Protein AF-A0A6I9YLN9-F1 (afdb_monomer_lite)

pLDDT: mean 94.24, std 6.28, range [44.28, 98.81]

Sequence (448 aa):
MRGLLQCMMRQVDKVEDFKYSQSPKDCLHAKYNTSTCATVVGDDQWGHLQLDATSIYLLMLAQMTASGLHIIHNLDEVSFVQNLVFYIETAYKTADFGIWERGDKTNQGITELNASSVGMAKAALEALDEFDLFGTEGSPQSVIHVLPDEVQYCQSILHSMLPRASTSKEIDASLLSVISYPAFAVEDRDVVEKTKEEIIAKLQGRYGCCRFLRDGYRTPKEDPSRLYYEPAELKLFENIECEWPLFWTYLIIDGLFSGNVEQVQEYREALEGVLIKGKDGLRLVPELYCVPLEKVEEECRHPHTVDRLPVGKLPLMWAQSLYILGCLMAEGFLAPGEIDPLNRRFSTIPKPVVVVQVCLLAETEAIQAILREEGILVETVAEVHPMRIQPARILSYIYARLGRNKRMGLSGRPLRHMGVLATSKFYDIRDNIFAFTPEFIDQQQFYL

Foldseek 3Di:
DQLVLVLVLVLLQLLQPCLPPLDLQSARAPDADSPPSYHDDDSPPFQGFELLSLLLVLLVLLLVVLLVDQRQDDLLSLLSSLSSLSNLLQLLPRFGCYPVRQAALQSPSHGWSFLLNLLSSLQSLVSQAQGASRRPPGDPSRRHHHAVVSSVSSQVSNVVQPPAGTPRFRHFLSCLVRCAPPRVRHQAPVSSVVSVCCQCVPFDALQAGFGTQLRPPPELQDDPVDRGHDPVNSVLCGLFGWHFLLSLLSQLRRCLLVVPVVSNVVSVVSNVVNFDQDPVRDTWGAGTWGAPNVCSVVCVVPHRPGGTDGDDDTRPVSSVVSNVVSVCSVVPVDDPCSSRVVPSSCSNPDDPDDDDDDADADCDVVSQVVCVVVVHHHHHQVRPPPEHEEAQQVVLVVQQCRSDDPVSPRRGNPSDGRDPSNQSDWDQDPNGIYHYDHNCPPVVRHDD

Radius of gyration: 24.9 Å; chains: 1; bounding box: 58×48×88 Å

InterPro domains:
  IPR008734 Phosphorylase kinase alpha/beta subunit [PTHR10749] (1-448)
  IPR008928 Six-hairpin glycosidase superfamily [SSF48208] (2-369)
  IPR011613 GH15-like domain [PF00723] (1-414)
  IPR012341 Six-hairpin glycosidase-like superfamily [G3DSA:1.50.10.10] (4-330)

Structure (mmCIF, N/CA/C/O backbone):
data_AF-A0A6I9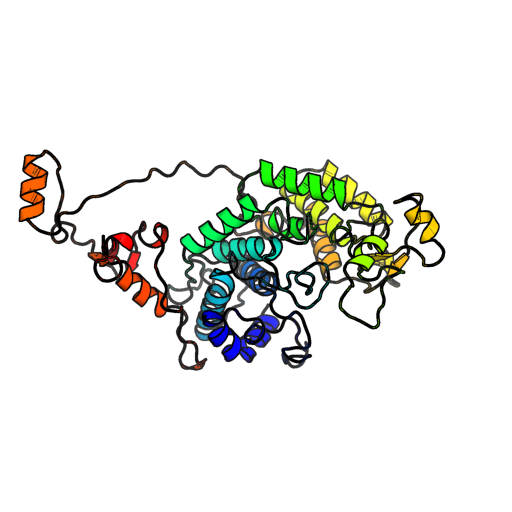YLN9-F1
#
_entry.id   AF-A0A6I9YLN9-F1
#
loop_
_atom_site.group_PDB
_atom_site.id
_atom_site.type_symbol
_atom_site.label_atom_id
_atom_site.label_alt_id
_atom_site.label_comp_id
_atom_site.label_asym_id
_atom_site.label_entity_id
_atom_site.label_seq_id
_atom_site.pdbx_PDB_ins_code
_atom_site.Cartn_x
_atom_site.Cartn_y
_atom_site.Cartn_z
_atom_site.occupancy
_atom_site.B_iso_or_equiv
_atom_site.auth_seq_id
_atom_site.auth_comp_id
_atom_site.auth_asym_id
_atom_site.auth_atom_id
_atom_site.pdbx_PDB_model_num
ATOM 1 N N . MET A 1 1 ? -12.157 5.331 -8.798 1.00 95.06 1 MET A N 1
ATOM 2 C CA . MET A 1 1 ? -12.708 5.108 -7.441 1.00 95.06 1 MET A CA 1
ATOM 3 C C . MET A 1 1 ? -14.059 4.407 -7.442 1.00 95.06 1 MET A C 1
ATOM 5 O O . MET A 1 1 ? -14.075 3.223 -7.144 1.00 95.06 1 MET A O 1
ATOM 9 N N . ARG A 1 2 ? -15.168 5.045 -7.853 1.00 95.56 2 ARG A N 1
ATOM 10 C CA . ARG A 1 2 ? -16.515 4.422 -7.852 1.00 95.56 2 ARG A CA 1
ATOM 11 C C . ARG A 1 2 ? -16.591 3.042 -8.520 1.00 95.56 2 ARG A C 1
ATOM 13 O O . ARG A 1 2 ? -17.169 2.127 -7.950 1.00 95.56 2 ARG A O 1
ATOM 20 N N . GLY A 1 3 ? -15.980 2.880 -9.696 1.00 95.81 3 GLY A N 1
ATOM 21 C CA . GLY A 1 3 ? -15.949 1.584 -10.385 1.00 95.81 3 GLY A CA 1
ATOM 22 C C . GLY A 1 3 ? -15.236 0.489 -9.582 1.00 95.81 3 GLY A C 1
ATOM 23 O O . GLY A 1 3 ? -15.730 -0.629 -9.508 1.00 95.81 3 GLY A O 1
ATOM 24 N N . LEU A 1 4 ? -14.126 0.816 -8.906 1.00 96.69 4 LEU A N 1
ATOM 25 C CA . LEU A 1 4 ? -13.417 -0.130 -8.034 1.00 96.69 4 LEU A CA 1
ATOM 26 C C . LEU A 1 4 ? -14.255 -0.494 -6.806 1.00 96.69 4 LEU A C 1
ATOM 28 O O . LEU A 1 4 ? -14.354 -1.673 -6.483 1.00 96.69 4 LEU A O 1
ATOM 32 N N . LEU A 1 5 ? -14.923 0.486 -6.181 1.00 97.62 5 LEU A N 1
ATOM 33 C CA . LEU A 1 5 ? -15.865 0.222 -5.089 1.00 97.62 5 LEU A CA 1
ATOM 34 C C . LEU A 1 5 ? -16.933 -0.785 -5.521 1.00 97.62 5 LEU A C 1
ATOM 36 O O . LEU A 1 5 ? -17.166 -1.767 -4.828 1.00 97.62 5 LEU A O 1
ATOM 40 N N . GLN A 1 6 ? -17.534 -0.583 -6.697 1.00 96.44 6 GLN A N 1
ATOM 41 C CA . GLN A 1 6 ? -18.534 -1.501 -7.245 1.00 96.44 6 GLN A CA 1
ATOM 42 C C . GLN A 1 6 ? -17.967 -2.904 -7.507 1.00 96.44 6 GLN A C 1
ATOM 44 O O . GLN A 1 6 ? -18.650 -3.888 -7.229 1.00 96.44 6 GLN A O 1
ATOM 49 N N . CYS A 1 7 ? -16.733 -3.013 -8.009 1.00 97.19 7 CYS A N 1
ATOM 50 C CA . CYS A 1 7 ? -16.059 -4.301 -8.206 1.00 97.19 7 CYS A CA 1
ATOM 51 C C . CYS A 1 7 ? -15.826 -5.037 -6.877 1.00 97.19 7 CYS A C 1
ATOM 53 O O . CYS A 1 7 ? -16.080 -6.237 -6.779 1.00 97.19 7 CYS A O 1
ATOM 55 N N . MET A 1 8 ? -15.387 -4.324 -5.837 1.00 97.62 8 MET A N 1
ATOM 56 C CA . MET A 1 8 ? -15.153 -4.910 -4.515 1.00 97.62 8 MET A CA 1
ATOM 57 C C . MET A 1 8 ? -16.468 -5.262 -3.807 1.00 97.62 8 MET A C 1
ATOM 59 O O . MET A 1 8 ? -16.586 -6.351 -3.257 1.00 97.62 8 MET A O 1
ATOM 63 N N . MET A 1 9 ? -17.496 -4.409 -3.880 1.00 97.25 9 MET A N 1
ATOM 64 C CA . MET A 1 9 ? -18.816 -4.676 -3.283 1.00 97.25 9 MET A CA 1
ATOM 65 C C . MET A 1 9 ? -19.512 -5.897 -3.892 1.00 97.25 9 MET A C 1
ATOM 67 O O . MET A 1 9 ? -20.305 -6.549 -3.220 1.00 97.25 9 MET A O 1
ATOM 71 N N . ARG A 1 10 ? -19.214 -6.241 -5.151 1.00 96.25 10 ARG A N 1
ATOM 72 C CA . ARG A 1 10 ? -19.688 -7.487 -5.780 1.00 96.25 10 ARG A CA 1
ATOM 73 C C . ARG A 1 10 ? -19.050 -8.749 -5.203 1.00 96.25 10 ARG A C 1
ATOM 75 O O . ARG A 1 10 ? -19.542 -9.837 -5.467 1.00 96.25 10 ARG A O 1
ATOM 82 N N . GLN A 1 11 ? -17.981 -8.600 -4.433 1.00 96.81 11 GLN A N 1
ATOM 83 C CA . GLN A 1 11 ? -17.276 -9.669 -3.734 1.00 96.81 11 GLN A CA 1
ATOM 84 C C . GLN A 1 11 ? -17.419 -9.504 -2.215 1.00 96.81 11 GLN A C 1
ATOM 86 O O . GLN A 1 11 ? -16.496 -9.797 -1.461 1.00 96.81 11 GLN A O 1
ATOM 91 N N . VAL A 1 12 ? -18.562 -8.990 -1.754 1.00 97.88 12 VAL A N 1
ATOM 92 C CA . VAL A 1 12 ? -18.795 -8.738 -0.327 1.00 97.88 12 VAL A CA 1
ATOM 93 C C . VAL A 1 12 ? -18.617 -9.988 0.536 1.00 97.88 12 VAL A C 1
ATOM 95 O O . VAL A 1 12 ? -18.036 -9.886 1.611 1.00 97.88 12 VAL A O 1
ATOM 98 N N . ASP A 1 13 ? -19.014 -11.158 0.032 1.00 97.69 13 ASP A N 1
ATOM 99 C CA . ASP A 1 13 ? -18.861 -12.431 0.745 1.00 97.69 13 ASP A CA 1
ATOM 100 C C . ASP A 1 13 ? -17.378 -12.753 1.005 1.00 97.69 13 ASP A C 1
ATOM 102 O O . ASP A 1 13 ? -17.006 -13.116 2.114 1.00 97.69 13 ASP A O 1
ATOM 106 N N . LYS A 1 14 ? -16.498 -12.480 0.031 1.00 97.56 14 LYS A N 1
ATOM 107 C CA . LYS A 1 14 ? -15.039 -12.611 0.192 1.00 97.56 14 LYS A CA 1
ATOM 108 C C . LYS A 1 14 ? -14.496 -11.664 1.262 1.00 97.56 14 LYS A C 1
ATOM 110 O O . LYS A 1 14 ? -13.689 -12.064 2.093 1.00 97.56 14 LYS A O 1
ATOM 115 N N . VAL A 1 15 ? -14.962 -10.411 1.287 1.00 98.00 15 VAL A N 1
ATOM 116 C CA . VAL A 1 15 ? -14.573 -9.456 2.343 1.00 98.00 15 VAL A CA 1
ATOM 117 C C . VAL A 1 15 ? -15.010 -9.959 3.720 1.00 98.00 15 VAL A C 1
ATOM 119 O O . VAL A 1 15 ? -14.255 -9.827 4.681 1.00 98.00 15 VAL A O 1
ATOM 122 N N . GLU A 1 16 ? -16.208 -10.536 3.825 1.00 98.12 16 GLU A N 1
ATOM 123 C CA . GLU A 1 16 ? -16.702 -11.128 5.068 1.00 98.12 16 GLU A CA 1
ATOM 124 C C . GLU A 1 16 ? -15.828 -12.304 5.524 1.00 98.12 16 GLU A C 1
ATOM 126 O O . GLU A 1 16 ? -15.327 -12.280 6.652 1.00 98.12 16 GLU A O 1
ATOM 131 N N . ASP A 1 17 ? -15.583 -13.272 4.641 1.00 98.00 17 ASP A N 1
ATOM 132 C CA . ASP A 1 17 ? -14.828 -14.494 4.935 1.00 98.00 17 ASP A CA 1
ATOM 133 C C . ASP A 1 17 ? -13.352 -14.204 5.258 1.00 98.00 17 ASP A C 1
ATOM 135 O O . ASP A 1 17 ? -12.793 -14.736 6.228 1.00 98.00 17 ASP A O 1
ATOM 139 N N . PHE A 1 18 ? -12.718 -13.292 4.512 1.00 97.88 18 PHE A N 1
ATOM 140 C CA . PHE A 1 18 ? -11.298 -12.972 4.670 1.00 97.88 18 PHE A CA 1
ATOM 141 C C . PHE A 1 18 ? -10.957 -12.395 6.046 1.00 97.88 18 PHE A C 1
ATOM 143 O O . PHE A 1 18 ? -9.885 -12.685 6.584 1.00 97.88 18 PHE A O 1
ATOM 150 N N . LYS A 1 19 ? -11.869 -11.635 6.671 1.00 95.31 19 LYS A N 1
ATOM 151 C CA . LYS A 1 19 ? -11.672 -11.122 8.041 1.00 95.31 19 LYS A CA 1
ATOM 152 C C . LYS A 1 19 ? -11.407 -12.244 9.049 1.00 95.31 19 LYS A C 1
ATOM 154 O O . LYS A 1 19 ? -10.800 -12.000 10.093 1.00 95.31 19 LYS A O 1
ATOM 159 N N . TYR A 1 20 ? -11.844 -13.467 8.766 1.00 95.00 20 TYR A N 1
ATOM 160 C CA . TYR A 1 20 ? -11.590 -14.627 9.612 1.00 95.00 20 TYR A CA 1
ATOM 161 C C . TYR A 1 20 ? -10.432 -15.466 9.084 1.00 95.00 20 TYR A C 1
ATOM 163 O O . TYR A 1 20 ? -9.523 -15.785 9.850 1.00 95.00 20 TYR A O 1
ATOM 171 N N . SER A 1 21 ? -10.435 -15.794 7.793 1.00 95.75 21 SER A N 1
ATOM 172 C CA . SER A 1 21 ? -9.490 -16.763 7.237 1.00 95.75 21 SER A CA 1
ATOM 173 C C . SER A 1 21 ? -8.103 -16.193 6.948 1.00 95.75 21 SER A C 1
ATOM 175 O O . SER A 1 21 ? -7.125 -16.933 7.047 1.00 95.75 21 SER A O 1
ATOM 177 N N . GLN A 1 22 ? -8.016 -14.911 6.562 1.00 95.00 22 GLN A N 1
ATOM 178 C CA . GLN A 1 22 ? -6.813 -14.281 5.997 1.00 95.00 22 GLN A CA 1
ATOM 179 C C . GLN A 1 22 ? -6.164 -15.135 4.884 1.00 95.00 22 GLN A C 1
ATOM 181 O O . GLN A 1 22 ? -4.947 -15.129 4.697 1.00 95.00 22 GLN A O 1
ATOM 186 N N . SER A 1 23 ? -6.978 -15.917 4.166 1.00 94.12 23 SER A N 1
ATOM 187 C CA . SER A 1 23 ? -6.525 -16.898 3.182 1.00 94.12 23 SER A CA 1
ATOM 188 C C . SER A 1 23 ? -6.564 -16.329 1.762 1.00 94.12 23 SER A C 1
ATOM 190 O O . SER A 1 23 ? -7.509 -15.615 1.422 1.00 94.12 23 SER A O 1
ATOM 192 N N . PRO A 1 24 ? -5.632 -16.722 0.871 1.00 93.50 24 PRO A N 1
ATOM 193 C CA . PRO A 1 24 ? -5.724 -16.393 -0.550 1.00 93.50 24 PRO A CA 1
ATOM 194 C C . PRO A 1 24 ? -7.040 -16.819 -1.220 1.00 93.50 24 PRO A C 1
ATOM 196 O O . PRO A 1 24 ? -7.456 -16.192 -2.185 1.00 93.50 24 PRO A O 1
ATOM 199 N N . LYS A 1 25 ? -7.730 -17.850 -0.717 1.00 93.19 25 LYS A N 1
ATOM 200 C CA . LYS A 1 25 ? -8.999 -18.325 -1.305 1.00 93.19 25 LYS A CA 1
ATOM 201 C C . LYS A 1 25 ? -10.154 -17.340 -1.114 1.00 93.19 25 LYS A C 1
ATOM 203 O O . LYS A 1 25 ? -11.004 -17.188 -1.991 1.00 93.19 25 LYS A O 1
ATOM 208 N N . ASP A 1 26 ? -10.132 -16.626 0.003 1.00 95.38 26 ASP A N 1
ATOM 209 C CA . ASP A 1 26 ? -11.211 -15.726 0.405 1.00 95.38 26 ASP A CA 1
ATOM 210 C C . ASP A 1 26 ? -10.865 -14.266 0.100 1.00 95.38 26 ASP A C 1
ATOM 212 O O . ASP A 1 26 ? -11.635 -13.363 0.393 1.00 95.38 26 ASP A O 1
ATOM 216 N N . CYS A 1 27 ? -9.707 -14.006 -0.512 1.00 96.50 27 CYS A N 1
ATOM 217 C CA . CYS A 1 27 ? -9.282 -12.654 -0.838 1.00 96.50 27 CYS A CA 1
ATOM 218 C C . CYS A 1 27 ? -10.089 -12.048 -1.998 1.00 96.50 27 CYS A C 1
ATOM 220 O O . CYS A 1 27 ? -10.665 -12.753 -2.840 1.00 96.50 27 CYS A O 1
ATOM 222 N N . LEU A 1 28 ? -10.095 -10.716 -2.050 1.00 97.12 28 LEU A N 1
ATOM 223 C CA . LEU A 1 28 ? -10.586 -9.955 -3.193 1.00 97.12 28 LEU A CA 1
ATOM 224 C C . LEU A 1 28 ? -9.752 -10.248 -4.441 1.00 97.12 28 LEU A C 1
ATOM 226 O O . LEU A 1 28 ? -8.527 -10.327 -4.392 1.00 97.12 28 LEU A O 1
ATOM 230 N N . HIS A 1 29 ? -10.416 -10.321 -5.591 1.00 95.75 29 HIS A N 1
ATOM 231 C CA . HIS A 1 29 ? -9.730 -10.406 -6.874 1.00 95.75 29 HIS A CA 1
ATOM 232 C C . HIS A 1 29 ? -8.950 -9.124 -7.167 1.00 95.75 29 HIS A C 1
ATOM 234 O O . HIS A 1 29 ? -9.467 -8.022 -7.052 1.00 95.75 29 HIS A O 1
ATOM 240 N N . ALA A 1 30 ? -7.723 -9.259 -7.655 1.00 92.06 30 ALA A N 1
ATOM 241 C CA . ALA A 1 30 ? -6.927 -8.117 -8.116 1.00 92.06 30 ALA A CA 1
ATOM 242 C C . ALA A 1 30 ? -7.374 -7.538 -9.480 1.00 92.06 30 ALA A C 1
ATOM 244 O O . ALA A 1 30 ? -7.008 -6.417 -9.835 1.00 92.06 30 ALA A O 1
ATOM 245 N N . LYS A 1 31 ? -8.146 -8.290 -10.284 1.00 91.88 31 LYS A N 1
ATOM 246 C CA . LYS A 1 31 ? -8.453 -7.939 -11.682 1.00 91.88 31 LYS A CA 1
ATOM 247 C C . LYS A 1 31 ? -9.944 -7.952 -11.976 1.00 91.88 31 LYS A C 1
ATOM 249 O O . LYS A 1 31 ? -10.644 -8.919 -11.682 1.00 91.88 31 LYS A O 1
ATOM 254 N N . TYR A 1 32 ? -10.392 -6.902 -12.659 1.00 93.81 32 TYR A N 1
ATOM 255 C CA . TYR A 1 32 ? -11.799 -6.666 -12.953 1.00 93.81 32 TYR A CA 1
ATOM 256 C C . TYR A 1 32 ? -12.037 -6.340 -14.418 1.00 93.81 32 TYR A C 1
ATOM 258 O O . TYR A 1 32 ? -11.239 -5.661 -15.067 1.00 93.81 32 TYR A O 1
ATOM 266 N N . ASN A 1 33 ? -13.184 -6.775 -14.927 1.00 93.50 33 ASN A N 1
ATOM 267 C CA . ASN A 1 33 ? -13.674 -6.339 -16.220 1.00 93.50 33 ASN A CA 1
ATOM 268 C C . ASN A 1 33 ? -14.189 -4.897 -16.105 1.00 93.50 33 ASN A C 1
ATOM 270 O O . ASN A 1 33 ? -15.086 -4.616 -15.310 1.00 93.50 33 ASN A O 1
ATOM 274 N N . THR A 1 34 ? -13.658 -3.989 -16.921 1.00 90.44 34 THR A N 1
ATOM 275 C CA . THR A 1 34 ? -13.991 -2.557 -16.858 1.00 90.44 34 THR A CA 1
ATOM 276 C C . THR A 1 34 ? -15.436 -2.240 -17.237 1.00 90.44 34 THR A C 1
ATOM 278 O O . THR A 1 34 ? -15.980 -1.250 -16.759 1.00 90.44 34 THR A O 1
ATOM 281 N N . SER A 1 35 ? -16.077 -3.062 -18.071 1.00 92.25 35 SER A N 1
ATOM 282 C CA . SER A 1 35 ? -17.462 -2.851 -18.505 1.00 92.25 35 SER A CA 1
ATOM 283 C C . SER A 1 35 ? -18.475 -3.500 -17.566 1.00 92.25 35 SER A C 1
ATOM 285 O O . SER A 1 35 ? -19.541 -2.937 -17.331 1.00 92.25 35 SER A O 1
ATOM 287 N N . THR A 1 36 ? -18.168 -4.685 -17.033 1.00 92.56 36 THR A N 1
ATOM 288 C CA . THR A 1 36 ? -19.135 -5.482 -16.260 1.00 92.56 36 THR A CA 1
ATOM 289 C C . THR A 1 36 ? -18.885 -5.478 -14.759 1.00 92.56 36 THR A C 1
ATOM 291 O O . THR A 1 36 ? -19.765 -5.921 -14.021 1.00 92.56 36 THR A O 1
ATOM 294 N N . CYS A 1 37 ? -17.722 -5.002 -14.297 1.00 92.88 37 CYS A N 1
ATOM 295 C CA . CYS A 1 37 ? -17.254 -5.101 -12.907 1.00 92.88 37 CYS A CA 1
ATOM 296 C C . CYS A 1 37 ? -17.175 -6.548 -12.377 1.00 92.88 37 CYS A C 1
ATOM 298 O O . CYS A 1 37 ? -17.245 -6.769 -11.170 1.00 92.88 37 CYS A O 1
ATOM 300 N N . ALA A 1 38 ? -17.103 -7.542 -13.269 1.00 92.06 38 ALA A N 1
ATOM 301 C CA . ALA A 1 38 ? -16.956 -8.950 -12.908 1.00 92.06 38 ALA A CA 1
ATOM 302 C C . ALA A 1 38 ? -15.479 -9.344 -12.766 1.00 92.06 38 ALA A C 1
ATOM 304 O O . ALA A 1 38 ? -14.592 -8.666 -13.297 1.00 92.06 38 ALA A O 1
ATOM 305 N N . THR A 1 39 ? -15.231 -10.463 -12.089 1.00 91.56 39 THR A N 1
ATOM 306 C CA . THR A 1 39 ? -13.927 -11.133 -12.084 1.00 91.56 39 THR A CA 1
ATOM 307 C C . THR A 1 39 ? -13.574 -11.604 -13.500 1.00 91.56 39 THR A C 1
ATOM 309 O O . THR A 1 39 ? -14.457 -11.877 -14.318 1.00 91.56 39 THR A O 1
ATOM 312 N N . VAL A 1 40 ? -12.280 -11.632 -13.829 1.00 91.69 40 VAL A N 1
ATOM 313 C CA . VAL A 1 40 ? -11.795 -11.976 -15.187 1.00 91.69 40 VAL A CA 1
ATOM 314 C C . VAL A 1 40 ? -11.009 -13.282 -15.250 1.00 91.69 40 VAL A C 1
ATOM 316 O O . VAL A 1 40 ? -10.771 -13.791 -16.341 1.00 91.69 40 VAL A O 1
ATOM 319 N N . VAL A 1 41 ? -10.612 -13.812 -14.097 1.00 89.12 41 VAL A N 1
ATOM 320 C CA . VAL A 1 41 ? -9.886 -15.075 -13.920 1.00 89.12 41 VAL A CA 1
ATOM 321 C C . VAL A 1 41 ? -10.426 -15.774 -12.667 1.00 89.12 41 VAL A C 1
ATOM 323 O O . VAL A 1 41 ? -11.120 -15.139 -11.873 1.00 89.12 41 VAL A O 1
ATOM 326 N N . GLY A 1 42 ? -10.185 -17.078 -12.529 1.00 87.38 42 GLY A N 1
ATOM 327 C CA . GLY A 1 42 ? -10.603 -17.865 -11.362 1.00 87.38 42 GLY A CA 1
ATOM 328 C C . GLY A 1 42 ? -9.754 -17.601 -10.113 1.00 87.38 42 GLY A C 1
ATOM 329 O O . GLY A 1 42 ? -8.636 -17.107 -10.221 1.00 87.38 42 GLY A O 1
ATOM 330 N N . ASP A 1 43 ? -10.276 -17.975 -8.939 1.00 85.06 43 ASP A N 1
ATOM 331 C CA . ASP A 1 43 ? -9.652 -17.738 -7.622 1.00 85.06 43 ASP A CA 1
ATOM 332 C C . ASP A 1 43 ? -8.227 -18.303 -7.481 1.00 85.06 43 ASP A C 1
ATOM 334 O O . ASP A 1 43 ? -7.407 -17.751 -6.753 1.00 85.06 43 ASP A O 1
ATOM 338 N N . ASP A 1 44 ? -7.932 -19.404 -8.168 1.00 84.12 44 ASP A N 1
ATOM 339 C CA . ASP A 1 44 ? -6.660 -20.130 -8.137 1.00 84.12 44 ASP A CA 1
ATOM 340 C C . ASP A 1 44 ? -5.743 -19.809 -9.329 1.00 84.12 44 ASP A C 1
ATOM 342 O O . ASP A 1 44 ? -4.651 -20.362 -9.447 1.00 84.12 44 ASP A O 1
ATOM 346 N N . GLN A 1 45 ? -6.171 -18.912 -10.220 1.00 83.44 45 GLN A N 1
ATOM 347 C CA . GLN A 1 45 ? -5.483 -18.626 -11.482 1.00 83.44 45 GLN A CA 1
ATOM 348 C C . GLN A 1 45 ? -4.594 -17.380 -11.421 1.00 83.44 45 GLN A C 1
ATOM 350 O O . GLN A 1 45 ? -3.958 -17.028 -12.418 1.00 83.44 45 GLN A O 1
ATOM 355 N N . TRP A 1 46 ? -4.569 -16.682 -10.283 1.00 86.44 46 TRP A N 1
ATOM 356 C CA . TRP A 1 46 ? -3.825 -15.440 -10.122 1.00 86.44 46 TRP A CA 1
ATOM 357 C C . TRP A 1 46 ? -3.387 -15.200 -8.676 1.00 86.44 46 TRP A C 1
ATOM 359 O O . TRP A 1 46 ? -4.059 -15.619 -7.735 1.00 86.44 46 TRP A O 1
ATOM 369 N N . GLY A 1 47 ? -2.301 -14.444 -8.495 1.00 87.62 47 GLY A N 1
ATOM 370 C CA . GLY A 1 47 ? -1.867 -13.935 -7.193 1.00 87.62 47 GLY A CA 1
ATOM 371 C C . GLY A 1 47 ? -2.788 -12.821 -6.687 1.00 87.62 47 GLY A C 1
ATOM 372 O O . GLY A 1 47 ? -2.387 -11.661 -6.654 1.00 87.62 47 GLY A O 1
ATOM 373 N N . HIS A 1 48 ? -4.045 -13.151 -6.374 1.00 93.25 48 HIS A N 1
ATOM 374 C CA . HIS A 1 48 ? -5.099 -12.182 -6.054 1.00 93.25 48 HIS A CA 1
ATOM 375 C C . HIS A 1 48 ? -4.926 -11.484 -4.708 1.00 93.25 48 HIS A C 1
ATOM 377 O O . HIS A 1 48 ? -5.268 -10.308 -4.601 1.00 93.25 48 HIS A O 1
ATOM 383 N N . LEU A 1 49 ? -4.392 -12.180 -3.700 1.00 96.81 49 LEU A N 1
ATOM 384 C CA . LEU A 1 49 ? -4.188 -11.607 -2.374 1.00 96.81 49 LEU A CA 1
ATOM 385 C C . LEU A 1 49 ? -3.102 -10.526 -2.447 1.00 96.81 49 LEU A C 1
ATOM 387 O O . LEU A 1 49 ? -1.915 -10.833 -2.398 1.00 96.81 49 LEU A O 1
ATOM 391 N N . GLN A 1 50 ? -3.544 -9.280 -2.602 1.00 97.06 50 GLN A N 1
ATOM 392 C CA . GLN A 1 50 ? -2.731 -8.070 -2.723 1.00 97.06 50 GLN A CA 1
ATOM 393 C C . GLN A 1 50 ? -3.274 -7.035 -1.741 1.00 97.06 50 GLN A C 1
ATOM 395 O O . GLN A 1 50 ? -4.274 -6.349 -1.999 1.00 97.06 50 GLN A O 1
ATOM 400 N N . LEU A 1 51 ? -2.666 -6.978 -0.558 1.00 98.12 51 LEU A N 1
ATOM 401 C CA . LEU A 1 51 ? -3.116 -6.063 0.488 1.00 98.12 51 LEU A CA 1
ATOM 402 C C . LEU A 1 51 ? -2.743 -4.621 0.145 1.00 98.12 51 LEU A C 1
ATOM 404 O O . LEU A 1 51 ? -3.502 -3.707 0.470 1.00 98.12 51 LEU A O 1
ATOM 408 N N . ASP A 1 52 ? -1.640 -4.413 -0.575 1.00 97.94 52 ASP A N 1
ATOM 409 C CA . ASP A 1 52 ? -1.233 -3.120 -1.120 1.00 97.94 52 ASP A CA 1
ATOM 410 C C . ASP A 1 52 ? -2.303 -2.521 -2.044 1.00 97.94 52 ASP A C 1
ATOM 412 O O . ASP A 1 52 ? -2.646 -1.352 -1.883 1.00 97.94 52 ASP A O 1
ATOM 416 N N . ALA A 1 53 ? -2.906 -3.316 -2.936 1.00 97.69 53 ALA A N 1
ATOM 417 C CA . ALA A 1 53 ? -3.921 -2.846 -3.882 1.00 97.69 53 ALA A CA 1
ATOM 418 C C . ALA A 1 53 ? -5.208 -2.361 -3.185 1.00 97.69 53 ALA A C 1
ATOM 420 O O . ALA A 1 53 ? -5.776 -1.321 -3.537 1.00 97.69 53 ALA A O 1
ATOM 421 N N . THR A 1 54 ? -5.660 -3.088 -2.160 1.00 98.31 54 THR A N 1
ATOM 422 C CA . THR A 1 54 ? -6.817 -2.666 -1.349 1.00 98.31 54 THR A CA 1
ATOM 423 C C . THR A 1 54 ? -6.465 -1.438 -0.508 1.00 98.31 54 THR A C 1
ATOM 425 O O . THR A 1 54 ? -7.254 -0.498 -0.403 1.00 98.31 54 THR A O 1
ATOM 428 N N . SER A 1 55 ? -5.251 -1.405 0.039 1.00 98.75 55 SER A N 1
ATOM 429 C CA . SER A 1 55 ? -4.778 -0.310 0.885 1.00 98.75 55 SER A CA 1
ATOM 430 C C . SER A 1 55 ? -4.586 0.990 0.105 1.00 98.75 55 SER A C 1
ATOM 432 O O . SER A 1 55 ? -5.047 2.034 0.553 1.00 98.75 55 SER A O 1
ATOM 434 N N . ILE A 1 56 ? -3.998 0.958 -1.096 1.00 98.56 56 ILE A N 1
ATOM 435 C CA . ILE A 1 56 ? -3.843 2.166 -1.919 1.00 98.56 56 ILE A CA 1
ATOM 436 C C . ILE A 1 56 ? -5.203 2.711 -2.364 1.00 98.56 56 ILE A C 1
ATOM 438 O O . ILE A 1 56 ? -5.386 3.925 -2.405 1.00 98.56 56 ILE A O 1
ATOM 442 N N . TYR A 1 57 ? -6.189 1.844 -2.626 1.00 98.69 57 TYR A N 1
ATOM 443 C CA . TYR A 1 57 ? -7.562 2.287 -2.867 1.00 98.69 57 TYR A CA 1
ATOM 444 C C . TYR A 1 57 ? -8.118 3.053 -1.657 1.00 98.69 57 TYR A C 1
ATOM 446 O O . TYR A 1 57 ? -8.668 4.139 -1.828 1.00 98.69 57 TYR A O 1
ATOM 454 N N . LEU A 1 58 ? -7.962 2.514 -0.446 1.00 98.81 58 LEU A N 1
ATOM 455 C CA . LEU A 1 58 ? -8.436 3.144 0.788 1.00 98.81 58 LEU A CA 1
ATOM 456 C C . LEU A 1 58 ? -7.715 4.467 1.085 1.00 98.81 58 LEU A C 1
ATOM 458 O O . LEU A 1 58 ? -8.366 5.466 1.389 1.00 98.81 58 LEU A O 1
ATOM 462 N N . LEU A 1 59 ? -6.395 4.504 0.906 1.00 98.75 59 LEU A N 1
ATOM 463 C CA . LEU A 1 59 ? -5.594 5.717 1.046 1.00 98.75 59 LEU A CA 1
ATOM 464 C C . LEU A 1 59 ? -6.041 6.798 0.051 1.00 98.75 59 LEU A C 1
ATOM 466 O O . LEU A 1 59 ? -6.279 7.940 0.438 1.00 98.75 59 LEU A O 1
ATOM 470 N N . MET A 1 60 ? -6.199 6.446 -1.228 1.00 98.50 60 MET A N 1
ATOM 471 C CA . MET A 1 60 ? -6.658 7.391 -2.250 1.00 98.50 60 MET A CA 1
ATOM 472 C C . MET A 1 60 ? -8.114 7.808 -2.039 1.00 98.50 60 MET A C 1
ATOM 474 O O . MET A 1 60 ? -8.462 8.944 -2.345 1.00 98.50 60 MET A O 1
ATOM 478 N N . LEU A 1 61 ? -8.968 6.934 -1.497 1.00 98.62 61 LEU A N 1
ATOM 479 C CA . LEU A 1 61 ? -10.336 7.289 -1.124 1.00 98.62 61 LEU A CA 1
ATOM 480 C C . LEU A 1 61 ? -10.334 8.411 -0.080 1.00 98.62 61 LEU A C 1
ATOM 482 O O . LEU A 1 61 ? -11.039 9.401 -0.272 1.00 98.62 61 LEU A O 1
ATOM 486 N N . ALA A 1 62 ? -9.521 8.278 0.971 1.00 98.19 62 ALA A N 1
ATOM 487 C CA . ALA A 1 62 ? -9.388 9.294 2.010 1.00 98.19 62 ALA A CA 1
ATOM 488 C C . ALA A 1 62 ? -8.816 10.606 1.446 1.00 98.19 62 ALA A C 1
ATOM 490 O O . ALA A 1 62 ? -9.439 11.655 1.595 1.00 98.19 62 ALA A O 1
ATOM 491 N N . GLN A 1 63 ? -7.700 10.545 0.705 1.00 97.31 63 GLN A N 1
ATOM 492 C CA . GLN A 1 63 ? -7.070 11.731 0.102 1.00 97.31 63 GLN A CA 1
ATOM 493 C C . GLN A 1 63 ? -8.035 12.475 -0.836 1.00 97.31 63 GLN A C 1
ATOM 495 O O . GLN A 1 63 ? -8.238 13.675 -0.691 1.00 97.31 63 GLN A O 1
ATOM 500 N N . MET A 1 64 ? -8.703 11.769 -1.754 1.00 97.00 64 MET A N 1
ATOM 501 C CA . MET A 1 64 ? -9.641 12.388 -2.698 1.00 97.00 64 MET A CA 1
ATOM 502 C C . MET A 1 64 ? -10.881 12.969 -2.004 1.00 97.00 64 MET A C 1
ATOM 504 O O . MET A 1 64 ? -11.373 14.019 -2.417 1.00 97.00 64 MET A O 1
ATOM 508 N N . THR A 1 65 ? -11.378 12.309 -0.953 1.00 96.94 65 THR A N 1
ATOM 509 C CA . THR A 1 65 ? -12.498 12.827 -0.151 1.00 96.94 65 THR A CA 1
ATOM 510 C C . THR A 1 65 ? -12.080 14.087 0.609 1.00 96.94 65 THR A C 1
ATOM 512 O O . THR A 1 65 ? -12.815 15.071 0.605 1.00 96.94 65 THR A O 1
ATOM 515 N N . ALA A 1 66 ? -10.867 14.112 1.171 1.00 96.06 66 ALA A N 1
ATOM 516 C CA . ALA A 1 66 ? -10.295 15.289 1.825 1.00 96.06 66 ALA A CA 1
ATOM 517 C C . ALA A 1 66 ? -10.066 16.460 0.849 1.00 96.06 66 ALA A C 1
ATOM 519 O O . ALA A 1 66 ? -10.220 17.616 1.235 1.00 96.06 66 ALA A O 1
ATOM 520 N N . SER A 1 67 ? -9.787 16.178 -0.431 1.00 94.31 67 SER A N 1
ATOM 521 C CA . SER A 1 67 ? -9.763 17.183 -1.509 1.00 94.31 67 SER A CA 1
ATOM 522 C C . SER A 1 67 ? -11.157 17.696 -1.920 1.00 94.31 67 SER A C 1
ATOM 524 O O . SER A 1 67 ? -11.253 18.526 -2.822 1.00 94.31 67 SER A O 1
ATOM 526 N N . GLY A 1 68 ? -12.241 17.204 -1.310 1.00 93.50 68 GLY A N 1
ATOM 527 C CA . GLY A 1 68 ? -13.618 17.632 -1.578 1.00 93.50 68 GLY A CA 1
ATOM 528 C C . GLY A 1 68 ? -14.370 16.802 -2.624 1.00 93.50 68 GLY A C 1
ATOM 529 O O . GLY A 1 68 ? -15.454 17.199 -3.052 1.00 93.50 68 GLY A O 1
ATOM 530 N N . LEU A 1 69 ? -13.836 15.653 -3.060 1.00 94.44 69 LEU A N 1
ATOM 531 C CA . LEU A 1 69 ? -14.550 14.771 -3.985 1.00 94.44 69 LEU A CA 1
ATOM 532 C C . LEU A 1 69 ? -15.534 13.867 -3.240 1.00 94.44 69 LEU A C 1
ATOM 534 O O . LEU A 1 69 ? -15.153 13.034 -2.423 1.00 94.44 69 LEU A O 1
ATOM 538 N N . HIS A 1 70 ? -16.810 13.959 -3.604 1.00 94.00 70 HIS A N 1
ATOM 539 C CA . HIS A 1 70 ? -17.853 13.092 -3.066 1.00 94.00 70 HIS A CA 1
ATOM 540 C C . HIS A 1 70 ? -17.833 11.715 -3.754 1.00 94.00 70 HIS A C 1
ATOM 542 O O . HIS A 1 70 ? -18.310 11.558 -4.882 1.00 94.00 70 HIS A O 1
ATOM 548 N N . ILE A 1 71 ? -17.240 10.714 -3.089 1.00 96.75 71 ILE A N 1
ATOM 549 C CA . ILE A 1 71 ? -17.067 9.355 -3.633 1.00 96.75 71 ILE A CA 1
ATOM 550 C C . ILE A 1 71 ? -18.006 8.339 -2.979 1.00 96.75 71 ILE A C 1
ATOM 552 O O . ILE A 1 71 ? -18.473 7.441 -3.673 1.00 96.75 71 ILE A O 1
ATOM 556 N N . ILE A 1 72 ? -18.272 8.419 -1.676 1.00 97.94 72 ILE A N 1
ATOM 557 C CA . ILE A 1 72 ? -19.157 7.485 -0.960 1.00 97.94 72 ILE A CA 1
ATOM 558 C C . ILE A 1 72 ? -20.537 8.123 -0.851 1.00 97.94 72 ILE A C 1
ATOM 560 O O . ILE A 1 72 ? -20.641 9.288 -0.502 1.00 97.94 72 ILE A O 1
ATOM 564 N N . HIS A 1 73 ? -21.596 7.395 -1.204 1.00 95.69 73 HIS A N 1
ATOM 565 C CA . HIS A 1 73 ? -22.924 7.985 -1.416 1.00 95.69 73 HIS A CA 1
ATOM 566 C C . HIS A 1 73 ? -23.960 7.599 -0.357 1.00 95.69 73 HIS A C 1
ATOM 568 O O . HIS A 1 73 ? -25.036 8.190 -0.308 1.00 95.69 73 HIS A O 1
ATOM 574 N N . ASN A 1 74 ? -23.715 6.549 0.426 1.00 96.88 74 ASN A N 1
ATOM 575 C CA . ASN A 1 74 ? -24.674 6.065 1.414 1.00 96.88 74 ASN A CA 1
ATOM 576 C C . ASN A 1 74 ? -23.988 5.251 2.521 1.00 96.88 74 ASN A C 1
ATOM 578 O O . ASN A 1 74 ? -22.841 4.828 2.392 1.00 96.88 74 ASN A O 1
ATOM 582 N N . LEU A 1 75 ? -24.726 4.995 3.602 1.00 97.50 75 LEU A N 1
ATOM 583 C CA . LEU A 1 75 ? -24.217 4.282 4.776 1.00 97.50 75 LEU A CA 1
ATOM 584 C C . LEU A 1 75 ? -23.922 2.789 4.534 1.00 97.50 75 LEU A C 1
ATOM 586 O O . LEU A 1 75 ? -23.175 2.190 5.310 1.00 97.50 75 LEU A O 1
ATOM 590 N N . ASP A 1 76 ? -24.468 2.169 3.478 1.00 98.19 76 ASP A N 1
ATOM 591 C CA . ASP A 1 76 ? -24.069 0.799 3.125 1.00 98.19 76 ASP A CA 1
ATOM 592 C C . ASP A 1 76 ? -22.638 0.776 2.600 1.00 98.19 76 ASP A C 1
ATOM 594 O O . ASP A 1 76 ? -21.842 -0.067 3.002 1.00 98.19 76 ASP A O 1
ATOM 598 N N . GLU A 1 77 ? -22.294 1.746 1.757 1.00 98.31 77 GLU A N 1
ATOM 599 C CA . GLU A 1 77 ? -20.940 1.907 1.241 1.00 98.31 77 GLU A CA 1
ATOM 600 C C . GLU A 1 77 ? -19.956 2.301 2.347 1.00 98.31 77 GLU A C 1
ATOM 602 O O . GLU A 1 77 ? -18.856 1.756 2.379 1.00 98.31 77 GLU A O 1
ATOM 607 N N . VAL A 1 78 ? -20.360 3.151 3.302 1.00 98.44 78 VAL A N 1
ATOM 608 C CA . VAL A 1 78 ? -19.567 3.410 4.522 1.00 98.44 78 VAL A CA 1
ATOM 609 C C . VAL A 1 78 ? -19.306 2.103 5.270 1.00 98.44 78 VAL A C 1
ATOM 611 O O . VAL A 1 78 ? -18.163 1.789 5.595 1.00 98.44 78 VAL A O 1
ATOM 614 N N . SER A 1 79 ? -20.352 1.303 5.505 1.00 98.50 79 SER A N 1
ATOM 615 C CA . SER A 1 79 ? -20.212 0.015 6.194 1.00 98.50 79 SER A CA 1
ATOM 616 C C . SER A 1 79 ? -19.264 -0.921 5.443 1.00 98.50 79 SER A C 1
ATOM 618 O O . SER A 1 79 ? -18.452 -1.605 6.063 1.00 98.50 79 SER A O 1
ATOM 620 N N . PHE A 1 80 ? -19.334 -0.944 4.112 1.00 98.69 80 PHE A N 1
ATOM 621 C CA . PHE A 1 80 ? -18.432 -1.733 3.281 1.00 98.69 80 PHE A CA 1
ATOM 622 C C . PHE A 1 80 ? -16.978 -1.257 3.400 1.00 98.69 80 PHE A C 1
ATOM 624 O O . PHE A 1 80 ? -16.095 -2.080 3.629 1.00 98.69 80 PHE A O 1
ATOM 631 N N . VAL A 1 81 ? -16.724 0.054 3.333 1.00 98.75 81 VAL A N 1
ATOM 632 C CA . VAL A 1 81 ? -15.378 0.628 3.518 1.00 98.75 81 VAL A CA 1
ATOM 633 C C . VAL A 1 81 ? -14.831 0.321 4.916 1.00 98.75 81 VAL A C 1
ATOM 635 O O . VAL A 1 81 ? -13.680 -0.089 5.034 1.00 98.75 81 VAL A O 1
ATOM 638 N N . GLN A 1 82 ? -15.659 0.395 5.961 1.00 98.69 82 GLN A N 1
ATOM 639 C CA . GLN A 1 82 ? -15.267 -0.020 7.312 1.00 98.69 82 GLN A CA 1
ATOM 640 C C . GLN A 1 82 ? -14.857 -1.505 7.372 1.00 98.69 82 GLN A C 1
ATOM 642 O O . GLN A 1 82 ? -13.959 -1.863 8.130 1.00 98.69 82 GLN A O 1
ATOM 647 N N . ASN A 1 83 ? -15.460 -2.380 6.559 1.00 98.69 83 ASN A N 1
ATOM 648 C CA . ASN A 1 83 ? -15.028 -3.780 6.465 1.00 98.69 83 ASN A CA 1
ATOM 649 C C . ASN A 1 83 ? -13.757 -3.958 5.627 1.00 98.69 83 ASN A C 1
ATOM 651 O O . ASN A 1 83 ? -12.978 -4.856 5.931 1.00 98.69 83 ASN A O 1
ATOM 655 N N . LEU A 1 84 ? -13.500 -3.099 4.636 1.00 98.69 84 LEU A N 1
ATOM 656 C CA . LEU A 1 84 ? -12.202 -3.065 3.955 1.00 98.69 84 LEU A CA 1
ATOM 657 C C . LEU A 1 84 ? -11.074 -2.625 4.902 1.00 98.69 84 LEU A C 1
ATOM 659 O O . LEU A 1 84 ? -9.961 -3.125 4.785 1.00 98.69 84 LEU A O 1
ATOM 663 N N . VAL A 1 85 ? -11.354 -1.760 5.882 1.00 98.62 85 VAL A N 1
ATOM 664 C CA . VAL A 1 85 ? -10.401 -1.464 6.967 1.00 98.62 85 VAL A CA 1
ATOM 665 C C . VAL A 1 85 ? -10.081 -2.729 7.764 1.00 98.62 85 VAL A C 1
ATOM 667 O O . VAL A 1 85 ? -8.911 -3.061 7.929 1.00 98.62 85 VAL A O 1
ATOM 670 N N . PHE A 1 86 ? -11.091 -3.504 8.174 1.00 98.06 86 PHE A N 1
ATOM 671 C CA . PHE A 1 86 ? -10.863 -4.778 8.877 1.00 98.06 86 PHE A CA 1
ATOM 672 C C . PHE A 1 86 ? -10.177 -5.838 8.006 1.00 98.06 86 PHE A C 1
ATOM 674 O O . PHE A 1 86 ? -9.521 -6.737 8.530 1.00 98.06 86 PHE A O 1
ATOM 681 N N . TYR A 1 87 ? -10.328 -5.742 6.686 1.00 98.12 87 TYR A N 1
ATOM 682 C CA . TYR A 1 87 ? -9.639 -6.592 5.722 1.00 98.12 87 TYR A CA 1
ATOM 683 C C . TYR A 1 87 ? -8.126 -6.313 5.709 1.00 98.12 87 TYR A C 1
ATOM 685 O O . TYR A 1 87 ? -7.341 -7.252 5.601 1.00 98.12 87 TYR A O 1
ATOM 693 N N . ILE A 1 88 ? -7.705 -5.049 5.857 1.00 98.25 88 ILE A N 1
ATOM 694 C CA . ILE A 1 88 ? -6.282 -4.664 5.840 1.00 98.25 88 ILE A CA 1
ATOM 695 C C . ILE A 1 88 ? -5.647 -4.523 7.234 1.00 98.25 88 ILE A C 1
ATOM 697 O O . ILE A 1 88 ? -4.423 -4.465 7.325 1.00 98.25 88 ILE A O 1
ATOM 701 N N . GLU A 1 89 ? -6.427 -4.497 8.325 1.00 95.81 89 GLU A N 1
ATOM 702 C CA . GLU A 1 89 ? -5.902 -4.227 9.679 1.00 95.81 89 GLU A CA 1
ATOM 703 C C . GLU A 1 89 ? -4.838 -5.241 10.136 1.00 95.81 89 GLU A C 1
ATOM 705 O O . GLU A 1 89 ? -3.969 -4.908 10.931 1.00 95.81 89 GLU A O 1
ATOM 710 N N . THR A 1 90 ? -4.843 -6.466 9.596 1.00 94.38 90 THR A N 1
ATOM 711 C CA . THR A 1 90 ? -3.858 -7.511 9.928 1.00 94.38 90 THR A CA 1
ATOM 712 C C . THR A 1 90 ? -2.671 -7.592 8.968 1.00 94.38 90 THR A C 1
ATOM 714 O O . THR A 1 90 ? -1.912 -8.560 9.033 1.00 94.38 90 THR A O 1
ATOM 717 N N . ALA A 1 91 ? -2.465 -6.601 8.094 1.00 97.19 91 ALA A N 1
ATOM 718 C CA . ALA A 1 91 ? -1.423 -6.641 7.063 1.00 97.19 91 ALA A CA 1
ATOM 719 C C . ALA A 1 91 ? -0.010 -6.917 7.608 1.00 97.19 91 ALA A C 1
ATOM 721 O O . ALA A 1 91 ? 0.767 -7.600 6.953 1.00 97.19 91 ALA A O 1
ATOM 722 N N . TYR A 1 92 ? 0.306 -6.482 8.832 1.00 96.75 92 TYR A N 1
ATOM 723 C CA . TYR A 1 92 ? 1.592 -6.735 9.501 1.00 96.75 92 TYR A CA 1
ATOM 724 C C . TYR A 1 92 ? 1.918 -8.221 9.739 1.00 96.75 92 TYR A C 1
ATOM 726 O O . TYR A 1 92 ? 3.063 -8.551 10.040 1.00 96.75 92 TYR A O 1
ATOM 734 N N . LYS A 1 93 ? 0.932 -9.120 9.637 1.00 96.00 93 LYS A N 1
ATOM 735 C CA . LYS A 1 93 ? 1.107 -10.572 9.822 1.00 96.00 93 LYS A CA 1
ATOM 736 C C . LYS A 1 93 ? 0.483 -11.420 8.715 1.00 96.00 93 LYS A C 1
ATOM 738 O O . LYS A 1 93 ? 0.591 -12.644 8.758 1.00 96.00 93 LYS A O 1
ATOM 743 N N . THR A 1 94 ? -0.180 -10.804 7.741 1.00 97.31 94 THR A N 1
ATOM 744 C CA . THR A 1 94 ? -0.807 -11.514 6.626 1.00 97.31 94 THR A CA 1
ATOM 745 C C . THR A 1 94 ? 0.140 -11.507 5.430 1.00 97.31 94 THR A C 1
ATOM 747 O O . THR A 1 94 ? 0.372 -10.471 4.818 1.00 97.31 94 THR A O 1
ATOM 750 N N . ALA A 1 95 ? 0.693 -12.676 5.105 1.00 97.31 95 ALA A N 1
ATOM 751 C CA . ALA A 1 95 ? 1.525 -12.851 3.922 1.00 97.31 95 ALA A CA 1
ATOM 752 C C . ALA A 1 95 ? 0.674 -12.776 2.644 1.00 97.31 95 ALA A C 1
ATOM 754 O O . ALA A 1 95 ? -0.362 -13.438 2.546 1.00 97.31 95 ALA A O 1
ATOM 755 N N . ASP A 1 96 ? 1.131 -12.014 1.653 1.00 97.44 96 ASP A N 1
ATOM 756 C CA . ASP A 1 96 ? 0.419 -11.750 0.403 1.00 97.44 96 ASP A CA 1
ATOM 757 C C . ASP A 1 96 ? 1.330 -11.934 -0.829 1.00 97.44 96 ASP A C 1
ATOM 759 O O . ASP A 1 96 ? 2.490 -12.350 -0.722 1.00 97.44 96 ASP A O 1
ATOM 763 N N . PHE A 1 97 ? 0.791 -11.690 -2.026 1.00 96.81 97 PHE A N 1
ATOM 764 C CA . PHE A 1 97 ? 1.550 -11.776 -3.277 1.00 96.81 97 PHE A CA 1
ATOM 765 C C . PHE A 1 97 ? 2.301 -10.480 -3.631 1.00 96.81 97 PHE A C 1
ATOM 767 O O . PHE A 1 97 ? 3.094 -10.465 -4.581 1.00 96.81 97 PHE A O 1
ATOM 774 N N . GLY A 1 98 ? 2.078 -9.414 -2.858 1.00 94.94 98 GLY A N 1
ATOM 775 C CA . GLY A 1 98 ? 2.630 -8.082 -3.070 1.00 94.94 98 GLY A CA 1
ATOM 776 C C . GLY A 1 98 ? 2.249 -7.457 -4.415 1.00 94.94 98 GLY A C 1
ATOM 777 O O . GLY A 1 98 ? 1.587 -8.057 -5.263 1.00 94.94 98 GLY A O 1
ATOM 778 N N . ILE A 1 99 ? 2.771 -6.254 -4.644 1.00 95.50 99 ILE A N 1
ATOM 779 C CA . ILE A 1 99 ? 2.471 -5.416 -5.819 1.00 95.50 99 ILE A CA 1
ATOM 780 C C . ILE A 1 99 ? 2.844 -6.044 -7.171 1.00 95.50 99 ILE A C 1
ATOM 782 O O . ILE A 1 99 ? 2.346 -5.647 -8.223 1.00 95.50 99 ILE A O 1
ATOM 786 N N . TRP A 1 100 ? 3.738 -7.036 -7.154 1.00 95.06 100 TRP A N 1
ATOM 787 C CA . TRP A 1 100 ? 4.172 -7.761 -8.347 1.00 95.06 100 TRP A CA 1
ATOM 788 C C . TRP A 1 100 ? 3.365 -9.023 -8.624 1.00 95.06 100 TRP A C 1
ATOM 790 O O . TRP A 1 100 ? 3.651 -9.693 -9.614 1.00 95.06 100 TRP A O 1
ATOM 800 N N . GLU A 1 101 ? 2.364 -9.323 -7.793 1.00 93.25 101 GLU A N 1
ATOM 801 C CA . GLU A 1 101 ? 1.423 -10.434 -7.962 1.00 93.25 101 GLU A CA 1
ATOM 802 C C . GLU A 1 101 ? 2.103 -11.821 -7.907 1.00 93.25 101 GLU A C 1
ATOM 804 O O . GLU A 1 101 ? 1.618 -12.775 -8.514 1.00 93.25 101 GLU A O 1
ATOM 809 N N . ARG A 1 102 ? 3.246 -11.925 -7.207 1.00 89.69 102 ARG A N 1
ATOM 810 C CA . ARG A 1 102 ? 4.141 -13.102 -7.228 1.00 89.69 102 ARG A CA 1
ATOM 811 C C . ARG A 1 102 ? 4.372 -13.769 -5.877 1.00 89.69 102 ARG A C 1
ATOM 813 O O . ARG A 1 102 ? 4.636 -14.964 -5.824 1.00 89.69 102 ARG A O 1
ATOM 820 N N . GLY A 1 103 ? 4.273 -13.012 -4.787 1.00 90.56 103 GLY A N 1
ATOM 821 C CA . GLY A 1 103 ? 4.719 -13.472 -3.478 1.00 90.56 103 GLY A CA 1
ATOM 822 C C . GLY A 1 103 ? 6.234 -13.559 -3.483 1.00 90.56 103 GLY A C 1
ATOM 823 O O . GLY A 1 103 ? 6.890 -12.552 -3.739 1.00 90.56 103 GLY A O 1
ATOM 824 N N . ASP A 1 104 ? 6.794 -14.731 -3.231 1.00 93.00 104 ASP A N 1
ATOM 825 C CA . ASP A 1 104 ? 8.235 -14.959 -3.242 1.00 93.00 104 ASP A CA 1
ATOM 826 C C . ASP A 1 104 ? 8.892 -14.765 -4.630 1.00 93.00 104 ASP A C 1
ATOM 828 O O . ASP A 1 104 ? 8.237 -14.751 -5.675 1.00 93.00 104 ASP A O 1
ATOM 832 N N . LYS A 1 105 ? 10.225 -14.616 -4.664 1.00 92.19 105 LYS A N 1
ATOM 833 C CA . LYS A 1 105 ? 10.975 -14.415 -5.921 1.00 92.19 105 LYS A CA 1
ATOM 834 C C . LYS A 1 105 ? 10.802 -15.533 -6.949 1.00 92.19 105 LYS A C 1
ATOM 836 O O . LYS A 1 105 ? 10.960 -15.266 -8.140 1.00 92.19 105 LYS A O 1
ATOM 841 N N . THR A 1 106 ? 10.523 -16.764 -6.519 1.00 89.88 106 THR A N 1
ATOM 842 C CA . THR A 1 106 ? 10.332 -17.898 -7.434 1.00 89.88 106 THR A CA 1
ATOM 843 C C . THR A 1 106 ? 8.940 -17.921 -8.057 1.00 89.88 106 THR A C 1
ATOM 845 O O . THR A 1 106 ? 8.747 -18.622 -9.046 1.00 89.88 106 THR A O 1
ATOM 848 N N . ASN A 1 107 ? 7.985 -17.137 -7.542 1.00 89.69 107 ASN A N 1
ATOM 849 C CA . ASN A 1 107 ? 6.599 -17.110 -8.007 1.00 89.69 107 ASN A CA 1
ATOM 850 C C . ASN A 1 107 ? 5.951 -18.509 -8.032 1.00 89.69 107 ASN A C 1
ATOM 852 O O . ASN A 1 107 ? 5.229 -18.863 -8.965 1.00 89.69 107 ASN A O 1
ATOM 856 N N . GLN A 1 108 ? 6.223 -19.328 -7.011 1.00 88.44 108 GLN A N 1
ATOM 857 C CA . GLN A 1 108 ? 5.646 -20.675 -6.864 1.00 88.44 108 GLN A CA 1
ATOM 858 C C . GLN A 1 108 ? 4.277 -20.661 -6.161 1.00 88.44 108 GLN A C 1
ATOM 860 O O . GLN A 1 108 ? 3.790 -21.694 -5.706 1.00 88.44 108 GLN A O 1
ATOM 865 N N . GLY A 1 109 ? 3.647 -19.487 -6.052 1.00 87.88 109 GLY A N 1
ATOM 866 C CA . GLY A 1 109 ? 2.406 -19.308 -5.299 1.00 87.88 109 GLY A CA 1
ATOM 867 C C . GLY A 1 109 ? 2.621 -19.202 -3.784 1.00 87.88 109 GLY A C 1
ATOM 868 O O . GLY A 1 109 ? 1.664 -19.338 -3.023 1.00 87.88 109 GLY A O 1
ATOM 869 N N . ILE A 1 110 ? 3.858 -18.963 -3.338 1.00 92.12 110 ILE A N 1
ATOM 870 C CA . ILE A 1 110 ? 4.206 -18.807 -1.924 1.00 92.12 110 ILE A CA 1
ATOM 871 C C . ILE A 1 110 ? 4.070 -17.331 -1.556 1.00 92.12 110 ILE A C 1
ATOM 873 O O . ILE A 1 110 ? 4.780 -16.482 -2.092 1.00 92.12 110 ILE A O 1
ATOM 877 N N . THR A 1 111 ? 3.157 -17.016 -0.639 1.00 95.38 111 THR A N 1
ATOM 878 C CA . THR A 1 111 ? 2.993 -15.651 -0.139 1.00 95.38 111 THR A CA 1
ATOM 879 C C . THR A 1 111 ? 4.097 -15.280 0.849 1.00 95.38 111 THR A C 1
ATOM 881 O O . THR A 1 111 ? 4.636 -16.124 1.566 1.00 95.38 111 THR A O 1
ATOM 884 N N . GLU A 1 112 ? 4.423 -13.991 0.915 1.00 96.12 112 GLU A N 1
ATOM 885 C CA . GLU A 1 112 ? 5.399 -13.449 1.862 1.00 96.12 112 GLU A CA 1
ATOM 886 C C . GLU A 1 112 ? 4.844 -12.202 2.538 1.00 96.12 112 GLU A C 1
ATOM 888 O O . GLU A 1 112 ? 3.938 -11.543 2.032 1.00 96.12 112 GLU A O 1
ATOM 893 N N . LEU A 1 113 ? 5.407 -11.846 3.689 1.00 97.38 113 LEU A N 1
ATOM 894 C CA . LEU A 1 113 ? 5.168 -10.525 4.248 1.00 97.38 113 LEU A CA 1
ATOM 895 C C . LEU A 1 113 ? 5.938 -9.502 3.402 1.00 97.38 113 LEU A C 1
ATOM 897 O O . LEU A 1 113 ? 7.171 -9.479 3.431 1.00 97.38 113 LEU A O 1
ATOM 901 N N . ASN A 1 114 ? 5.218 -8.694 2.624 1.00 97.81 114 ASN A N 1
ATOM 902 C CA . ASN A 1 114 ? 5.800 -7.660 1.771 1.00 97.81 114 ASN A CA 1
ATOM 903 C C . ASN A 1 114 ? 5.718 -6.294 2.465 1.00 97.81 114 ASN A C 1
ATOM 905 O O . ASN A 1 114 ? 4.636 -5.816 2.807 1.00 97.81 114 ASN A O 1
ATOM 909 N N . ALA A 1 115 ? 6.862 -5.629 2.638 1.00 98.12 115 ALA A N 1
ATOM 910 C CA . ALA A 1 115 ? 6.935 -4.309 3.264 1.00 98.12 115 ALA A CA 1
ATOM 911 C C . ALA A 1 115 ? 6.164 -3.236 2.472 1.00 98.12 115 ALA A C 1
ATOM 913 O O . ALA A 1 115 ? 5.639 -2.304 3.078 1.00 98.12 115 ALA A O 1
ATOM 914 N N . SER A 1 116 ? 6.027 -3.393 1.147 1.00 97.69 116 SER A N 1
ATOM 915 C CA . SER A 1 116 ? 5.158 -2.548 0.315 1.00 97.69 116 SER A CA 1
ATOM 916 C C . SER A 1 116 ? 3.692 -2.620 0.752 1.00 97.69 116 SER A C 1
ATOM 918 O O . SER A 1 116 ? 3.056 -1.586 0.956 1.00 97.69 116 SER A O 1
ATOM 920 N N . SER A 1 117 ? 3.184 -3.827 1.000 1.00 98.44 117 SER A N 1
ATOM 921 C CA . SER A 1 117 ? 1.827 -4.064 1.494 1.00 98.44 117 SER A CA 1
ATOM 922 C C . SER A 1 117 ? 1.622 -3.571 2.922 1.00 98.44 117 SER A C 1
ATOM 924 O O . SER A 1 117 ? 0.650 -2.864 3.185 1.00 98.44 117 SER A O 1
ATOM 926 N N . VAL A 1 118 ? 2.553 -3.870 3.835 1.00 98.69 118 VAL A N 1
ATOM 927 C CA . VAL A 1 118 ? 2.481 -3.407 5.235 1.00 98.69 118 VAL A CA 1
ATOM 928 C C . VAL A 1 118 ? 2.507 -1.879 5.307 1.00 98.69 118 VAL A C 1
ATOM 930 O O . VAL A 1 118 ? 1.699 -1.278 6.013 1.00 98.69 118 VAL A O 1
ATOM 933 N N . GLY A 1 119 ? 3.404 -1.239 4.554 1.00 98.50 119 GLY A N 1
ATOM 934 C CA . GLY A 1 119 ? 3.533 0.214 4.520 1.00 98.50 119 GLY A CA 1
ATOM 935 C C . GLY A 1 119 ? 2.314 0.911 3.922 1.00 98.50 119 GLY A C 1
ATOM 936 O O . GLY A 1 119 ? 1.829 1.892 4.485 1.00 98.50 119 GLY A O 1
ATOM 937 N N . MET A 1 120 ? 1.766 0.380 2.827 1.00 98.75 120 MET A N 1
ATOM 938 C CA . MET A 1 120 ? 0.549 0.929 2.228 1.00 98.75 120 MET A CA 1
ATOM 939 C C . MET A 1 120 ? -0.667 0.748 3.148 1.00 98.75 120 MET A C 1
ATOM 941 O O . MET A 1 120 ? -1.461 1.676 3.295 1.00 98.75 120 MET A O 1
ATOM 945 N N . ALA A 1 121 ? -0.793 -0.411 3.807 1.00 98.75 121 ALA A N 1
ATOM 946 C CA . ALA A 1 121 ? -1.851 -0.670 4.782 1.00 98.75 121 ALA A CA 1
ATOM 947 C C . ALA A 1 121 ? -1.759 0.283 5.973 1.00 98.75 121 ALA A C 1
ATOM 949 O O . ALA A 1 121 ? -2.751 0.926 6.303 1.00 98.75 121 ALA A O 1
ATOM 950 N N . LYS A 1 122 ? -0.563 0.466 6.551 1.00 98.62 122 LYS A N 1
ATOM 951 C CA . LYS A 1 122 ? -0.330 1.469 7.599 1.00 98.62 122 LYS A CA 1
ATOM 952 C C . LYS A 1 122 ? -0.828 2.845 7.168 1.00 98.62 122 LYS A C 1
ATOM 954 O O . LYS A 1 122 ? -1.571 3.485 7.905 1.00 98.62 122 LYS A O 1
ATOM 959 N N . ALA A 1 123 ? -0.441 3.281 5.970 1.00 98.62 123 ALA A N 1
ATOM 960 C CA . ALA A 1 123 ? -0.814 4.596 5.477 1.00 98.62 123 ALA A CA 1
ATOM 961 C C . ALA A 1 123 ? -2.325 4.753 5.285 1.00 98.62 123 ALA A C 1
ATOM 963 O O . ALA A 1 123 ? -2.880 5.795 5.629 1.00 98.62 123 ALA A O 1
ATOM 964 N N . ALA A 1 124 ? -2.993 3.721 4.774 1.00 98.75 124 ALA A N 1
ATOM 965 C CA . ALA A 1 124 ? -4.442 3.703 4.626 1.00 98.75 124 ALA A CA 1
ATOM 966 C C . ALA A 1 124 ? -5.168 3.725 5.979 1.00 98.75 124 ALA A C 1
ATOM 968 O O . ALA A 1 124 ? -6.130 4.471 6.137 1.00 98.75 124 ALA A O 1
ATOM 969 N N . LEU A 1 125 ? -4.694 2.939 6.950 1.00 98.69 125 LEU A N 1
ATOM 970 C CA . LEU A 1 125 ? -5.237 2.885 8.307 1.00 98.69 125 LEU A CA 1
ATOM 971 C C . LEU A 1 125 ? -5.113 4.245 9.006 1.00 98.69 125 LEU A C 1
ATOM 973 O O . LEU A 1 125 ? -6.095 4.761 9.520 1.00 98.69 125 LEU A O 1
ATOM 977 N N . GLU A 1 126 ? -3.943 4.876 8.956 1.00 97.94 126 GLU A N 1
ATOM 978 C CA . GLU A 1 126 ? -3.750 6.224 9.504 1.00 97.94 126 GLU A CA 1
ATOM 979 C C . GLU A 1 126 ? -4.596 7.286 8.791 1.00 97.94 126 GLU A C 1
ATOM 981 O O . GLU A 1 126 ? -5.085 8.208 9.428 1.00 97.94 126 GLU A O 1
ATOM 986 N N . ALA A 1 127 ? -4.754 7.184 7.467 1.00 98.19 127 ALA A N 1
ATOM 987 C CA . ALA A 1 127 ? -5.542 8.141 6.692 1.00 98.19 127 ALA A CA 1
ATOM 988 C C . ALA A 1 127 ? -7.052 8.038 6.958 1.00 98.19 127 ALA A C 1
ATOM 990 O O . ALA A 1 127 ? -7.775 9.003 6.719 1.00 98.19 127 ALA A O 1
ATOM 991 N N . LEU A 1 128 ? -7.524 6.869 7.400 1.00 98.19 128 LEU A N 1
ATOM 992 C CA . LEU A 1 128 ? -8.937 6.591 7.649 1.00 98.19 128 LEU A CA 1
ATOM 993 C C . LEU A 1 128 ? -9.332 6.658 9.126 1.00 98.19 128 LEU A C 1
ATOM 995 O O . LEU A 1 128 ? -10.527 6.588 9.412 1.00 98.19 128 LEU A O 1
ATOM 999 N N . ASP A 1 129 ? -8.379 6.766 10.052 1.00 96.25 129 ASP A N 1
ATOM 1000 C CA . ASP A 1 129 ? -8.702 6.862 11.473 1.00 96.25 129 ASP A CA 1
ATOM 1001 C C . ASP A 1 129 ? -9.471 8.154 11.765 1.00 96.25 129 ASP A C 1
ATOM 1003 O O . ASP A 1 129 ? -9.014 9.252 11.453 1.00 96.25 129 ASP A O 1
ATOM 1007 N N . GLU A 1 130 ? -10.675 7.998 12.314 1.00 94.69 130 GLU A N 1
ATOM 1008 C CA . GLU A 1 130 ? -11.626 9.079 12.593 1.00 94.69 130 GLU A CA 1
ATOM 1009 C C . GLU A 1 130 ? -11.982 9.928 11.354 1.00 94.69 130 GLU A C 1
ATOM 1011 O O . GLU A 1 130 ? -12.443 11.066 11.466 1.00 94.69 130 GLU A O 1
ATOM 1016 N N . PHE A 1 131 ? -11.821 9.361 10.153 1.00 97.00 131 PHE A N 1
ATOM 1017 C CA . PHE A 1 131 ? -12.075 10.052 8.893 1.00 97.00 131 PHE A CA 1
ATOM 1018 C C . PHE A 1 131 ? -13.537 9.928 8.453 1.00 97.00 131 PHE A C 1
ATOM 1020 O O . PHE A 1 131 ? -14.081 8.824 8.366 1.00 97.00 131 PHE A O 1
ATOM 1027 N N . ASP A 1 132 ? -14.169 11.053 8.106 1.00 97.25 132 ASP A N 1
ATOM 1028 C CA . ASP A 1 132 ? -15.544 11.077 7.602 1.00 97.25 132 ASP A CA 1
ATOM 1029 C C . ASP A 1 132 ? -15.604 10.905 6.076 1.00 97.25 132 ASP A C 1
ATOM 1031 O O . ASP A 1 132 ? -15.162 11.763 5.306 1.00 97.25 132 ASP A O 1
ATOM 1035 N N . LEU A 1 133 ? -16.203 9.803 5.617 1.00 97.25 133 LEU A N 1
ATOM 1036 C CA . LEU A 1 133 ? -16.305 9.473 4.191 1.00 97.25 133 LEU A CA 1
ATOM 1037 C C . LEU A 1 133 ? -17.264 10.365 3.390 1.00 97.25 133 LEU A C 1
ATOM 1039 O O . LEU A 1 133 ? -17.252 10.302 2.158 1.00 97.25 133 LEU A O 1
ATOM 1043 N N . PHE A 1 134 ? -18.089 11.174 4.054 1.00 96.69 134 PHE A N 1
ATOM 1044 C CA . PHE A 1 134 ? -18.904 12.209 3.410 1.00 96.69 134 PHE A CA 1
ATOM 1045 C C . PHE A 1 134 ? -18.239 13.594 3.466 1.00 96.69 134 PHE A C 1
ATOM 1047 O O . PHE A 1 134 ? -18.824 14.584 3.022 1.00 96.69 134 PHE A O 1
ATOM 1054 N N . GLY A 1 135 ? -17.006 13.683 3.974 1.00 91.00 135 GLY A N 1
ATOM 1055 C CA . GLY A 1 135 ? -16.273 14.938 4.094 1.00 91.00 135 GLY A CA 1
ATOM 1056 C C . GLY A 1 135 ? -16.987 15.920 5.024 1.00 91.00 135 GLY A C 1
ATOM 1057 O O . GLY A 1 135 ? -17.432 15.565 6.111 1.00 91.00 135 GLY A O 1
ATOM 1058 N N . THR A 1 136 ? -17.122 17.174 4.592 1.00 85.75 136 THR A N 1
ATOM 1059 C CA . THR A 1 136 ? -17.731 18.249 5.397 1.00 85.75 136 THR A CA 1
ATOM 1060 C C . THR A 1 136 ? -19.232 18.085 5.642 1.00 85.75 136 THR A C 1
ATOM 1062 O O . THR A 1 136 ? -19.777 18.768 6.504 1.00 85.75 136 THR A O 1
ATOM 1065 N N . GLU A 1 137 ? -19.911 17.222 4.882 1.00 86.88 137 GLU A N 1
ATOM 1066 C CA . GLU A 1 137 ? -21.358 16.974 4.996 1.00 86.88 137 GLU A CA 1
ATOM 1067 C C . GLU A 1 137 ? -21.688 15.732 5.839 1.00 86.88 137 GLU A C 1
ATOM 1069 O O . GLU A 1 137 ? -22.828 15.264 5.862 1.00 86.88 137 GLU A O 1
ATOM 1074 N N . GLY A 1 138 ? -20.684 15.165 6.502 1.00 87.75 138 GLY A N 1
ATOM 1075 C CA . GLY A 1 138 ? -20.818 13.907 7.203 1.00 87.75 138 GLY A CA 1
ATOM 1076 C C . GLY A 1 138 ? -21.449 13.971 8.590 1.00 87.75 138 GLY A C 1
ATOM 1077 O O . GLY A 1 138 ? -22.010 14.972 9.042 1.00 87.75 138 GLY A O 1
ATOM 1078 N N . SER A 1 139 ? -21.433 12.821 9.250 1.00 90.25 139 SER A N 1
ATOM 1079 C CA . SER A 1 139 ? -22.025 12.593 10.563 1.00 90.25 139 SER A CA 1
ATOM 1080 C C . SER A 1 139 ? -21.249 11.490 11.285 1.00 90.25 139 SER A C 1
ATOM 1082 O O . SER A 1 139 ? -20.569 10.699 10.635 1.00 90.25 139 SER A O 1
ATOM 1084 N N . PRO A 1 140 ? -21.441 11.292 12.601 1.00 90.38 140 PRO A N 1
ATOM 1085 C CA . PRO A 1 140 ? -20.797 10.189 13.319 1.00 90.38 140 PRO A CA 1
ATOM 1086 C C . PRO A 1 140 ? -21.048 8.787 12.728 1.00 90.38 140 PRO A C 1
ATOM 1088 O O . PRO A 1 140 ? -20.356 7.842 13.080 1.00 90.38 140 PRO A O 1
ATOM 1091 N N . GLN A 1 141 ? -22.049 8.619 11.853 1.00 92.12 141 GLN A N 1
ATOM 1092 C CA . GLN A 1 141 ? -22.340 7.350 11.179 1.00 92.12 141 GLN A CA 1
ATOM 1093 C C . GLN A 1 141 ? -21.501 7.105 9.915 1.00 92.12 141 GLN A C 1
ATOM 1095 O O . GLN A 1 141 ? -21.467 5.968 9.449 1.00 92.12 141 GLN A O 1
ATOM 1100 N N . SER A 1 142 ? -20.883 8.143 9.342 1.00 96.00 142 SER A N 1
ATOM 1101 C CA . SER A 1 142 ? -20.016 8.070 8.155 1.00 96.00 142 SER A CA 1
ATOM 1102 C C . SER A 1 142 ? -18.522 8.103 8.485 1.00 96.00 142 SER A C 1
ATOM 1104 O O . SER A 1 142 ? -17.695 7.958 7.582 1.00 96.00 142 SER A O 1
ATOM 1106 N N . VAL A 1 143 ? -18.191 8.237 9.771 1.00 96.94 143 VAL A N 1
ATOM 1107 C CA . VAL A 1 143 ? -16.828 8.172 10.296 1.00 96.94 143 VAL A CA 1
ATOM 1108 C C . VAL A 1 143 ? -16.327 6.731 10.300 1.00 96.94 143 VAL A C 1
ATOM 1110 O O . VAL A 1 143 ? -17.010 5.811 10.756 1.00 96.94 143 VAL A O 1
ATOM 1113 N N . ILE A 1 144 ? -15.115 6.547 9.788 1.00 98.00 144 ILE A N 1
ATOM 1114 C CA . ILE A 1 144 ? -14.379 5.291 9.851 1.00 98.00 144 ILE A CA 1
ATOM 1115 C C . ILE A 1 144 ? -13.534 5.264 11.119 1.00 98.00 144 ILE A C 1
ATOM 1117 O O . ILE A 1 144 ? -12.950 6.262 11.529 1.00 98.00 144 ILE A O 1
ATOM 1121 N N . HIS A 1 145 ? -13.482 4.099 11.753 1.00 96.12 145 HIS A N 1
ATOM 1122 C CA . HIS A 1 145 ? -12.715 3.890 12.972 1.00 96.12 145 HIS A CA 1
ATOM 1123 C C . HIS A 1 145 ? -11.646 2.831 12.752 1.00 96.12 145 HIS A C 1
ATOM 1125 O O . HIS A 1 145 ? -11.925 1.745 12.226 1.00 96.12 145 HIS A O 1
ATOM 1131 N N . VAL A 1 146 ? -10.437 3.140 13.207 1.00 96.50 146 VAL A N 1
ATOM 1132 C CA . VAL A 1 146 ? -9.269 2.269 13.128 1.00 96.50 146 VAL A CA 1
ATOM 1133 C C . VAL A 1 146 ? -8.749 2.014 14.538 1.00 96.50 146 VAL A C 1
ATOM 1135 O O . VAL A 1 146 ? -8.882 2.836 15.445 1.00 96.50 146 VAL A O 1
ATOM 1138 N N . LEU A 1 147 ? -8.186 0.827 14.758 1.00 94.19 147 LEU A N 1
ATOM 1139 C CA . LEU A 1 147 ? -7.519 0.532 16.018 1.00 94.19 147 LEU A CA 1
ATOM 1140 C C . LEU A 1 147 ? -6.067 1.017 15.976 1.00 94.19 147 LEU A C 1
ATOM 1142 O O . LEU A 1 147 ? -5.315 0.574 15.103 1.00 94.19 147 LEU A O 1
ATOM 1146 N N . PRO A 1 148 ? -5.640 1.862 16.933 1.00 93.81 148 PRO A N 1
ATOM 1147 C CA . PRO A 1 148 ? -4.283 2.405 16.946 1.00 93.81 148 PRO A CA 1
ATOM 1148 C C . PRO A 1 148 ? -3.218 1.313 17.104 1.00 93.81 148 PRO A C 1
ATOM 1150 O O . PRO A 1 148 ? -2.116 1.441 16.576 1.00 93.81 148 PRO A O 1
ATOM 1153 N N . ASP A 1 149 ? -3.545 0.208 17.778 1.00 94.81 149 ASP A N 1
ATOM 1154 C CA . ASP A 1 149 ? -2.645 -0.938 17.930 1.00 94.81 149 ASP A CA 1
ATOM 1155 C C . ASP A 1 149 ? -2.250 -1.554 16.581 1.00 94.81 149 ASP A C 1
ATOM 1157 O O . ASP A 1 149 ? -1.081 -1.866 16.369 1.00 94.81 149 ASP A O 1
ATOM 1161 N N . GLU A 1 150 ? -3.186 -1.664 15.635 1.00 95.75 150 GLU A N 1
ATOM 1162 C CA . GLU A 1 150 ? -2.923 -2.270 14.323 1.00 95.75 150 GLU A CA 1
ATOM 1163 C C . GLU A 1 150 ? -1.996 -1.381 13.475 1.00 95.75 150 GLU A C 1
ATOM 1165 O O . GLU A 1 150 ? -1.108 -1.882 12.779 1.00 95.75 150 GLU A O 1
ATOM 1170 N N . VAL A 1 151 ? -2.116 -0.054 13.610 1.00 96.88 151 VAL A N 1
ATOM 1171 C CA . VAL A 1 151 ? -1.177 0.919 13.024 1.00 96.88 151 VAL A CA 1
ATOM 1172 C C . VAL A 1 151 ? 0.214 0.759 13.643 1.00 96.88 151 VAL A C 1
ATOM 1174 O O . VAL A 1 151 ? 1.212 0.690 12.918 1.00 96.88 151 VAL A O 1
ATOM 1177 N N . GLN A 1 152 ? 0.291 0.641 14.973 1.00 95.69 152 GLN A N 1
ATOM 1178 C CA . GLN A 1 152 ? 1.557 0.483 15.690 1.00 95.69 152 GLN A CA 1
ATOM 1179 C C . GLN A 1 152 ? 2.256 -0.843 15.356 1.00 95.69 152 GLN A C 1
ATOM 1181 O O . GLN A 1 152 ? 3.487 -0.880 15.232 1.00 95.69 152 GLN A O 1
ATOM 1186 N N . TYR A 1 153 ? 1.509 -1.933 15.168 1.00 97.44 153 TYR A N 1
ATOM 1187 C CA . TYR A 1 153 ? 2.075 -3.200 14.705 1.00 97.44 153 TYR A CA 1
ATOM 1188 C C . TYR A 1 153 ? 2.650 -3.077 13.294 1.00 97.44 153 TYR A C 1
ATOM 1190 O O . TYR A 1 153 ? 3.790 -3.492 13.073 1.00 97.44 153 TYR A O 1
ATOM 1198 N N . CYS A 1 154 ? 1.931 -2.438 12.364 1.00 97.94 154 CYS A N 1
ATOM 1199 C CA . CYS A 1 154 ? 2.464 -2.164 11.028 1.00 97.94 154 CYS A CA 1
ATOM 1200 C C . CYS A 1 154 ? 3.739 -1.310 11.083 1.00 97.94 154 CYS A C 1
ATOM 1202 O O . CYS A 1 154 ? 4.715 -1.649 10.418 1.00 97.94 154 CYS A O 1
ATOM 1204 N N . GL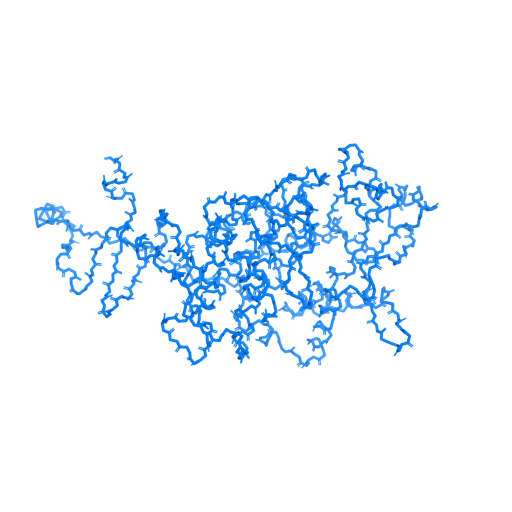N A 1 155 ? 3.771 -0.257 11.911 1.00 96.62 155 GLN A N 1
ATOM 1205 C CA . GLN A 1 155 ? 4.958 0.589 12.109 1.00 96.62 155 GLN A CA 1
ATOM 1206 C C . GLN A 1 155 ? 6.161 -0.224 12.599 1.00 96.62 155 GLN A C 1
ATOM 1208 O O . GLN A 1 155 ? 7.263 -0.100 12.067 1.00 96.62 155 GLN A O 1
ATOM 1213 N N . SER A 1 156 ? 5.945 -1.072 13.605 1.00 96.69 156 SER A N 1
ATOM 1214 C CA . SER A 1 156 ? 7.008 -1.853 14.243 1.00 96.69 156 SER A CA 1
ATOM 1215 C C . SER A 1 156 ? 7.604 -2.878 13.275 1.00 96.69 156 SER A C 1
ATOM 1217 O O . SER A 1 156 ? 8.825 -3.003 13.168 1.00 96.69 156 SER A O 1
ATOM 1219 N N . ILE A 1 157 ? 6.744 -3.567 12.519 1.00 97.19 157 ILE A N 1
ATOM 1220 C CA . ILE A 1 157 ? 7.163 -4.491 11.463 1.00 97.19 157 ILE A CA 1
ATOM 1221 C C . ILE A 1 157 ? 7.913 -3.745 10.361 1.00 97.19 157 ILE A C 1
ATOM 1223 O O . ILE A 1 157 ? 9.024 -4.147 10.019 1.00 97.19 157 ILE A O 1
ATOM 1227 N N . LEU A 1 158 ? 7.373 -2.633 9.860 1.00 96.19 158 LEU A N 1
ATOM 1228 C CA . LEU A 1 158 ? 7.988 -1.868 8.776 1.00 96.19 158 LEU A CA 1
ATOM 1229 C C . LEU A 1 158 ? 9.385 -1.357 9.158 1.00 96.19 158 LEU A C 1
ATOM 1231 O O . LEU A 1 158 ? 10.332 -1.547 8.397 1.00 96.19 158 LEU A O 1
ATOM 1235 N N . HIS A 1 159 ? 9.535 -0.804 10.365 1.00 95.81 159 HIS A N 1
ATOM 1236 C CA . HIS A 1 159 ? 10.826 -0.361 10.894 1.00 95.81 159 HIS A CA 1
ATOM 1237 C C . HIS A 1 159 ? 11.837 -1.514 11.014 1.00 95.81 159 HIS A C 1
ATOM 1239 O O . HIS A 1 159 ? 13.026 -1.326 10.775 1.00 95.81 159 HIS A O 1
ATOM 1245 N N . SER A 1 160 ? 11.384 -2.719 11.375 1.00 95.62 160 SER A N 1
ATOM 1246 C CA . SER A 1 160 ? 12.263 -3.895 11.478 1.00 95.62 160 SER A CA 1
ATOM 1247 C C . SER A 1 160 ? 12.651 -4.500 10.124 1.00 95.62 160 SER A C 1
ATOM 1249 O O . SER A 1 160 ? 13.713 -5.110 10.005 1.00 95.62 160 SER A O 1
ATOM 1251 N N . MET A 1 161 ? 11.784 -4.362 9.116 1.00 96.69 161 MET A N 1
ATOM 1252 C CA . MET A 1 161 ? 11.991 -4.939 7.790 1.00 96.69 161 MET A CA 1
ATOM 1253 C C . MET A 1 161 ? 12.896 -4.062 6.929 1.00 96.69 161 MET A C 1
ATOM 1255 O O . MET A 1 161 ? 13.817 -4.579 6.299 1.00 96.69 161 MET A O 1
ATOM 1259 N N . LEU A 1 162 ? 12.655 -2.751 6.887 1.00 98.00 162 LEU A N 1
ATOM 1260 C CA . LEU A 1 162 ? 13.358 -1.865 5.963 1.00 98.00 162 LEU A CA 1
ATOM 1261 C C . LEU A 1 162 ? 14.876 -1.822 6.232 1.00 98.00 162 LEU A C 1
ATOM 1263 O O . LEU A 1 162 ? 15.310 -1.829 7.385 1.00 98.00 162 LEU A O 1
ATOM 1267 N N . PRO A 1 163 ? 15.716 -1.799 5.177 1.00 97.38 163 PRO A N 1
ATOM 1268 C CA . PRO A 1 163 ? 15.375 -1.621 3.757 1.00 97.38 163 PRO A CA 1
ATOM 1269 C C . PRO A 1 163 ? 14.964 -2.913 3.022 1.00 97.38 163 PRO A C 1
ATOM 1271 O O . PRO A 1 163 ? 14.690 -2.881 1.825 1.00 97.38 163 PRO A O 1
ATOM 1274 N N . ARG A 1 164 ? 14.919 -4.067 3.698 1.00 97.69 164 ARG A N 1
ATOM 1275 C CA . ARG A 1 164 ? 14.512 -5.333 3.076 1.00 97.69 164 ARG A CA 1
ATOM 1276 C C . ARG A 1 164 ? 13.014 -5.325 2.769 1.00 97.69 164 ARG A C 1
ATOM 1278 O O . ARG A 1 164 ? 12.197 -4.947 3.603 1.00 97.69 164 ARG A O 1
ATOM 1285 N N . ALA A 1 165 ? 12.650 -5.801 1.580 1.00 96.69 165 ALA A N 1
ATOM 1286 C CA . ALA A 1 165 ? 11.264 -5.797 1.124 1.00 96.69 165 ALA A CA 1
ATOM 1287 C C . ALA A 1 165 ? 10.459 -7.018 1.597 1.00 96.69 165 ALA A C 1
ATOM 1289 O O . ALA A 1 165 ? 9.270 -6.898 1.871 1.00 96.69 165 ALA A O 1
ATOM 1290 N N . SER A 1 166 ? 11.082 -8.196 1.668 1.00 96.94 166 SER A N 1
ATOM 1291 C CA . SER A 1 166 ? 10.467 -9.454 2.133 1.00 96.94 166 SER A CA 1
ATOM 1292 C C . SER A 1 166 ? 11.552 -10.492 2.450 1.00 96.94 166 SER A C 1
ATOM 1294 O O . SER A 1 166 ? 12.746 -10.217 2.298 1.00 96.94 166 SER A O 1
ATOM 1296 N N . THR A 1 167 ? 11.169 -11.698 2.875 1.00 95.50 167 THR A N 1
ATOM 1297 C CA . THR A 1 167 ? 12.116 -12.791 3.159 1.00 95.50 167 THR A CA 1
ATOM 1298 C C . THR A 1 167 ? 13.010 -13.093 1.955 1.00 95.50 167 THR A C 1
ATOM 1300 O O . THR A 1 167 ? 14.237 -13.085 2.095 1.00 95.50 167 THR A O 1
ATOM 1303 N N . SER A 1 168 ? 12.422 -13.289 0.771 1.00 94.94 168 SER A N 1
ATOM 1304 C CA . SER A 1 168 ? 13.168 -13.588 -0.456 1.00 94.94 168 SER A CA 1
ATOM 1305 C C . SER A 1 168 ? 13.751 -12.357 -1.163 1.00 94.94 168 SER A C 1
ATOM 1307 O O . SER A 1 168 ? 14.706 -12.508 -1.926 1.00 94.94 168 SER A O 1
ATOM 1309 N N . LYS A 1 169 ? 13.222 -11.144 -0.924 1.00 95.81 169 LYS A N 1
ATOM 1310 C CA . LYS A 1 169 ? 13.654 -9.891 -1.581 1.00 95.81 169 LYS A CA 1
ATOM 1311 C C . LYS A 1 169 ? 14.430 -8.989 -0.636 1.00 95.81 169 LYS A C 1
ATOM 1313 O O . LYS A 1 169 ? 13.855 -8.284 0.191 1.00 95.81 169 LYS A O 1
ATOM 1318 N N . GLU A 1 170 ? 15.750 -8.979 -0.816 1.00 95.94 170 GLU A N 1
ATOM 1319 C CA . GLU A 1 170 ? 16.692 -8.167 -0.042 1.00 95.94 170 GLU A CA 1
ATOM 1320 C C . GLU A 1 170 ? 16.467 -6.665 -0.222 1.00 95.94 170 GLU A C 1
ATOM 1322 O O . GLU A 1 170 ? 16.792 -5.904 0.680 1.00 95.94 170 GLU A O 1
ATOM 1327 N N . ILE A 1 171 ? 15.935 -6.256 -1.374 1.00 97.75 171 ILE A N 1
ATOM 1328 C CA . ILE A 1 171 ? 15.543 -4.886 -1.707 1.00 97.75 171 ILE A CA 1
ATOM 1329 C C . ILE A 1 171 ? 14.506 -4.939 -2.839 1.00 97.75 171 ILE A C 1
ATOM 1331 O O . ILE A 1 171 ? 14.528 -5.872 -3.648 1.00 97.75 171 ILE A O 1
ATOM 1335 N N . ASP A 1 172 ? 13.600 -3.965 -2.889 1.00 98.19 172 ASP A N 1
ATOM 1336 C CA . ASP A 1 172 ? 12.589 -3.823 -3.943 1.00 98.19 172 ASP A CA 1
ATOM 1337 C C . ASP A 1 172 ? 12.294 -2.334 -4.174 1.00 98.19 172 ASP A C 1
ATOM 1339 O O . ASP A 1 172 ? 12.150 -1.566 -3.222 1.00 98.19 172 ASP A O 1
ATOM 1343 N N . ALA A 1 173 ? 12.203 -1.911 -5.431 1.00 98.50 173 ALA A N 1
ATOM 1344 C CA . ALA A 1 173 ? 11.988 -0.515 -5.794 1.00 98.50 173 ALA A CA 1
ATOM 1345 C C . ALA A 1 173 ? 10.559 -0.028 -5.482 1.00 98.50 173 ALA A C 1
ATOM 1347 O O . ALA A 1 173 ? 10.334 1.176 -5.352 1.00 98.50 173 ALA A O 1
ATOM 1348 N N . SER A 1 174 ? 9.591 -0.933 -5.278 1.00 97.56 174 SER A N 1
ATOM 1349 C CA . SER A 1 174 ? 8.240 -0.573 -4.814 1.00 97.56 174 SER A CA 1
ATOM 1350 C C . SER A 1 174 ? 8.228 0.089 -3.436 1.00 97.56 174 SER A C 1
ATOM 1352 O O . SER A 1 174 ? 7.280 0.810 -3.121 1.00 97.56 174 SER A O 1
ATOM 1354 N N . LEU A 1 175 ? 9.289 -0.075 -2.638 1.00 98.69 175 LEU A N 1
ATOM 1355 C CA . LEU A 1 175 ? 9.437 0.604 -1.351 1.00 98.69 175 LEU A CA 1
ATOM 1356 C C . LEU A 1 175 ? 9.477 2.134 -1.488 1.00 98.69 175 LEU A C 1
ATOM 1358 O O . LEU A 1 175 ? 9.120 2.817 -0.531 1.00 98.69 175 LEU A O 1
ATOM 1362 N N . LEU A 1 176 ? 9.793 2.683 -2.671 1.00 98.69 176 LEU A N 1
ATOM 1363 C CA . LEU A 1 176 ? 9.644 4.119 -2.952 1.00 98.69 176 LEU A CA 1
ATOM 1364 C C . LEU A 1 176 ? 8.209 4.609 -2.705 1.00 98.69 176 LEU A C 1
ATOM 1366 O O . LEU A 1 176 ? 8.017 5.694 -2.164 1.00 98.69 176 LEU A O 1
ATOM 1370 N N . SER A 1 177 ? 7.203 3.783 -3.016 1.00 98.00 177 SER A N 1
ATOM 1371 C CA . SER A 1 177 ? 5.790 4.110 -2.770 1.00 98.00 177 SER A CA 1
ATOM 1372 C C . SER A 1 177 ? 5.401 4.099 -1.286 1.00 98.00 177 SER A C 1
ATOM 1374 O O . SER A 1 177 ? 4.331 4.593 -0.932 1.00 98.00 177 SER A O 1
ATOM 1376 N N . VAL A 1 178 ? 6.261 3.530 -0.431 1.00 98.31 178 VAL A N 1
ATOM 1377 C CA . VAL A 1 178 ? 6.076 3.425 1.020 1.00 98.31 178 VAL A CA 1
ATOM 1378 C C . VAL A 1 178 ? 6.800 4.540 1.761 1.00 98.31 178 VAL A C 1
ATOM 1380 O O . VAL A 1 178 ? 6.205 5.193 2.617 1.00 98.31 178 VAL A O 1
ATOM 1383 N N . ILE A 1 179 ? 8.083 4.744 1.453 1.00 98.38 179 ILE A N 1
ATOM 1384 C CA . ILE A 1 179 ? 8.920 5.749 2.124 1.00 98.38 179 ILE A CA 1
ATOM 1385 C C . ILE A 1 179 ? 8.606 7.176 1.652 1.00 98.38 179 ILE A C 1
ATOM 1387 O O . ILE A 1 179 ? 8.917 8.131 2.353 1.00 98.38 179 ILE A O 1
ATOM 1391 N N . SER A 1 180 ? 7.971 7.307 0.485 1.00 97.94 180 SER A N 1
ATOM 1392 C CA . SER A 1 180 ? 7.588 8.572 -0.140 1.00 97.94 180 SER A CA 1
ATOM 1393 C C . SER A 1 180 ? 6.128 8.519 -0.612 1.00 97.94 180 SER A C 1
ATOM 1395 O O . SER A 1 180 ? 5.320 7.739 -0.095 1.00 97.94 180 SER A O 1
ATOM 1397 N N . TYR A 1 181 ? 5.765 9.360 -1.581 1.00 97.81 181 TYR A N 1
ATOM 1398 C CA . TYR A 1 181 ? 4.430 9.390 -2.165 1.00 97.81 181 TYR A CA 1
ATOM 1399 C C . TYR A 1 181 ? 4.051 8.022 -2.770 1.00 97.81 181 TYR A C 1
ATOM 1401 O O . TYR A 1 181 ? 4.836 7.451 -3.532 1.00 97.81 181 TYR A O 1
ATOM 1409 N N . PRO A 1 182 ? 2.829 7.512 -2.521 1.00 97.75 182 PRO A N 1
ATOM 1410 C CA . PRO A 1 182 ? 1.726 8.179 -1.821 1.00 97.75 182 PRO A CA 1
ATOM 1411 C C . PRO A 1 182 ? 1.647 7.914 -0.314 1.00 97.75 182 PRO A C 1
ATOM 1413 O O . PRO A 1 182 ? 0.876 8.586 0.371 1.00 97.75 182 PRO A O 1
ATOM 1416 N N . ALA A 1 183 ? 2.365 6.919 0.205 1.00 98.25 183 ALA A N 1
ATOM 1417 C CA . ALA A 1 183 ? 2.092 6.406 1.541 1.00 98.25 183 ALA A CA 1
ATOM 1418 C C . ALA A 1 183 ? 2.712 7.258 2.653 1.00 98.25 183 ALA A C 1
ATOM 1420 O O . ALA A 1 183 ? 2.057 7.464 3.678 1.00 98.25 183 ALA A O 1
ATOM 1421 N N . PHE A 1 184 ? 3.954 7.726 2.480 1.00 98.25 184 PHE A N 1
ATOM 1422 C CA . PHE A 1 184 ? 4.750 8.377 3.532 1.00 98.25 184 PHE A CA 1
ATOM 1423 C C . PHE A 1 184 ? 4.685 7.615 4.869 1.00 98.25 184 PHE A C 1
ATOM 1425 O O . PHE A 1 184 ? 4.477 8.192 5.935 1.00 98.25 184 PHE A O 1
ATOM 1432 N N . ALA A 1 185 ? 4.761 6.285 4.810 1.00 97.81 185 ALA A N 1
ATOM 1433 C CA . ALA A 1 185 ? 4.412 5.418 5.932 1.00 97.81 185 ALA A CA 1
ATOM 1434 C C . ALA A 1 185 ? 5.525 5.294 6.980 1.00 97.81 185 ALA A C 1
ATOM 1436 O O . ALA A 1 185 ? 5.259 4.823 8.084 1.00 97.81 185 ALA A O 1
ATOM 1437 N N . VAL A 1 186 ? 6.757 5.681 6.653 1.00 97.31 186 VAL A N 1
ATOM 1438 C CA . VAL A 1 186 ? 7.917 5.549 7.542 1.00 97.31 186 VAL A CA 1
ATOM 1439 C C . VAL A 1 186 ? 8.179 6.874 8.245 1.00 97.31 186 VAL A C 1
ATOM 1441 O O . VAL A 1 186 ? 8.394 7.891 7.596 1.00 97.31 186 VAL A O 1
ATOM 1444 N N . GLU A 1 187 ? 8.164 6.847 9.575 1.00 94.06 187 GLU A N 1
ATOM 1445 C CA . GLU A 1 187 ? 8.361 8.039 10.415 1.00 94.06 187 GLU A CA 1
ATOM 1446 C C . GLU A 1 187 ? 9.841 8.323 10.728 1.00 94.06 187 GLU A C 1
ATOM 1448 O O . GLU A 1 187 ? 10.203 9.444 11.074 1.00 94.06 187 GLU A O 1
ATOM 1453 N N . ASP A 1 188 ? 10.713 7.319 10.603 1.00 95.19 188 ASP A N 1
ATOM 1454 C CA . ASP A 1 188 ? 12.150 7.472 10.837 1.00 95.19 188 ASP A CA 1
ATOM 1455 C C . ASP A 1 188 ? 12.856 7.939 9.554 1.00 95.19 188 ASP A C 1
ATOM 1457 O O . ASP A 1 188 ? 12.919 7.214 8.556 1.00 95.19 188 ASP A O 1
ATOM 1461 N N . ARG A 1 189 ? 13.400 9.161 9.592 1.00 95.25 189 ARG A N 1
ATOM 1462 C CA . ARG A 1 189 ? 14.095 9.776 8.457 1.00 95.25 189 ARG A CA 1
ATOM 1463 C C . ARG A 1 189 ? 15.348 9.004 8.039 1.00 95.25 189 ARG A C 1
ATOM 1465 O O . ARG A 1 189 ? 15.605 8.904 6.842 1.00 95.25 189 ARG A O 1
ATOM 1472 N N . ASP A 1 190 ? 16.100 8.442 8.979 1.00 96.44 190 ASP A N 1
ATOM 1473 C CA . ASP A 1 190 ? 17.323 7.699 8.664 1.00 96.44 190 ASP A CA 1
ATOM 1474 C C . ASP A 1 190 ? 16.976 6.388 7.946 1.00 96.44 190 ASP A C 1
ATOM 1476 O O . ASP A 1 190 ? 17.656 5.989 6.997 1.00 96.44 190 ASP A O 1
ATOM 1480 N N . VAL A 1 191 ? 15.868 5.745 8.333 1.00 97.69 191 VAL A N 1
ATOM 1481 C CA . VAL A 1 191 ? 15.342 4.563 7.629 1.00 97.69 191 VAL A CA 1
ATOM 1482 C C . VAL A 1 191 ? 14.864 4.924 6.220 1.00 97.69 191 VAL A C 1
ATOM 1484 O O . VAL A 1 191 ? 15.136 4.164 5.284 1.00 97.69 191 VAL A O 1
ATOM 1487 N N . VAL A 1 192 ? 14.189 6.067 6.041 1.00 98.06 192 VAL A N 1
ATOM 1488 C CA . VAL A 1 192 ? 13.759 6.568 4.720 1.00 98.06 192 VAL A CA 1
ATOM 1489 C C . VAL A 1 192 ? 14.960 6.774 3.798 1.00 98.06 192 VAL A C 1
ATOM 1491 O O . VAL A 1 192 ? 15.004 6.176 2.720 1.00 98.06 192 VAL A O 1
ATOM 1494 N N . GLU A 1 193 ? 15.951 7.561 4.224 1.00 97.69 193 GLU A N 1
ATOM 1495 C CA . GLU A 1 193 ? 17.116 7.879 3.390 1.00 97.69 193 GLU A CA 1
ATOM 1496 C C . GLU A 1 193 ? 17.935 6.624 3.078 1.00 97.69 193 GLU A C 1
ATOM 1498 O O . GLU A 1 193 ? 18.196 6.345 1.909 1.00 97.69 193 GLU A O 1
ATOM 1503 N N . LYS A 1 194 ? 18.218 5.782 4.080 1.00 98.31 194 LYS A N 1
ATOM 1504 C CA . LYS A 1 194 ? 18.934 4.516 3.870 1.00 98.31 194 LYS A CA 1
ATOM 1505 C C . LYS A 1 194 ? 18.208 3.593 2.892 1.00 98.31 194 LYS A C 1
ATOM 1507 O O . LYS A 1 194 ? 18.840 2.941 2.067 1.00 98.31 194 LYS A O 1
ATOM 1512 N N . THR A 1 195 ? 16.880 3.509 2.978 1.00 98.62 195 THR A N 1
ATOM 1513 C CA . THR A 1 195 ? 16.094 2.679 2.054 1.00 98.62 195 THR A CA 1
ATOM 1514 C C . THR A 1 195 ? 16.175 3.221 0.631 1.00 98.62 195 THR A C 1
ATOM 1516 O O . THR A 1 195 ? 16.401 2.446 -0.298 1.00 98.62 195 THR A O 1
ATOM 1519 N N . LYS A 1 196 ? 16.050 4.539 0.449 1.00 98.56 196 LYS A N 1
ATOM 1520 C CA . LYS A 1 196 ? 16.187 5.193 -0.860 1.00 98.56 196 LYS A CA 1
ATOM 1521 C C . LYS A 1 196 ? 17.585 4.987 -1.453 1.00 98.56 196 LYS A C 1
ATOM 1523 O O . LYS A 1 196 ? 17.692 4.597 -2.613 1.00 98.56 196 LYS A O 1
ATOM 1528 N N . GLU A 1 197 ? 18.636 5.180 -0.659 1.00 98.44 197 GLU A N 1
ATOM 1529 C CA . GLU A 1 197 ? 20.030 4.960 -1.063 1.00 98.44 197 GLU A CA 1
ATOM 1530 C C . GLU A 1 197 ? 20.276 3.512 -1.500 1.00 98.44 197 GLU A C 1
ATOM 1532 O O . GLU A 1 197 ? 20.865 3.282 -2.552 1.00 98.44 197 GLU A O 1
ATOM 1537 N N . GLU A 1 198 ? 19.777 2.528 -0.749 1.00 98.56 198 GLU A N 1
ATOM 1538 C CA . GLU A 1 198 ? 19.909 1.107 -1.091 1.00 98.56 198 GLU A CA 1
ATOM 1539 C C . GLU A 1 198 ? 19.158 0.739 -2.380 1.00 98.56 198 GLU A C 1
ATOM 1541 O O . GLU A 1 198 ? 19.664 -0.061 -3.172 1.00 98.56 198 GLU A O 1
ATOM 1546 N N . ILE A 1 199 ? 17.981 1.331 -2.625 1.00 98.75 199 ILE A N 1
ATOM 1547 C CA . ILE A 1 199 ? 17.242 1.167 -3.890 1.00 98.75 199 ILE A CA 1
ATOM 1548 C C . ILE A 1 199 ? 18.065 1.727 -5.049 1.00 98.75 199 ILE A C 1
ATOM 1550 O O . ILE A 1 199 ? 18.288 1.016 -6.027 1.00 98.75 199 ILE A O 1
ATOM 1554 N N . ILE A 1 200 ? 18.538 2.970 -4.941 1.00 98.44 200 ILE A N 1
ATOM 1555 C CA . ILE A 1 200 ? 19.317 3.621 -6.002 1.00 98.44 200 ILE A CA 1
ATOM 1556 C C . ILE A 1 200 ? 20.611 2.839 -6.253 1.00 98.44 200 ILE A C 1
ATOM 1558 O O . ILE A 1 200 ? 20.901 2.477 -7.387 1.00 98.44 200 ILE A O 1
ATOM 1562 N N . ALA A 1 201 ? 21.353 2.493 -5.202 1.00 98.19 201 ALA A N 1
ATOM 1563 C CA . ALA A 1 201 ? 22.645 1.825 -5.323 1.00 98.19 201 ALA A CA 1
ATOM 1564 C C . ALA A 1 201 ? 22.559 0.421 -5.943 1.00 98.19 201 ALA A C 1
ATOM 1566 O O . ALA A 1 201 ? 23.498 -0.001 -6.616 1.00 98.19 201 ALA A O 1
ATOM 1567 N N . LYS 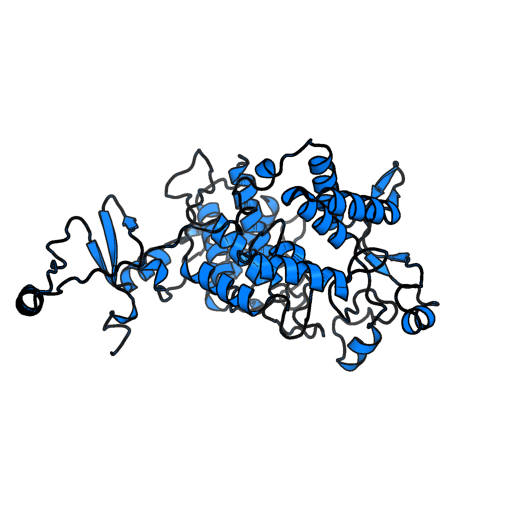A 1 202 ? 21.474 -0.324 -5.694 1.00 97.88 202 LYS A N 1
ATOM 1568 C CA . LYS A 1 202 ? 21.357 -1.732 -6.116 1.00 97.88 202 LYS A CA 1
ATOM 1569 C C . LYS A 1 202 ? 20.465 -1.958 -7.324 1.00 97.88 202 LYS A C 1
ATOM 1571 O O . LYS A 1 202 ? 20.637 -2.972 -7.994 1.00 97.88 202 LYS A O 1
ATOM 1576 N N . LEU A 1 203 ? 19.471 -1.102 -7.543 1.00 98.31 203 LEU A N 1
ATOM 1577 C CA . LEU A 1 203 ? 18.423 -1.344 -8.535 1.00 98.31 203 LEU A CA 1
ATOM 1578 C C . LEU A 1 203 ? 18.448 -0.348 -9.689 1.00 98.31 203 LEU A C 1
ATOM 1580 O O . LEU A 1 203 ? 17.855 -0.654 -10.719 1.00 98.31 203 LEU A O 1
ATOM 1584 N N . GLN A 1 204 ? 19.090 0.814 -9.549 1.00 97.50 204 GLN A N 1
ATOM 1585 C CA . GLN A 1 204 ? 19.149 1.793 -10.632 1.00 97.50 204 GLN A CA 1
ATOM 1586 C C . GLN A 1 204 ? 20.021 1.307 -11.794 1.00 97.50 204 GLN A C 1
ATOM 1588 O O . GLN A 1 204 ? 21.127 0.809 -11.601 1.00 97.50 204 GLN A O 1
ATOM 1593 N N . GLY A 1 205 ? 19.526 1.520 -13.010 1.00 96.62 205 GLY A N 1
ATOM 1594 C CA . GLY A 1 205 ? 20.241 1.338 -14.265 1.00 96.62 205 GLY A CA 1
ATOM 1595 C C . GLY A 1 205 ? 20.136 2.570 -15.169 1.00 96.62 205 GLY A C 1
ATOM 1596 O O . GLY A 1 205 ? 19.847 3.677 -14.710 1.00 96.62 205 GLY A O 1
ATOM 1597 N N . ARG A 1 206 ? 20.389 2.391 -16.470 1.00 97.06 206 ARG A N 1
ATOM 1598 C CA . ARG A 1 206 ? 20.426 3.491 -17.459 1.00 97.06 206 ARG A CA 1
ATOM 1599 C C . ARG A 1 206 ? 19.047 3.901 -17.989 1.00 97.06 206 ARG A C 1
ATOM 1601 O O . ARG A 1 206 ?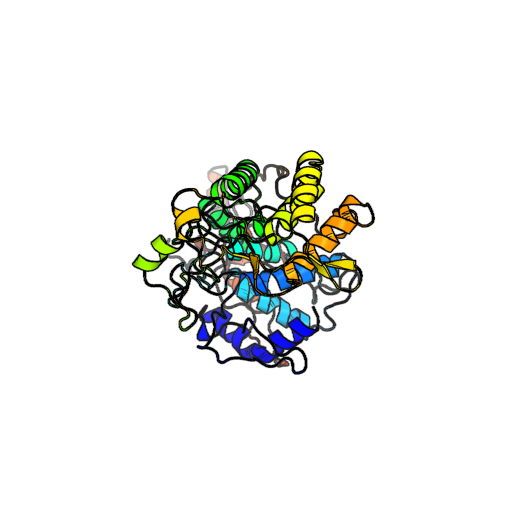 18.956 4.904 -18.688 1.00 97.06 206 ARG A O 1
ATOM 1608 N N . TYR A 1 207 ? 18.003 3.133 -17.685 1.00 98.25 207 TYR A N 1
ATOM 1609 C CA . TYR A 1 207 ? 16.638 3.303 -18.187 1.00 98.25 207 TYR A CA 1
ATOM 1610 C C . TYR A 1 207 ? 15.568 3.307 -17.082 1.00 98.25 207 TYR A C 1
ATOM 1612 O O . TYR A 1 207 ? 14.373 3.269 -17.378 1.00 98.25 207 TYR A O 1
ATOM 1620 N N . GLY A 1 208 ? 15.963 3.315 -15.811 1.00 98.00 208 GLY A N 1
ATOM 1621 C CA . GLY A 1 208 ? 15.058 3.224 -14.668 1.00 98.00 208 GLY A CA 1
ATOM 1622 C C . GLY A 1 208 ? 15.657 2.382 -13.553 1.00 98.00 208 GLY A C 1
ATOM 1623 O O . GLY A 1 208 ? 16.872 2.223 -13.486 1.00 98.00 208 GLY A O 1
ATOM 1624 N N . CYS A 1 209 ? 14.805 1.795 -12.713 1.00 98.44 209 CYS A N 1
ATOM 1625 C CA . CYS A 1 209 ? 15.243 0.796 -11.736 1.00 98.44 209 CYS A CA 1
ATOM 1626 C C . CYS A 1 209 ? 14.683 -0.588 -12.072 1.00 98.44 209 CYS A C 1
ATOM 1628 O O . CYS A 1 209 ? 13.567 -0.712 -12.581 1.00 98.44 209 CYS A O 1
ATOM 1630 N N . CYS A 1 210 ? 15.422 -1.643 -11.754 1.00 97.94 210 CYS A N 1
ATOM 1631 C CA . CYS A 1 210 ? 14.871 -2.991 -11.693 1.00 97.94 210 CYS A CA 1
ATOM 1632 C C . CYS A 1 210 ? 13.856 -3.080 -10.543 1.00 97.94 210 CYS A C 1
ATOM 1634 O O . CYS A 1 210 ? 13.977 -2.372 -9.543 1.00 97.94 210 CYS A O 1
ATOM 1636 N N . ARG A 1 211 ? 12.855 -3.964 -10.651 1.00 97.81 211 ARG A N 1
ATOM 1637 C CA . ARG A 1 211 ? 11.853 -4.132 -9.580 1.00 97.81 211 ARG A CA 1
ATOM 1638 C C . ARG A 1 211 ? 12.499 -4.646 -8.295 1.00 97.81 211 ARG A C 1
ATOM 1640 O O . ARG A 1 211 ? 12.322 -4.061 -7.236 1.00 97.81 211 ARG A O 1
ATOM 1647 N N . PHE A 1 212 ? 13.283 -5.712 -8.414 1.00 97.38 212 PHE A N 1
ATOM 1648 C CA . PHE A 1 212 ? 14.115 -6.292 -7.363 1.00 97.38 212 PHE A CA 1
ATOM 1649 C C . PHE A 1 212 ? 15.241 -7.113 -8.009 1.00 97.38 212 PHE A C 1
ATOM 1651 O O . PHE A 1 212 ? 15.183 -7.442 -9.194 1.00 97.38 212 PHE A O 1
ATOM 1658 N N . LEU A 1 213 ? 16.269 -7.458 -7.232 1.00 97.00 213 LEU A N 1
ATOM 1659 C CA . LEU A 1 213 ? 17.407 -8.242 -7.725 1.00 97.00 213 LEU A CA 1
ATOM 1660 C C . LEU A 1 213 ? 16.980 -9.649 -8.155 1.00 97.00 213 LEU A C 1
ATOM 1662 O O . LEU A 1 213 ? 16.289 -10.341 -7.392 1.00 97.00 213 LEU A O 1
ATOM 1666 N N . ARG A 1 214 ? 17.499 -10.105 -9.300 1.00 95.81 214 ARG A N 1
ATOM 1667 C CA . ARG A 1 214 ? 17.219 -11.407 -9.930 1.00 95.81 214 ARG A CA 1
ATOM 1668 C C . ARG A 1 214 ? 15.769 -11.590 -10.362 1.00 95.81 214 ARG A C 1
ATOM 1670 O O . ARG A 1 214 ? 15.228 -12.694 -10.325 1.00 95.81 214 ARG A O 1
ATOM 1677 N N . ASP A 1 215 ? 15.134 -10.498 -10.755 1.00 95.88 215 ASP A N 1
ATOM 1678 C CA . ASP A 1 215 ? 13.814 -10.533 -11.357 1.00 95.88 215 ASP A CA 1
ATOM 1679 C C . ASP A 1 215 ? 13.877 -10.998 -12.819 1.00 95.88 215 ASP A C 1
ATOM 1681 O O . ASP A 1 215 ? 14.431 -10.320 -13.682 1.00 95.88 215 ASP A O 1
ATOM 1685 N N . GLY A 1 216 ? 13.271 -12.153 -13.098 1.00 94.50 216 GLY A N 1
ATOM 1686 C CA . GLY A 1 216 ? 13.220 -12.726 -14.443 1.00 94.50 216 GLY A CA 1
ATOM 1687 C C . GLY A 1 216 ? 12.172 -12.121 -15.371 1.00 94.50 216 GLY A C 1
ATOM 1688 O O . GLY A 1 216 ? 12.207 -12.420 -16.562 1.00 94.50 216 GLY A O 1
ATOM 1689 N N . TYR A 1 217 ? 11.252 -11.285 -14.877 1.00 94.94 217 TYR A N 1
ATOM 1690 C CA . TYR A 1 217 ? 10.107 -10.849 -15.681 1.00 94.94 217 TYR A CA 1
ATOM 1691 C C . TYR A 1 217 ? 10.536 -10.094 -16.937 1.00 94.94 217 TYR A C 1
ATOM 1693 O O . TYR A 1 217 ? 11.228 -9.074 -16.870 1.00 94.94 217 TYR A O 1
ATOM 1701 N N . ARG A 1 218 ? 10.080 -10.596 -18.085 1.00 94.25 218 ARG A N 1
ATOM 1702 C CA . ARG A 1 218 ? 10.366 -10.109 -19.439 1.00 94.25 218 ARG A CA 1
ATOM 1703 C C . ARG A 1 218 ? 11.843 -10.119 -19.820 1.00 94.25 218 ARG A C 1
ATOM 1705 O O . ARG A 1 218 ? 12.184 -9.560 -20.862 1.00 94.25 218 ARG A O 1
ATOM 1712 N N . THR A 1 219 ? 12.712 -10.742 -19.024 1.00 95.25 219 THR A N 1
ATOM 1713 C CA . THR A 1 219 ? 14.125 -10.883 -19.387 1.00 95.25 219 THR A CA 1
ATOM 1714 C C . THR A 1 219 ? 14.269 -11.836 -20.579 1.00 95.25 219 THR A C 1
ATOM 1716 O O . THR A 1 219 ? 13.433 -12.722 -20.763 1.00 95.25 219 THR A O 1
ATOM 1719 N N . PRO A 1 220 ? 15.337 -11.738 -21.389 1.00 93.62 220 PRO A N 1
ATOM 1720 C CA . PRO A 1 220 ? 15.482 -12.582 -22.582 1.00 93.62 220 PRO A CA 1
ATOM 1721 C C . PRO A 1 220 ? 15.652 -14.076 -22.284 1.00 93.62 220 PRO A C 1
ATOM 1723 O O . PRO A 1 220 ? 15.506 -14.899 -23.184 1.00 93.62 220 PRO A O 1
ATOM 1726 N N . LYS A 1 221 ? 16.006 -14.420 -21.039 1.00 92.62 221 LYS A N 1
ATOM 1727 C CA . LYS A 1 221 ? 16.152 -15.801 -20.564 1.00 92.62 221 LYS A CA 1
ATOM 1728 C C . LYS A 1 221 ? 14.905 -16.323 -19.848 1.00 92.62 221 LYS A C 1
ATOM 1730 O O . LYS A 1 221 ? 14.923 -17.465 -19.401 1.00 92.62 221 LYS A O 1
ATOM 1735 N N . GLU A 1 222 ? 13.865 -15.504 -19.685 1.00 93.44 222 GLU A N 1
ATOM 1736 C CA . GLU A 1 222 ? 12.601 -15.948 -19.098 1.00 93.44 222 GLU A CA 1
ATOM 1737 C C . GLU A 1 222 ? 11.950 -16.991 -20.009 1.00 93.44 222 GLU A C 1
ATOM 1739 O O . GLU A 1 222 ? 11.873 -16.805 -21.224 1.00 93.44 222 GLU A O 1
ATOM 1744 N N . ASP A 1 223 ? 11.449 -18.073 -19.422 1.00 89.56 223 ASP A N 1
ATOM 1745 C CA . ASP A 1 223 ? 10.549 -18.989 -20.110 1.00 89.56 223 ASP A CA 1
ATOM 1746 C C . ASP A 1 223 ? 9.110 -18.455 -19.998 1.00 89.56 223 ASP A C 1
ATOM 1748 O O . ASP A 1 223 ? 8.502 -18.560 -18.931 1.00 89.56 223 ASP A O 1
ATOM 1752 N N . PRO A 1 224 ? 8.525 -17.904 -21.078 1.00 86.62 224 PRO A N 1
ATOM 1753 C CA . PRO A 1 224 ? 7.206 -17.284 -21.016 1.00 86.62 224 PRO A CA 1
ATOM 1754 C C . PRO A 1 224 ? 6.067 -18.308 -20.904 1.00 86.62 224 PRO A C 1
ATOM 1756 O O . PRO A 1 224 ? 4.907 -17.913 -20.787 1.00 86.62 224 PRO A O 1
ATOM 1759 N N . SER A 1 225 ? 6.358 -19.613 -20.997 1.00 88.06 225 SER A N 1
ATOM 1760 C CA . SER A 1 225 ? 5.345 -20.672 -20.934 1.00 88.06 225 SER A CA 1
ATOM 1761 C C . SER A 1 225 ? 4.935 -21.049 -19.508 1.00 88.06 225 SER A C 1
ATOM 1763 O O . SER A 1 225 ? 3.919 -21.724 -19.324 1.00 88.06 225 SER A O 1
ATOM 1765 N N . ARG A 1 226 ? 5.677 -20.584 -18.495 1.00 86.56 226 ARG A N 1
ATOM 1766 C CA . ARG A 1 226 ? 5.413 -20.847 -17.076 1.00 86.56 226 ARG A CA 1
ATOM 1767 C C . ARG A 1 226 ? 5.505 -19.583 -16.233 1.00 86.56 226 ARG A C 1
ATOM 1769 O O . ARG A 1 226 ? 6.222 -18.648 -16.554 1.00 86.56 226 ARG A O 1
ATOM 1776 N N . LEU A 1 227 ? 4.752 -19.571 -15.134 1.00 83.38 227 LEU A N 1
ATOM 1777 C CA . LEU A 1 227 ? 4.706 -18.431 -14.215 1.00 83.38 227 LEU A CA 1
ATOM 1778 C C . LEU A 1 227 ? 5.833 -18.460 -13.174 1.00 83.38 227 LEU A C 1
ATOM 1780 O O . LEU A 1 227 ? 6.273 -17.400 -12.733 1.00 83.38 227 LEU A O 1
ATOM 1784 N N . TYR A 1 228 ? 6.285 -19.649 -12.780 1.00 87.75 228 TYR A N 1
ATOM 1785 C CA . TYR A 1 228 ? 7.271 -19.836 -11.720 1.00 87.75 228 TYR A CA 1
ATOM 1786 C C . TYR A 1 228 ? 8.693 -19.998 -12.273 1.00 87.75 228 TYR A C 1
ATOM 1788 O O . TYR A 1 228 ? 8.888 -20.399 -13.423 1.00 87.75 228 TYR A O 1
ATOM 1796 N N . TYR A 1 229 ? 9.680 -19.751 -11.416 1.00 90.00 229 TYR A N 1
ATOM 1797 C CA . TYR A 1 229 ? 11.100 -19.953 -11.684 1.00 90.00 229 TYR A CA 1
ATOM 1798 C C . TYR A 1 229 ? 11.662 -21.074 -10.818 1.00 90.00 229 TYR A C 1
ATOM 1800 O O . TYR A 1 229 ? 11.325 -21.204 -9.637 1.00 90.00 229 TYR A O 1
ATOM 1808 N N . GLU A 1 230 ? 12.574 -21.857 -11.379 1.00 88.38 230 GLU A N 1
ATOM 1809 C CA . GLU A 1 230 ? 13.423 -22.724 -10.571 1.00 88.38 230 GLU A CA 1
ATOM 1810 C C . GLU A 1 230 ? 14.444 -21.876 -9.798 1.00 88.38 230 GLU A C 1
ATOM 1812 O O . GLU A 1 230 ? 14.971 -20.896 -10.337 1.00 88.38 230 GLU A O 1
ATOM 1817 N N . PRO A 1 231 ? 14.828 -22.257 -8.567 1.00 85.88 231 PRO A N 1
ATOM 1818 C CA . PRO A 1 231 ? 15.833 -21.522 -7.797 1.00 85.88 231 PRO A CA 1
ATOM 1819 C C . PRO A 1 231 ? 17.155 -21.292 -8.549 1.00 85.88 231 PRO A C 1
ATOM 1821 O O . PRO A 1 231 ? 17.803 -20.260 -8.374 1.00 85.88 231 PRO A O 1
ATOM 1824 N N . ALA A 1 232 ? 17.546 -22.232 -9.416 1.00 87.06 232 ALA A N 1
ATOM 1825 C CA . ALA A 1 232 ? 18.744 -22.117 -10.246 1.00 87.06 232 ALA A CA 1
ATOM 1826 C C . ALA A 1 232 ? 18.619 -21.047 -11.350 1.00 87.06 232 ALA A C 1
ATOM 1828 O O . ALA A 1 232 ? 19.626 -20.458 -11.744 1.00 87.06 232 ALA A O 1
ATOM 1829 N N . GLU A 1 233 ? 17.404 -20.761 -11.824 1.00 88.50 233 GLU A N 1
ATOM 1830 C CA . GLU A 1 233 ? 17.154 -19.778 -12.884 1.00 88.50 233 GLU A CA 1
ATOM 1831 C C . GLU A 1 233 ? 17.299 -18.346 -12.405 1.00 88.50 233 GLU A C 1
ATOM 1833 O O . GLU A 1 233 ? 17.731 -17.495 -13.175 1.00 88.50 233 GLU A O 1
ATOM 1838 N N . LEU A 1 234 ? 17.040 -18.078 -11.121 1.00 91.88 234 LEU A N 1
ATOM 1839 C CA . LEU A 1 234 ? 17.186 -16.733 -10.559 1.00 91.88 234 LEU A CA 1
ATOM 1840 C C . LEU A 1 234 ? 18.588 -16.159 -10.808 1.00 91.88 234 LEU A C 1
ATOM 1842 O O . LEU A 1 234 ? 18.752 -14.968 -11.052 1.00 91.88 234 LEU A O 1
ATOM 1846 N N . LYS A 1 235 ? 19.624 -17.006 -10.793 1.00 92.19 235 LYS A N 1
ATOM 1847 C CA . LYS A 1 235 ? 20.998 -16.571 -11.074 1.00 92.19 235 LYS A CA 1
ATOM 1848 C C . LYS A 1 235 ? 21.207 -16.176 -12.540 1.00 92.19 235 LYS A C 1
ATOM 1850 O O . LYS A 1 235 ? 22.087 -15.371 -12.820 1.00 92.19 235 LYS A O 1
ATOM 1855 N N . LEU A 1 236 ? 20.415 -16.716 -13.466 1.00 92.81 236 LEU A N 1
ATOM 1856 C CA . LEU A 1 236 ? 20.511 -16.412 -14.895 1.00 92.81 236 LEU A CA 1
ATOM 1857 C C . LEU A 1 236 ? 20.018 -15.003 -15.234 1.00 92.81 236 LEU A C 1
ATOM 1859 O O . LEU A 1 236 ? 20.459 -14.466 -16.254 1.00 92.81 236 LEU A O 1
ATOM 1863 N N . PHE A 1 237 ? 19.132 -14.451 -14.398 1.00 94.94 237 PHE A N 1
ATOM 1864 C CA . PHE A 1 237 ? 18.546 -13.115 -14.542 1.00 94.94 237 PHE A CA 1
ATOM 1865 C C . PHE A 1 237 ? 19.424 -12.000 -13.975 1.00 94.94 237 PHE A C 1
ATOM 1867 O O . PHE A 1 237 ? 19.192 -10.837 -14.278 1.00 94.94 237 PHE A O 1
ATOM 1874 N N . GLU A 1 238 ? 20.430 -12.345 -13.170 1.00 94.25 238 GLU A N 1
ATOM 1875 C CA . GLU A 1 238 ? 21.334 -11.368 -12.569 1.00 94.25 238 GLU A CA 1
ATOM 1876 C C . GLU A 1 238 ? 22.053 -10.541 -13.649 1.00 94.25 238 GLU A C 1
ATOM 1878 O O . GLU A 1 238 ? 22.632 -11.096 -14.589 1.00 94.25 238 GLU A O 1
ATOM 1883 N N . ASN A 1 239 ? 22.025 -9.219 -13.480 1.00 94.12 239 ASN A N 1
ATOM 1884 C CA . ASN A 1 239 ? 22.558 -8.186 -14.376 1.00 94.12 239 ASN A CA 1
ATOM 1885 C C . ASN A 1 239 ? 21.790 -7.988 -15.694 1.00 94.12 239 ASN A C 1
ATOM 1887 O O . ASN A 1 239 ? 22.160 -7.122 -16.483 1.00 94.12 239 ASN A O 1
ATOM 1891 N N . ILE A 1 240 ? 20.736 -8.763 -15.956 1.00 96.69 240 ILE A N 1
ATOM 1892 C CA . ILE A 1 240 ? 19.893 -8.619 -17.157 1.00 96.69 240 ILE A CA 1
ATOM 1893 C C . ILE A 1 240 ? 18.431 -8.319 -16.809 1.00 96.69 240 ILE A C 1
ATOM 1895 O O . ILE A 1 240 ? 17.581 -8.336 -17.702 1.00 96.69 240 ILE A O 1
ATOM 1899 N N . GLU A 1 241 ? 18.131 -8.057 -15.533 1.00 97.31 241 GLU A N 1
ATOM 1900 C CA . GLU A 1 241 ? 16.798 -7.693 -15.057 1.00 97.31 241 GLU A CA 1
ATOM 1901 C C . GLU A 1 241 ? 16.283 -6.467 -15.810 1.00 97.31 241 GLU A C 1
ATOM 1903 O O . GLU A 1 241 ? 17.037 -5.527 -16.053 1.00 97.31 241 GLU A O 1
ATOM 1908 N N . CYS A 1 242 ? 15.004 -6.451 -16.184 1.00 98.06 242 CYS A N 1
ATOM 1909 C CA . CYS A 1 242 ? 14.434 -5.324 -16.918 1.00 98.06 242 CYS A CA 1
ATOM 1910 C C . CYS A 1 242 ? 14.400 -4.047 -16.067 1.00 98.06 242 CYS A C 1
ATOM 1912 O O . CYS A 1 242 ? 14.037 -4.082 -14.891 1.00 98.06 242 CYS A O 1
ATOM 1914 N N . GLU A 1 243 ? 14.686 -2.908 -16.694 1.00 98.44 243 GLU A N 1
ATOM 1915 C CA . GLU A 1 243 ? 14.705 -1.596 -16.040 1.00 98.44 243 GLU A CA 1
ATOM 1916 C C . GLU A 1 243 ? 13.389 -0.855 -16.299 1.00 98.44 243 GLU A C 1
ATOM 1918 O O . GLU A 1 243 ? 12.903 -0.815 -17.430 1.00 98.44 243 GLU A O 1
ATOM 1923 N N . TRP A 1 244 ? 12.793 -0.280 -15.256 1.00 98.62 244 TRP A N 1
ATOM 1924 C CA . TRP A 1 244 ? 11.473 0.348 -15.300 1.00 98.62 244 TRP A CA 1
ATOM 1925 C C . TRP A 1 244 ? 11.590 1.862 -15.071 1.00 98.62 244 TRP A C 1
ATOM 1927 O O . TRP A 1 244 ? 11.881 2.283 -13.942 1.00 98.62 244 TRP A O 1
ATOM 1937 N N . PRO A 1 245 ? 11.280 2.702 -16.080 1.00 98.56 245 PRO A N 1
ATOM 1938 C CA . PRO A 1 245 ? 11.262 4.161 -15.924 1.00 98.56 245 PRO A CA 1
ATOM 1939 C C . PRO A 1 245 ? 10.258 4.651 -14.869 1.00 98.56 245 PRO A C 1
ATOM 1941 O O . PRO A 1 245 ? 10.371 5.768 -14.366 1.00 98.56 245 PRO A O 1
ATOM 1944 N N . LEU A 1 246 ? 9.283 3.806 -14.505 1.00 98.56 246 LEU A N 1
ATOM 1945 C CA . LEU A 1 246 ? 8.333 4.030 -13.413 1.00 98.56 246 LEU A CA 1
ATOM 1946 C C . LEU A 1 246 ? 9.016 4.563 -12.146 1.00 98.56 246 LEU A C 1
ATOM 1948 O O . LEU A 1 246 ? 8.526 5.514 -11.542 1.00 98.56 246 LEU A O 1
ATOM 1952 N N . PHE A 1 247 ? 10.147 3.991 -11.736 1.00 98.62 247 PHE A N 1
ATOM 1953 C CA . PHE A 1 247 ? 10.769 4.361 -10.463 1.00 98.62 247 PHE A CA 1
ATOM 1954 C C . PHE A 1 247 ? 11.431 5.740 -10.492 1.00 98.62 247 PHE A C 1
ATOM 1956 O O . PHE A 1 247 ? 11.433 6.430 -9.477 1.00 98.62 247 PHE A O 1
ATOM 1963 N N . TRP A 1 248 ? 11.868 6.217 -11.658 1.00 98.69 248 TRP A N 1
ATOM 1964 C CA . TRP A 1 248 ? 12.290 7.610 -11.801 1.00 98.69 248 TRP A CA 1
ATOM 1965 C C . TRP A 1 248 ? 11.123 8.584 -11.642 1.00 98.69 248 TRP A C 1
ATOM 1967 O O . TRP A 1 248 ? 11.309 9.660 -11.084 1.00 98.69 248 TRP A O 1
ATOM 1977 N N . THR A 1 249 ? 9.896 8.205 -12.027 1.00 98.69 249 THR A N 1
ATOM 1978 C CA . THR A 1 249 ? 8.719 9.048 -11.741 1.00 98.69 249 THR A CA 1
ATOM 1979 C C . THR A 1 249 ? 8.460 9.178 -10.237 1.00 98.69 249 THR A C 1
ATOM 1981 O O . THR A 1 249 ? 8.137 10.270 -9.773 1.00 98.69 249 THR A O 1
ATOM 1984 N N . TYR A 1 250 ? 8.695 8.112 -9.461 1.00 98.69 250 TYR A N 1
ATOM 1985 C CA . TYR A 1 250 ? 8.658 8.177 -7.998 1.00 98.69 250 TYR A CA 1
ATOM 1986 C C . TYR A 1 250 ? 9.747 9.098 -7.438 1.00 98.69 250 TYR A C 1
ATOM 1988 O O . TYR A 1 250 ? 9.442 9.927 -6.589 1.00 98.69 250 TYR A O 1
ATOM 1996 N N . LEU A 1 251 ? 10.985 9.010 -7.935 1.00 98.69 251 LEU A N 1
ATOM 1997 C CA . LEU A 1 251 ? 12.094 9.857 -7.473 1.00 98.69 251 LEU A CA 1
ATOM 1998 C C . LEU A 1 251 ? 11.904 11.339 -7.836 1.00 98.69 251 LEU A C 1
ATOM 2000 O O . LEU A 1 251 ? 12.260 12.213 -7.048 1.00 98.69 251 LEU A O 1
ATOM 2004 N N . ILE A 1 252 ? 11.284 11.647 -8.979 1.00 98.69 252 ILE A N 1
ATOM 2005 C CA . ILE A 1 252 ? 10.883 13.022 -9.315 1.00 98.69 252 ILE A CA 1
ATOM 2006 C C . ILE A 1 252 ? 9.864 13.533 -8.292 1.00 98.69 252 ILE A C 1
ATOM 2008 O O . ILE A 1 252 ? 10.036 14.620 -7.747 1.00 98.69 252 ILE A O 1
ATOM 2012 N N . ILE A 1 253 ? 8.811 12.760 -8.011 1.00 98.62 253 ILE A N 1
ATOM 2013 C CA . ILE A 1 253 ? 7.769 13.158 -7.053 1.00 98.62 253 ILE A CA 1
ATOM 2014 C C . ILE A 1 253 ? 8.346 13.296 -5.637 1.00 98.62 253 ILE A C 1
ATOM 2016 O O . ILE A 1 253 ? 8.049 14.274 -4.953 1.00 98.62 253 ILE A O 1
ATOM 2020 N N . ASP A 1 254 ? 9.217 12.381 -5.219 1.00 98.25 254 ASP A N 1
ATOM 2021 C CA . ASP A 1 254 ? 9.952 12.457 -3.953 1.00 98.25 254 ASP A CA 1
ATOM 2022 C C . ASP A 1 254 ? 10.759 13.761 -3.835 1.00 98.25 254 ASP A C 1
ATOM 2024 O O . ASP A 1 254 ? 10.667 14.480 -2.835 1.00 98.25 254 ASP A O 1
ATOM 2028 N N . GLY A 1 255 ? 11.486 14.124 -4.896 1.00 98.00 255 GLY A N 1
ATOM 2029 C CA . GLY A 1 255 ? 12.238 15.375 -4.970 1.00 98.00 255 GLY A CA 1
ATOM 2030 C C . GLY A 1 255 ? 11.331 16.605 -4.875 1.00 98.00 255 GLY A C 1
ATOM 2031 O O . GLY A 1 255 ? 11.666 17.581 -4.207 1.00 98.00 255 GLY A O 1
ATOM 2032 N N . LEU A 1 256 ? 10.137 16.545 -5.469 1.00 98.25 256 LEU A N 1
ATOM 2033 C CA . LEU A 1 256 ? 9.150 17.626 -5.405 1.00 98.25 256 LEU A CA 1
ATOM 2034 C C . LEU A 1 256 ? 8.557 17.803 -4.002 1.00 98.25 256 LEU A C 1
ATOM 2036 O O . LEU A 1 256 ? 8.406 18.937 -3.551 1.00 98.25 256 LEU A O 1
ATOM 2040 N N . PHE A 1 257 ? 8.248 16.712 -3.297 1.00 97.38 257 PHE A N 1
ATOM 2041 C CA . PHE A 1 257 ? 7.747 16.780 -1.919 1.00 97.38 257 PHE A CA 1
ATOM 2042 C C . PHE A 1 257 ? 8.821 17.222 -0.917 1.00 97.38 257 PHE A C 1
ATOM 2044 O O . PHE A 1 257 ? 8.500 17.922 0.043 1.00 97.38 257 PHE A O 1
ATOM 2051 N N . SER A 1 258 ? 10.081 16.845 -1.143 1.00 95.12 258 SER A N 1
ATOM 2052 C CA . SER A 1 258 ? 11.218 17.219 -0.288 1.00 95.12 258 SER A CA 1
ATOM 2053 C C . SER A 1 258 ? 11.837 18.582 -0.628 1.00 95.12 258 SER A C 1
ATOM 2055 O O . SER A 1 258 ? 12.648 19.094 0.143 1.00 95.12 258 SER A O 1
ATOM 2057 N N . GLY A 1 259 ? 11.463 19.187 -1.761 1.00 95.81 259 GLY A N 1
ATOM 2058 C CA . GLY A 1 259 ? 12.059 20.431 -2.255 1.00 95.81 259 GLY A CA 1
ATOM 2059 C C . GLY A 1 259 ? 13.472 20.261 -2.830 1.00 95.81 259 GLY A C 1
ATOM 2060 O O . GLY A 1 259 ? 14.190 21.249 -2.991 1.00 95.81 259 GLY A O 1
ATOM 2061 N N . ASN A 1 260 ? 13.888 19.031 -3.141 1.00 97.56 260 ASN A N 1
ATOM 2062 C CA . ASN A 1 260 ? 15.186 18.730 -3.736 1.00 97.56 260 ASN A CA 1
ATOM 2063 C C . ASN A 1 260 ? 15.162 18.960 -5.258 1.00 97.56 260 ASN A C 1
ATOM 2065 O O . ASN A 1 260 ? 14.884 18.054 -6.046 1.00 97.56 260 ASN A O 1
ATOM 2069 N N . VAL A 1 261 ? 15.461 20.193 -5.672 1.00 97.00 261 VAL A N 1
ATOM 2070 C CA . VAL A 1 261 ? 15.453 20.607 -7.087 1.00 97.00 261 VAL A CA 1
ATOM 2071 C C . VAL A 1 261 ? 16.502 19.864 -7.922 1.00 97.00 261 VAL A C 1
ATOM 2073 O O . VAL A 1 261 ? 16.239 19.565 -9.085 1.00 97.00 261 VAL A O 1
ATOM 2076 N N . GLU A 1 262 ? 17.660 19.535 -7.343 1.00 98.12 262 GLU A N 1
ATOM 2077 C CA . GLU A 1 262 ? 18.734 18.817 -8.044 1.00 98.12 262 GLU A CA 1
ATOM 2078 C C . GLU A 1 262 ? 18.278 17.409 -8.442 1.00 98.12 262 GLU A C 1
ATOM 2080 O O . GLU A 1 262 ? 18.342 17.056 -9.619 1.00 98.12 262 GLU A O 1
ATOM 2085 N N . GLN A 1 263 ? 17.697 16.663 -7.495 1.00 98.06 263 GLN A N 1
ATOM 2086 C CA . GLN A 1 263 ? 17.109 15.342 -7.745 1.00 98.06 263 GLN A CA 1
ATOM 2087 C C . GLN A 1 263 ? 16.012 15.402 -8.816 1.00 98.06 263 GLN A C 1
ATOM 2089 O O . GLN A 1 263 ? 15.957 14.564 -9.716 1.00 98.06 263 GLN A O 1
ATOM 2094 N N . VAL A 1 264 ? 15.125 16.402 -8.738 1.00 98.50 264 VAL A N 1
ATOM 2095 C CA . VAL A 1 264 ? 14.049 16.577 -9.725 1.00 98.50 264 VAL A CA 1
ATOM 2096 C C . VAL A 1 264 ? 14.620 16.780 -11.125 1.00 98.50 264 VAL A C 1
ATOM 2098 O O . VAL A 1 264 ? 14.117 16.174 -12.073 1.00 98.50 264 VAL A O 1
ATOM 2101 N N . GLN A 1 265 ? 15.648 17.616 -11.269 1.00 98.19 265 GLN A N 1
ATOM 2102 C CA . GLN A 1 265 ? 16.247 17.903 -12.567 1.00 98.19 265 GLN A CA 1
ATOM 2103 C C . GLN A 1 265 ? 16.987 16.684 -13.129 1.00 98.19 265 GLN A C 1
ATOM 2105 O O . GLN A 1 265 ? 16.760 16.332 -14.286 1.00 98.19 265 GLN A O 1
ATOM 2110 N N . GLU A 1 266 ? 17.787 16.004 -12.306 1.00 98.12 266 GLU A N 1
ATOM 2111 C CA . GLU A 1 266 ? 18.523 14.791 -12.681 1.00 98.12 266 GLU A CA 1
ATOM 2112 C C . GLU A 1 266 ? 17.587 13.729 -13.274 1.00 98.12 266 GLU A C 1
ATOM 2114 O O . GLU A 1 266 ? 17.762 13.289 -14.415 1.00 98.12 266 GLU A O 1
ATOM 2119 N N . TYR A 1 267 ? 16.531 13.363 -12.542 1.00 98.50 267 TYR A N 1
ATOM 2120 C CA . TYR A 1 267 ? 15.618 12.318 -13.000 1.00 98.50 267 TYR A CA 1
ATOM 2121 C C . TYR A 1 267 ? 14.692 12.778 -14.129 1.00 98.50 267 TYR A C 1
ATOM 2123 O O . TYR A 1 267 ? 14.264 11.945 -14.927 1.00 98.50 267 TYR A O 1
ATOM 2131 N N . ARG A 1 268 ? 14.394 14.079 -14.259 1.00 98.00 268 ARG A N 1
ATOM 2132 C CA . ARG A 1 268 ? 13.664 14.608 -15.426 1.00 98.00 268 ARG A CA 1
ATOM 2133 C C . ARG A 1 268 ? 14.484 14.500 -16.706 1.00 98.00 268 ARG A C 1
ATOM 2135 O O . ARG A 1 268 ? 13.933 14.099 -17.731 1.00 98.00 268 ARG A O 1
ATOM 2142 N N . GLU A 1 269 ? 15.770 14.836 -16.652 1.00 98.00 269 GLU A N 1
ATOM 2143 C CA . GLU A 1 269 ? 16.685 14.698 -17.789 1.00 98.00 269 GLU A CA 1
ATOM 2144 C C . GLU A 1 269 ? 16.869 13.228 -18.175 1.00 98.00 269 GLU A C 1
ATOM 2146 O O . GLU A 1 269 ? 16.729 12.880 -19.351 1.00 98.00 269 GLU A O 1
ATOM 2151 N N . ALA A 1 270 ? 17.091 12.357 -17.185 1.00 98.06 270 ALA A N 1
ATOM 2152 C CA . ALA A 1 270 ? 17.196 10.917 -17.399 1.00 98.06 270 ALA A CA 1
ATOM 2153 C C . ALA A 1 270 ? 15.914 10.345 -18.027 1.00 98.06 270 ALA A C 1
ATOM 2155 O O . ALA A 1 270 ? 15.972 9.620 -19.024 1.00 98.06 270 ALA A O 1
ATOM 2156 N N . LEU A 1 271 ? 14.745 10.723 -17.495 1.00 97.88 271 LEU A N 1
ATOM 2157 C CA . LEU A 1 271 ? 13.460 10.257 -18.001 1.00 97.88 271 LEU A CA 1
ATOM 2158 C C . LEU A 1 271 ? 13.211 10.734 -19.437 1.00 97.88 271 LEU A C 1
ATOM 2160 O O . LEU A 1 271 ? 12.814 9.920 -20.264 1.00 97.88 271 LEU A O 1
ATOM 2164 N N . GLU A 1 272 ? 13.491 11.998 -19.778 1.00 96.56 272 GLU A N 1
ATOM 2165 C CA . GLU A 1 272 ? 13.327 12.512 -21.151 1.00 96.56 272 GLU A CA 1
ATOM 2166 C C . GLU A 1 272 ? 14.130 11.697 -22.179 1.00 96.56 272 GLU A C 1
ATOM 2168 O O . GLU A 1 272 ? 13.651 11.485 -23.295 1.00 96.56 272 GLU A O 1
ATOM 2173 N N . GLY A 1 273 ? 15.302 11.177 -21.795 1.00 96.50 273 GLY A N 1
ATOM 2174 C CA . GLY A 1 273 ? 16.127 10.304 -22.635 1.00 96.50 273 GLY A CA 1
ATOM 2175 C C . GLY A 1 273 ? 15.494 8.946 -22.970 1.00 96.50 273 GLY A C 1
ATOM 2176 O O . GLY A 1 273 ? 15.897 8.313 -23.947 1.00 96.50 273 GLY A O 1
ATOM 2177 N N . VAL A 1 274 ? 14.490 8.508 -22.202 1.00 97.44 274 VAL A N 1
ATOM 2178 C CA . VAL A 1 274 ? 13.828 7.198 -22.349 1.00 97.44 274 VAL A CA 1
ATOM 2179 C C . VAL A 1 274 ? 12.321 7.301 -22.619 1.00 97.44 274 VAL A C 1
ATOM 2181 O O . VAL A 1 274 ? 11.616 6.297 -22.675 1.00 97.44 274 VAL A O 1
ATOM 2184 N N . LEU A 1 275 ? 11.778 8.502 -22.813 1.00 97.69 275 LEU A N 1
ATOM 2185 C CA . LEU A 1 275 ? 10.388 8.657 -23.244 1.00 97.69 275 LEU A CA 1
ATOM 2186 C C . LEU A 1 275 ? 10.245 8.324 -24.731 1.00 97.69 275 LEU A C 1
ATOM 2188 O O . LEU A 1 275 ? 11.050 8.730 -25.572 1.00 97.69 275 LEU A O 1
ATOM 2192 N N . ILE A 1 276 ? 9.159 7.638 -25.085 1.00 96.69 276 ILE A N 1
ATOM 2193 C CA . ILE A 1 276 ? 8.845 7.323 -26.480 1.00 96.69 276 ILE A CA 1
ATOM 2194 C C . ILE A 1 276 ? 7.865 8.360 -27.014 1.00 96.69 276 ILE A C 1
ATOM 2196 O O . ILE A 1 276 ? 6.808 8.602 -26.431 1.00 96.69 276 ILE A O 1
ATOM 2200 N N . LYS A 1 277 ? 8.190 8.962 -28.160 1.00 94.75 277 LYS A N 1
ATOM 2201 C CA . LYS A 1 277 ? 7.286 9.890 -28.846 1.00 94.75 277 LYS A CA 1
ATOM 2202 C C . LYS A 1 277 ? 6.216 9.106 -29.603 1.00 94.75 277 LYS A C 1
ATOM 2204 O O . LYS A 1 277 ? 6.516 8.375 -30.546 1.00 94.75 277 LYS A O 1
ATOM 2209 N N . GLY A 1 278 ? 4.965 9.262 -29.181 1.00 89.12 278 GLY A N 1
ATOM 2210 C CA . GLY A 1 278 ? 3.793 8.754 -29.883 1.00 89.12 278 GLY A CA 1
ATOM 2211 C C . GLY A 1 278 ? 3.553 9.477 -31.211 1.00 89.12 278 GLY A C 1
ATOM 2212 O O . GLY A 1 278 ? 4.169 10.501 -31.508 1.00 89.12 278 GLY A O 1
ATOM 2213 N N . LYS A 1 279 ? 2.610 8.957 -32.007 1.00 82.75 279 LYS A N 1
ATOM 2214 C CA . LYS A 1 279 ? 2.279 9.495 -33.342 1.00 82.75 279 LYS A CA 1
ATOM 2215 C C . LYS A 1 279 ? 1.843 10.964 -33.315 1.00 82.75 279 LYS A C 1
ATOM 2217 O O . LYS A 1 279 ? 2.144 11.697 -34.247 1.00 82.75 279 LYS A O 1
ATOM 2222 N N . ASP A 1 280 ? 1.217 11.385 -32.220 1.00 87.69 280 ASP A N 1
ATOM 2223 C CA . ASP A 1 280 ? 0.702 12.745 -32.033 1.00 87.69 280 ASP A CA 1
ATOM 2224 C C . ASP A 1 280 ? 1.717 13.673 -31.334 1.00 87.69 280 ASP A C 1
ATOM 2226 O O . ASP A 1 280 ? 1.371 14.757 -30.876 1.00 87.69 280 ASP A O 1
ATOM 2230 N N . GLY A 1 281 ? 2.974 13.235 -31.188 1.00 89.44 281 GLY A N 1
ATOM 2231 C CA . GLY A 1 281 ? 4.021 13.967 -30.468 1.00 89.44 281 GLY A CA 1
ATOM 2232 C C . GLY A 1 281 ? 3.959 13.835 -28.942 1.00 89.44 281 GLY A C 1
ATOM 2233 O O . GLY A 1 281 ? 4.823 14.374 -28.252 1.00 89.44 281 GLY A O 1
ATOM 2234 N N . LEU A 1 282 ? 2.980 13.097 -28.407 1.00 92.25 282 LEU A N 1
ATOM 2235 C CA . LEU A 1 282 ? 2.854 12.826 -26.973 1.00 92.25 282 LEU A CA 1
ATOM 2236 C C . LEU A 1 282 ? 4.041 12.009 -26.454 1.00 92.25 282 LEU A C 1
ATOM 2238 O O . LEU A 1 282 ? 4.444 11.026 -27.073 1.00 92.25 282 LEU A O 1
ATOM 2242 N N . ARG A 1 283 ? 4.567 12.392 -25.289 1.00 95.69 283 ARG A N 1
ATOM 2243 C CA . ARG A 1 283 ? 5.600 11.635 -24.574 1.00 95.69 283 ARG A CA 1
ATOM 2244 C C . ARG A 1 283 ? 4.957 10.501 -23.781 1.00 95.69 283 ARG A C 1
ATOM 2246 O O . ARG A 1 283 ? 4.116 10.745 -22.913 1.00 95.69 283 ARG A O 1
ATOM 2253 N N . LEU A 1 284 ? 5.352 9.275 -24.095 1.00 97.56 284 LEU A N 1
ATOM 2254 C CA . LEU A 1 284 ? 4.811 8.056 -23.511 1.00 97.56 284 LEU A CA 1
ATOM 2255 C C . LEU A 1 284 ? 5.881 7.361 -22.672 1.00 97.56 284 LEU A C 1
ATOM 2257 O O . LEU A 1 284 ? 6.982 7.103 -23.163 1.00 97.56 284 LEU A O 1
ATOM 2261 N N . VAL A 1 285 ? 5.537 7.027 -21.429 1.00 98.19 285 VAL A N 1
ATOM 2262 C CA . VAL A 1 285 ? 6.393 6.243 -20.534 1.00 98.19 285 VAL A CA 1
ATOM 2263 C C . VAL A 1 285 ? 6.183 4.749 -20.832 1.00 98.19 285 VAL A C 1
ATOM 2265 O O . VAL A 1 285 ? 5.060 4.256 -20.652 1.00 98.19 285 VAL A O 1
ATOM 2268 N N . PRO A 1 286 ? 7.201 4.013 -21.316 1.00 97.88 286 PRO A N 1
ATOM 2269 C CA . PRO A 1 286 ? 7.085 2.572 -21.540 1.00 97.88 286 PRO A CA 1
ATOM 2270 C C . PRO A 1 286 ? 7.011 1.799 -20.217 1.00 97.88 286 PRO A C 1
ATOM 2272 O O . PRO A 1 286 ? 7.402 2.305 -19.167 1.00 97.88 286 PRO A O 1
ATOM 2275 N N . GLU A 1 287 ? 6.512 0.561 -20.269 1.00 98.19 287 GLU A N 1
ATOM 2276 C CA . GLU A 1 287 ? 6.506 -0.349 -19.115 1.00 98.19 287 GLU A CA 1
ATOM 2277 C C . GLU A 1 287 ? 7.923 -0.633 -18.618 1.00 98.19 287 GLU A C 1
ATOM 2279 O O . GLU A 1 287 ? 8.210 -0.400 -17.445 1.00 98.19 287 GLU A O 1
ATOM 2284 N N . LEU A 1 288 ? 8.804 -1.096 -19.508 1.00 98.12 288 LEU A N 1
ATOM 2285 C CA . LEU A 1 288 ? 10.174 -1.457 -19.159 1.00 98.12 288 LEU A CA 1
ATOM 2286 C C . LEU A 1 288 ? 11.115 -1.470 -20.370 1.00 98.12 288 LEU A C 1
ATOM 2288 O O . LEU A 1 288 ? 10.681 -1.456 -21.525 1.00 98.12 288 LEU A O 1
ATOM 2292 N N . TYR A 1 289 ? 12.409 -1.557 -20.074 1.00 98.44 289 TYR A N 1
ATOM 2293 C CA . TYR A 1 289 ? 13.512 -1.724 -21.011 1.00 98.44 289 TYR A CA 1
ATOM 2294 C C . TYR A 1 289 ? 14.232 -3.054 -20.780 1.00 98.44 289 TYR A C 1
ATOM 2296 O O . TYR A 1 289 ? 14.689 -3.349 -19.671 1.00 98.44 289 TYR A O 1
ATOM 2304 N N . CYS A 1 290 ? 14.357 -3.845 -21.845 1.00 97.94 290 CYS A N 1
ATOM 2305 C CA . CYS A 1 290 ? 14.924 -5.190 -21.831 1.00 97.94 290 CYS A CA 1
ATOM 2306 C C . CYS A 1 290 ? 16.190 -5.278 -22.698 1.00 97.94 290 CYS A C 1
ATOM 2308 O O . CYS A 1 290 ? 16.303 -4.619 -23.735 1.00 97.94 290 CYS A O 1
ATOM 2310 N N . VAL A 1 291 ? 17.149 -6.098 -22.270 1.00 97.81 291 VAL A N 1
ATOM 2311 C CA . VAL A 1 291 ? 18.367 -6.407 -23.032 1.00 97.81 291 VAL A CA 1
ATOM 2312 C C . VAL A 1 291 ? 17.986 -7.153 -24.324 1.00 97.81 291 VAL A C 1
ATOM 2314 O O . VAL A 1 291 ? 17.174 -8.073 -24.265 1.00 97.81 291 VAL A O 1
ATOM 2317 N N . PRO A 1 292 ? 18.540 -6.821 -25.503 1.00 97.19 292 PRO A N 1
ATOM 2318 C CA . PRO A 1 292 ? 18.327 -7.620 -26.711 1.00 97.19 292 PRO A CA 1
ATOM 2319 C C . PRO A 1 292 ? 18.859 -9.051 -26.546 1.00 97.19 292 PRO A C 1
ATOM 2321 O O . PRO A 1 292 ? 19.941 -9.245 -25.990 1.00 97.19 292 PRO A O 1
ATOM 2324 N N . LEU A 1 293 ? 18.137 -10.055 -27.058 1.00 95.19 293 LEU A N 1
ATOM 2325 C CA . LEU A 1 293 ? 18.478 -11.477 -26.883 1.00 95.19 293 LEU A CA 1
ATOM 2326 C C . LEU A 1 293 ? 19.904 -11.798 -27.363 1.00 95.19 293 LEU A C 1
ATOM 2328 O O . LEU A 1 293 ? 20.645 -12.526 -26.707 1.00 95.19 293 LEU A O 1
ATOM 2332 N N . GLU A 1 294 ? 20.309 -11.206 -28.481 1.00 96.81 294 GLU A N 1
ATOM 2333 C CA . GLU A 1 294 ? 21.623 -11.368 -29.097 1.00 96.81 294 GLU A CA 1
ATOM 2334 C C . GLU A 1 294 ? 22.772 -10.705 -28.317 1.00 96.81 294 GLU A C 1
ATOM 2336 O O . GLU A 1 294 ? 23.934 -11.017 -28.569 1.00 96.81 294 GLU A O 1
ATOM 2341 N N . LYS A 1 295 ? 22.465 -9.825 -27.354 1.00 96.81 295 LYS A N 1
ATOM 2342 C CA . LYS A 1 295 ? 23.449 -9.092 -26.537 1.00 96.81 295 LYS A CA 1
ATOM 2343 C C . LYS A 1 295 ? 23.483 -9.523 -25.070 1.00 96.81 295 LYS A C 1
ATOM 2345 O O . LYS A 1 295 ? 24.188 -8.927 -24.261 1.00 96.81 295 LYS A O 1
ATOM 2350 N N . VAL A 1 296 ? 22.757 -10.581 -24.712 1.00 95.62 296 VAL A N 1
ATOM 2351 C CA . VAL A 1 296 ? 22.693 -11.094 -23.334 1.00 95.62 296 VAL A CA 1
ATOM 2352 C C . VAL A 1 296 ? 24.074 -11.469 -22.793 1.00 95.62 296 VAL A C 1
ATOM 2354 O O . VAL A 1 296 ? 24.392 -11.150 -21.652 1.00 95.62 296 VAL A O 1
ATOM 2357 N N . GLU A 1 297 ? 24.914 -12.132 -23.594 1.00 94.94 297 GLU A N 1
ATOM 2358 C CA . GLU A 1 297 ? 26.266 -12.503 -23.156 1.00 94.94 297 GLU A CA 1
ATOM 2359 C C . GLU A 1 297 ? 27.166 -11.285 -22.912 1.00 94.94 297 GLU A C 1
ATOM 2361 O O . GLU A 1 297 ? 28.005 -11.318 -22.011 1.00 94.94 297 GLU A O 1
ATOM 2366 N N . GLU A 1 298 ? 26.995 -10.228 -23.708 1.00 96.12 298 GLU A N 1
ATOM 2367 C CA . GLU A 1 298 ? 27.734 -8.971 -23.580 1.00 96.12 298 GLU A CA 1
ATOM 2368 C C . GLU A 1 298 ? 27.364 -8.269 -22.270 1.00 96.12 298 GLU A C 1
ATOM 2370 O O . GLU A 1 298 ? 28.252 -8.002 -21.459 1.00 96.12 298 GLU A O 1
ATOM 2375 N N . GLU A 1 299 ? 26.065 -8.091 -22.006 1.00 96.06 299 GLU A N 1
ATOM 2376 C CA . GLU A 1 299 ? 25.574 -7.479 -20.764 1.00 96.06 299 GLU A CA 1
ATOM 2377 C C . GLU A 1 299 ? 25.979 -8.303 -19.528 1.00 96.06 299 GLU A C 1
ATOM 2379 O O . GLU A 1 299 ? 26.404 -7.745 -18.522 1.00 96.06 299 GLU A O 1
ATOM 2384 N N . CYS A 1 300 ? 25.943 -9.641 -19.594 1.00 93.06 300 CYS A N 1
ATOM 2385 C CA . CYS A 1 300 ? 26.395 -10.478 -18.476 1.00 93.06 300 CYS A CA 1
ATOM 2386 C C . CYS A 1 300 ? 27.894 -10.311 -18.157 1.00 93.06 300 CYS A C 1
ATOM 2388 O O . CYS A 1 300 ? 28.286 -10.469 -17.000 1.00 93.06 300 CYS A O 1
ATOM 2390 N N . ARG A 1 301 ? 28.748 -10.050 -19.160 1.00 94.50 301 ARG A N 1
ATOM 2391 C CA . ARG A 1 301 ? 30.196 -9.833 -18.958 1.00 94.50 301 ARG A CA 1
ATOM 2392 C C . ARG A 1 301 ? 30.506 -8.403 -18.526 1.00 94.50 301 ARG A C 1
ATOM 2394 O O . ARG A 1 301 ? 31.429 -8.197 -17.738 1.00 94.50 301 ARG A O 1
ATOM 2401 N N . HIS A 1 302 ? 29.747 -7.443 -19.041 1.00 94.62 302 HIS A N 1
ATOM 2402 C CA . HIS A 1 302 ? 29.907 -6.017 -18.787 1.00 94.62 302 HIS A CA 1
ATOM 2403 C C . HIS A 1 302 ? 28.538 -5.392 -18.467 1.00 94.62 302 HIS A C 1
ATOM 2405 O O . HIS A 1 302 ? 27.917 -4.805 -19.355 1.00 94.62 302 HIS A O 1
ATOM 2411 N N . PRO A 1 303 ? 28.057 -5.515 -17.215 1.00 93.00 303 PRO A N 1
ATOM 2412 C CA . PRO A 1 303 ? 26.748 -5.000 -16.820 1.00 93.00 303 PRO A CA 1
ATOM 2413 C C . PRO A 1 303 ? 26.570 -3.512 -17.128 1.00 93.00 303 PRO A C 1
ATOM 2415 O O . PRO A 1 303 ? 27.515 -2.730 -16.996 1.00 93.00 303 PRO A O 1
ATOM 2418 N N . HIS A 1 304 ? 25.345 -3.126 -17.493 1.00 92.06 304 HIS A N 1
ATOM 2419 C CA . HIS A 1 304 ? 24.931 -1.754 -17.800 1.00 92.06 304 HIS A CA 1
ATOM 2420 C C . HIS A 1 304 ? 25.612 -1.119 -19.023 1.00 92.06 304 HIS A C 1
ATOM 2422 O O . HIS A 1 304 ? 25.591 0.107 -19.165 1.00 92.06 304 HIS A O 1
ATOM 2428 N N . THR A 1 305 ? 26.182 -1.914 -19.933 1.00 94.44 305 THR A N 1
ATOM 2429 C CA . THR A 1 305 ? 26.843 -1.394 -21.147 1.00 94.44 305 THR A CA 1
ATOM 2430 C C . THR A 1 305 ? 25.987 -1.534 -22.401 1.00 94.44 305 THR A C 1
ATOM 2432 O O . THR A 1 305 ? 26.120 -0.730 -23.324 1.00 94.44 305 THR A O 1
ATOM 2435 N N . VAL A 1 306 ? 25.065 -2.499 -22.430 1.00 96.25 306 VAL A N 1
ATOM 2436 C CA . VAL A 1 306 ? 24.227 -2.775 -23.597 1.00 96.25 306 VAL A CA 1
ATOM 2437 C C . VAL A 1 306 ? 23.014 -1.854 -23.633 1.00 96.25 306 VAL A C 1
ATOM 2439 O O . VAL A 1 306 ? 22.301 -1.695 -22.640 1.00 96.25 306 VAL A O 1
ATOM 2442 N N . ASP A 1 307 ? 22.754 -1.243 -24.791 1.00 97.19 307 ASP A N 1
ATOM 2443 C CA . ASP A 1 307 ? 21.523 -0.484 -25.019 1.00 97.19 307 ASP A CA 1
ATOM 2444 C C . ASP A 1 307 ? 20.300 -1.401 -25.050 1.00 97.19 307 ASP A C 1
ATOM 2446 O O . ASP A 1 307 ? 20.290 -2.445 -25.710 1.00 97.19 307 ASP A O 1
ATOM 2450 N N . ARG A 1 308 ? 19.258 -0.983 -24.332 1.00 97.62 308 ARG A N 1
ATOM 2451 C CA . ARG A 1 308 ? 18.047 -1.767 -24.091 1.00 97.62 308 ARG A CA 1
ATOM 2452 C C . ARG A 1 308 ? 16.899 -1.310 -24.982 1.00 97.62 308 ARG A C 1
ATOM 2454 O O . ARG A 1 308 ? 16.828 -0.156 -25.403 1.00 97.62 308 ARG A O 1
ATOM 2461 N N . LEU A 1 309 ? 15.977 -2.226 -25.249 1.00 97.06 309 LEU A N 1
ATOM 2462 C CA . LEU A 1 309 ? 14.798 -1.995 -26.078 1.00 97.06 309 LEU A CA 1
ATOM 2463 C C . LEU A 1 309 ? 13.545 -1.860 -25.208 1.00 97.06 309 LEU A C 1
ATOM 2465 O O . LEU A 1 309 ? 13.396 -2.623 -24.251 1.00 97.06 309 LEU A O 1
ATOM 2469 N N . PRO A 1 310 ? 12.620 -0.943 -25.537 1.00 97.25 310 PRO A N 1
ATOM 2470 C CA . PRO A 1 310 ? 11.358 -0.846 -24.821 1.00 97.25 310 PRO A CA 1
ATOM 2471 C C . PRO A 1 310 ? 10.482 -2.070 -25.113 1.00 97.25 310 PRO A C 1
ATOM 2473 O O . PRO A 1 310 ? 10.285 -2.446 -26.272 1.00 97.25 310 PRO A O 1
ATOM 2476 N N . VAL A 1 311 ? 9.935 -2.685 -24.066 1.00 95.75 311 VAL A N 1
ATOM 2477 C CA . VAL A 1 311 ? 9.085 -3.883 -24.145 1.00 95.75 311 VAL A CA 1
ATOM 2478 C C . VAL A 1 311 ? 7.873 -3.716 -23.223 1.00 95.75 311 VAL A C 1
ATOM 2480 O O . VAL A 1 311 ? 7.924 -3.013 -22.217 1.00 95.75 311 VAL A O 1
ATOM 2483 N N . GLY A 1 312 ? 6.765 -4.374 -23.568 1.00 94.75 312 GLY A N 1
ATOM 2484 C CA . GLY A 1 312 ? 5.536 -4.361 -22.776 1.00 94.75 312 GLY A CA 1
ATOM 2485 C C . GLY A 1 312 ? 4.548 -3.288 -23.229 1.00 94.75 312 GLY A C 1
ATOM 2486 O O . GLY A 1 312 ? 4.415 -3.004 -24.422 1.00 94.75 312 GLY A O 1
ATOM 2487 N N . LYS A 1 313 ? 3.791 -2.743 -22.279 1.00 95.81 313 LYS A N 1
ATOM 2488 C CA . LYS A 1 313 ? 2.762 -1.727 -22.520 1.00 95.81 313 LYS A CA 1
ATOM 2489 C C . LYS A 1 313 ? 3.388 -0.373 -22.847 1.00 95.81 313 LYS A C 1
ATOM 2491 O O . LYS A 1 313 ? 4.377 0.038 -22.243 1.00 95.81 313 LYS A O 1
ATOM 2496 N N . LEU A 1 314 ? 2.746 0.353 -23.761 1.00 95.44 314 LEU A N 1
ATOM 2497 C CA . LEU A 1 314 ? 3.100 1.726 -24.103 1.00 95.44 314 LEU A CA 1
ATOM 2498 C C . LEU A 1 314 ? 1.828 2.563 -24.352 1.00 95.44 314 LEU A C 1
ATOM 2500 O O . LEU A 1 314 ? 1.155 2.334 -25.359 1.00 95.44 314 LEU A O 1
ATOM 2504 N N . PRO A 1 315 ? 1.497 3.531 -23.478 1.00 96.25 315 PRO A N 1
ATOM 2505 C CA . PRO A 1 315 ? 2.150 3.800 -22.196 1.00 96.25 315 PRO A CA 1
ATOM 2506 C C . PRO A 1 315 ? 1.811 2.749 -21.127 1.00 96.25 315 PRO A C 1
ATOM 2508 O O . PRO A 1 315 ? 0.747 2.121 -21.153 1.00 96.25 315 PRO A O 1
ATOM 2511 N N . LEU A 1 316 ? 2.681 2.607 -20.127 1.00 97.62 316 LEU A N 1
ATOM 2512 C CA . LEU A 1 316 ? 2.285 2.018 -18.851 1.00 97.62 316 LEU A CA 1
ATOM 2513 C C . LEU A 1 316 ? 1.481 3.062 -18.069 1.00 97.62 316 LEU A C 1
ATOM 2515 O O . LEU A 1 316 ? 2.046 4.027 -17.567 1.00 97.62 316 LEU A O 1
ATOM 2519 N N . MET A 1 317 ? 0.166 2.863 -17.937 1.00 97.19 317 MET A N 1
ATOM 2520 C CA . MET A 1 317 ? -0.736 3.853 -17.320 1.00 97.19 317 MET A CA 1
ATOM 2521 C C . MET A 1 317 ? -0.314 4.297 -15.913 1.00 97.19 317 MET A C 1
ATOM 2523 O O . MET A 1 317 ? -0.472 5.467 -15.582 1.00 97.19 317 MET A O 1
ATOM 2527 N N . TRP A 1 318 ? 0.256 3.394 -15.109 1.00 97.50 318 TRP A N 1
ATOM 2528 C CA . TRP A 1 318 ? 0.786 3.724 -13.785 1.00 97.50 318 TRP A CA 1
ATOM 2529 C C . TRP A 1 318 ? 1.929 4.744 -13.883 1.00 97.50 318 TRP A C 1
ATOM 2531 O O . TRP A 1 318 ? 1.810 5.849 -13.356 1.00 97.50 318 TRP A O 1
ATOM 2541 N N . ALA A 1 319 ? 2.981 4.431 -14.640 1.00 98.31 319 ALA A N 1
ATOM 2542 C CA . ALA A 1 319 ? 4.114 5.334 -14.825 1.00 98.31 319 ALA A CA 1
ATOM 2543 C C . ALA A 1 319 ? 3.705 6.635 -15.527 1.00 98.31 319 ALA A C 1
ATOM 2545 O O . ALA A 1 319 ? 4.131 7.715 -15.132 1.00 98.31 319 ALA A O 1
ATOM 2546 N N . GLN A 1 320 ? 2.813 6.553 -16.518 1.00 98.31 320 GLN A N 1
ATOM 2547 C CA . GLN A 1 320 ? 2.295 7.725 -17.216 1.00 98.31 320 GLN A CA 1
ATOM 2548 C C . GLN A 1 320 ? 1.539 8.666 -16.272 1.00 98.31 320 GLN A C 1
ATOM 2550 O O . GLN A 1 320 ? 1.690 9.881 -16.380 1.00 98.31 320 GLN A O 1
ATOM 2555 N N . SER A 1 321 ? 0.739 8.126 -15.347 1.00 98.00 321 SER A N 1
ATOM 2556 C CA . SER A 1 321 ? -0.010 8.942 -14.386 1.00 98.00 321 SER A CA 1
ATOM 2557 C C . SER A 1 321 ? 0.909 9.688 -13.418 1.00 98.00 321 SER A C 1
ATOM 2559 O O . SER A 1 321 ? 0.708 10.879 -13.191 1.00 98.00 321 SER A O 1
ATOM 2561 N N . LEU A 1 322 ? 1.964 9.028 -12.930 1.00 98.44 322 LEU A N 1
ATOM 2562 C CA . LEU A 1 322 ? 2.963 9.643 -12.055 1.00 98.44 322 LEU A CA 1
ATOM 2563 C C . LEU A 1 322 ? 3.838 10.652 -12.804 1.00 98.44 322 LEU A C 1
ATOM 2565 O O . LEU A 1 322 ? 4.142 11.713 -12.270 1.00 98.44 322 LEU A O 1
ATOM 2569 N N . TYR A 1 323 ? 4.187 10.374 -14.061 1.00 98.44 323 TYR A N 1
ATOM 2570 C CA . TYR A 1 323 ? 4.885 11.333 -14.916 1.00 98.44 323 TYR A CA 1
ATOM 2571 C C . TYR A 1 323 ? 4.072 12.619 -15.101 1.00 98.44 323 TYR A C 1
ATOM 2573 O O . TYR A 1 323 ? 4.590 13.707 -14.866 1.00 98.44 323 TYR A O 1
ATOM 2581 N N . ILE A 1 324 ? 2.786 12.502 -15.454 1.00 98.19 324 ILE A N 1
ATOM 2582 C CA . ILE A 1 324 ? 1.897 13.663 -15.609 1.00 98.19 324 ILE A CA 1
ATOM 2583 C C . ILE A 1 324 ? 1.780 14.432 -14.289 1.00 98.19 324 ILE A C 1
ATOM 2585 O O . ILE A 1 324 ? 1.890 15.657 -14.290 1.00 98.19 324 ILE A O 1
ATOM 2589 N N . LEU A 1 325 ? 1.609 13.730 -13.165 1.00 98.25 325 LEU A N 1
ATOM 2590 C CA . LEU A 1 325 ? 1.568 14.345 -11.839 1.00 98.25 325 LEU A CA 1
ATOM 2591 C C . LEU A 1 325 ? 2.858 15.127 -11.539 1.00 98.25 325 LEU A C 1
ATOM 2593 O O . LEU A 1 325 ? 2.797 16.305 -11.193 1.00 98.25 325 LEU A O 1
ATOM 2597 N N . GLY A 1 326 ? 4.024 14.508 -11.738 1.00 98.06 326 GLY A N 1
ATOM 2598 C CA . GLY A 1 326 ? 5.325 15.148 -11.539 1.00 98.06 326 GLY A CA 1
ATOM 2599 C C . GLY A 1 326 ? 5.569 16.333 -12.480 1.00 98.06 326 GLY A C 1
ATOM 2600 O O . GLY A 1 326 ? 6.212 17.309 -12.083 1.00 98.06 326 GLY A O 1
ATOM 2601 N N . CYS A 1 327 ? 5.044 16.292 -13.711 1.00 97.69 327 CYS A N 1
ATOM 2602 C CA . CYS A 1 327 ? 5.041 17.425 -14.641 1.00 97.69 327 CYS A CA 1
ATOM 2603 C C . CYS A 1 327 ? 4.254 18.607 -14.074 1.00 97.69 327 CYS A C 1
ATOM 2605 O O . CYS A 1 327 ? 4.829 19.677 -13.878 1.00 97.69 327 CYS A O 1
ATOM 2607 N N . LEU A 1 328 ? 2.981 18.381 -13.740 1.00 98.38 328 LEU A N 1
ATOM 2608 C CA . LEU A 1 328 ? 2.080 19.407 -13.213 1.00 98.38 328 LEU A CA 1
ATOM 2609 C C . LEU A 1 328 ? 2.606 20.030 -11.915 1.00 98.38 328 LEU A C 1
ATOM 2611 O O . LEU A 1 328 ? 2.537 21.245 -11.745 1.00 98.38 328 LEU A O 1
ATOM 2615 N N . MET A 1 329 ? 3.170 19.216 -11.021 1.00 98.00 329 MET A N 1
ATOM 2616 C CA . MET A 1 329 ? 3.733 19.696 -9.760 1.00 98.00 329 MET A CA 1
ATOM 2617 C C . MET A 1 329 ? 4.965 20.582 -9.967 1.00 98.00 329 MET A C 1
ATOM 2619 O O . MET A 1 329 ? 5.011 21.681 -9.421 1.00 98.00 329 MET A O 1
ATOM 2623 N N . ALA A 1 330 ? 5.954 20.172 -10.774 1.00 96.69 330 ALA A N 1
ATOM 2624 C CA . ALA A 1 330 ? 7.137 21.027 -10.944 1.00 96.69 330 ALA A CA 1
ATOM 2625 C C . ALA A 1 330 ? 6.895 22.250 -11.837 1.00 96.69 330 ALA A C 1
ATOM 2627 O O . ALA A 1 330 ? 7.658 23.207 -11.768 1.00 96.69 330 ALA A O 1
ATOM 2628 N N . GLU A 1 331 ? 5.854 22.235 -12.671 1.00 96.25 331 GLU A N 1
ATOM 2629 C CA . GLU A 1 331 ? 5.408 23.421 -13.413 1.00 96.25 331 GLU A CA 1
ATOM 2630 C C . GLU A 1 331 ? 4.545 24.364 -12.550 1.00 96.25 331 GLU A C 1
ATOM 2632 O O . GLU A 1 331 ? 4.160 25.438 -13.007 1.00 96.25 331 GLU A O 1
ATOM 2637 N N . GLY A 1 332 ? 4.266 23.997 -11.293 1.00 96.12 332 GLY A N 1
ATOM 2638 C CA . GLY A 1 332 ? 3.518 24.823 -10.344 1.00 96.12 332 GLY A CA 1
ATOM 2639 C C . GLY A 1 332 ? 2.005 24.831 -10.568 1.00 96.12 332 GLY A C 1
ATOM 2640 O O . GLY A 1 332 ? 1.315 25.655 -9.973 1.00 96.12 332 GLY A O 1
ATOM 2641 N N . PHE A 1 333 ? 1.477 23.926 -11.398 1.00 97.88 333 PHE A N 1
ATOM 2642 C CA . PHE A 1 333 ? 0.032 23.752 -11.586 1.00 97.88 333 PHE A CA 1
ATOM 2643 C C . PHE A 1 333 ? -0.636 23.020 -10.421 1.00 97.88 333 PHE A C 1
ATOM 2645 O O . PHE A 1 333 ? -1.848 23.129 -10.266 1.00 97.88 333 PHE A O 1
ATOM 2652 N N . LEU A 1 334 ? 0.136 22.259 -9.640 1.00 97.06 334 LEU A N 1
ATOM 2653 C CA . LEU A 1 334 ? -0.330 21.534 -8.460 1.00 97.06 334 LEU A CA 1
ATOM 2654 C C . LEU A 1 334 ? 0.653 21.729 -7.306 1.00 97.06 334 LEU A C 1
ATOM 2656 O O . LEU A 1 334 ? 1.848 21.459 -7.447 1.00 97.06 334 LEU A O 1
ATOM 2660 N N . ALA A 1 335 ? 0.153 22.151 -6.150 1.00 95.44 335 ALA A N 1
ATOM 2661 C CA . ALA A 1 335 ? 0.934 22.219 -4.924 1.00 95.44 335 ALA A CA 1
ATOM 2662 C C . ALA A 1 335 ? 0.971 20.852 -4.209 1.00 95.44 335 ALA A C 1
ATOM 2664 O O . ALA A 1 335 ? -0.013 20.110 -4.237 1.00 95.44 335 ALA A O 1
ATOM 2665 N N . PRO A 1 336 ? 2.049 20.527 -3.466 1.00 95.06 336 PRO A N 1
ATOM 2666 C CA . PRO A 1 336 ? 2.124 19.298 -2.669 1.00 95.06 336 PRO A CA 1
ATOM 2667 C C . PRO A 1 336 ? 0.923 19.074 -1.735 1.00 95.06 336 PRO A C 1
ATOM 2669 O O . PRO A 1 336 ? 0.466 17.946 -1.579 1.00 95.06 336 PRO A O 1
ATOM 2672 N N . GLY A 1 337 ? 0.380 20.146 -1.145 1.00 95.00 337 GLY A N 1
ATOM 2673 C CA . GLY A 1 337 ? -0.786 20.073 -0.258 1.00 95.00 337 GLY A CA 1
ATOM 2674 C C . GLY A 1 337 ? -2.110 19.747 -0.959 1.00 95.00 337 GLY A C 1
ATOM 2675 O O . GLY A 1 337 ? -3.026 19.276 -0.300 1.00 95.00 337 GLY A O 1
ATOM 2676 N N . GLU A 1 338 ? -2.221 19.953 -2.275 1.00 94.56 338 GLU A N 1
ATOM 2677 C CA . GLU A 1 338 ? -3.416 19.566 -3.047 1.00 94.56 338 GLU A CA 1
ATOM 2678 C C . GLU A 1 338 ? -3.434 18.062 -3.355 1.00 94.56 338 GLU A C 1
ATOM 2680 O O . GLU A 1 338 ? -4.498 17.472 -3.531 1.00 94.56 338 GLU A O 1
ATOM 2685 N N . ILE A 1 339 ? -2.250 17.443 -3.399 1.00 95.50 339 ILE A N 1
ATOM 2686 C CA . ILE A 1 339 ? -2.045 16.020 -3.704 1.00 95.50 339 ILE A CA 1
ATOM 2687 C C . ILE A 1 339 ? -1.969 15.164 -2.440 1.00 95.50 339 ILE A C 1
ATOM 2689 O O . ILE A 1 339 ? -2.335 13.989 -2.464 1.00 95.50 339 ILE A O 1
ATOM 2693 N N . ASP A 1 340 ? -1.537 15.764 -1.334 1.00 96.62 340 ASP A N 1
ATOM 2694 C CA . ASP A 1 340 ? -1.535 15.176 0.003 1.00 96.62 340 ASP A CA 1
ATOM 2695 C C . ASP A 1 340 ? -2.260 16.104 1.007 1.00 96.62 340 ASP A C 1
ATOM 2697 O O . ASP A 1 340 ? -1.625 16.692 1.895 1.00 96.62 340 ASP A O 1
ATOM 2701 N N . PRO A 1 341 ? -3.592 16.278 0.874 1.00 95.94 341 PRO A N 1
ATOM 2702 C CA . PRO A 1 341 ? -4.396 17.098 1.787 1.00 95.94 341 PRO A CA 1
ATOM 2703 C C . PRO A 1 341 ? -4.395 16.584 3.233 1.00 95.94 341 PRO A C 1
ATOM 2705 O O . PRO A 1 341 ? -4.566 17.373 4.162 1.00 95.94 341 PRO A O 1
ATOM 2708 N N . LEU A 1 342 ? -4.149 15.286 3.445 1.00 95.81 342 LEU A N 1
ATOM 2709 C CA . LEU A 1 342 ? -4.015 14.690 4.780 1.00 95.81 342 LEU A CA 1
ATOM 2710 C C . LEU A 1 342 ? -2.633 14.919 5.415 1.00 95.81 342 LEU A C 1
ATOM 2712 O O . LEU A 1 342 ? -2.387 14.467 6.531 1.00 95.81 342 LEU A O 1
ATOM 2716 N N . ASN A 1 343 ? -1.739 15.649 4.736 1.00 95.19 343 ASN A N 1
ATOM 2717 C CA . ASN A 1 343 ? -0.425 16.055 5.237 1.00 95.19 343 ASN A CA 1
ATOM 2718 C C . ASN A 1 343 ? 0.479 14.895 5.679 1.00 95.19 343 ASN A C 1
ATOM 2720 O O . ASN A 1 343 ? 1.344 15.059 6.546 1.00 95.19 343 ASN A O 1
ATOM 2724 N N . ARG A 1 344 ? 0.325 13.729 5.049 1.00 94.44 344 ARG A N 1
ATOM 2725 C CA . ARG A 1 344 ? 1.127 12.540 5.343 1.00 94.44 344 ARG A CA 1
ATOM 2726 C C . ARG A 1 344 ? 2.610 12.745 5.052 1.00 94.44 344 ARG A C 1
ATOM 2728 O O . ARG A 1 344 ? 3.433 12.145 5.734 1.00 94.44 344 ARG A O 1
ATOM 2735 N N . ARG A 1 345 ? 2.970 13.641 4.125 1.00 94.50 345 ARG A N 1
ATOM 2736 C CA . ARG A 1 345 ? 4.367 14.024 3.826 1.00 94.50 345 ARG A CA 1
ATOM 2737 C C . ARG A 1 345 ? 5.158 14.513 5.045 1.00 94.50 345 ARG A C 1
ATOM 2739 O O . ARG A 1 345 ? 6.380 14.573 4.997 1.00 94.50 345 ARG A O 1
ATOM 2746 N N . PHE A 1 346 ? 4.473 14.888 6.125 1.00 94.06 346 PHE A N 1
ATOM 2747 C CA . PHE A 1 346 ? 5.081 15.326 7.379 1.00 94.06 346 PHE A CA 1
ATOM 2748 C C . PHE A 1 346 ? 5.254 14.199 8.407 1.00 94.06 346 PHE A C 1
ATOM 2750 O O . PHE A 1 346 ? 5.552 14.482 9.564 1.00 94.06 346 PHE A O 1
ATOM 2757 N N . SER A 1 347 ? 5.098 12.931 8.018 1.00 89.94 347 SER A N 1
ATOM 2758 C CA . SER A 1 347 ? 5.236 11.779 8.921 1.00 89.94 347 SER A CA 1
ATOM 2759 C C . SER A 1 347 ? 6.612 11.665 9.585 1.00 89.94 347 SER A C 1
ATOM 2761 O O . SER A 1 347 ? 6.702 11.139 10.691 1.00 89.94 347 SER A O 1
ATOM 2763 N N . THR A 1 348 ? 7.662 12.197 8.953 1.00 90.12 348 THR A N 1
ATOM 2764 C CA . THR A 1 348 ? 9.033 12.237 9.490 1.00 90.12 348 THR A CA 1
ATOM 2765 C C . THR A 1 348 ? 9.317 13.452 10.375 1.00 90.12 348 THR A C 1
ATOM 2767 O O . THR A 1 348 ? 10.409 13.570 10.937 1.00 90.12 348 THR A O 1
ATOM 2770 N N . ILE A 1 349 ? 8.363 14.381 10.517 1.00 89.31 349 ILE A N 1
ATOM 2771 C CA . ILE A 1 349 ? 8.506 15.497 11.454 1.00 89.31 349 ILE A CA 1
ATOM 2772 C C . ILE A 1 349 ? 8.379 14.942 12.880 1.00 89.31 349 ILE A C 1
ATOM 2774 O O . ILE A 1 349 ? 7.382 14.280 13.182 1.00 89.31 349 ILE A O 1
ATOM 2778 N N . PRO A 1 350 ? 9.341 15.229 13.783 1.00 82.06 350 PRO A N 1
ATOM 2779 C CA . PRO A 1 350 ? 9.284 14.754 15.158 1.00 82.06 350 PRO A CA 1
ATOM 2780 C C . PRO A 1 350 ? 7.969 15.137 15.839 1.00 82.06 350 PRO A C 1
ATOM 2782 O O . PRO A 1 350 ? 7.636 16.318 15.974 1.00 82.06 350 PRO A O 1
ATOM 2785 N N . LYS A 1 351 ? 7.229 14.123 16.290 1.00 81.25 351 LYS A N 1
ATOM 2786 C CA . LYS A 1 351 ? 6.031 14.304 17.113 1.00 81.25 351 LYS A CA 1
ATOM 2787 C C . LYS A 1 351 ? 6.448 14.663 18.550 1.00 81.25 351 LYS A C 1
ATOM 2789 O O . LYS A 1 351 ? 7.504 14.218 19.009 1.00 81.25 351 LYS A O 1
ATOM 2794 N N . PRO A 1 352 ? 5.655 15.469 19.280 1.00 80.50 352 PRO A N 1
ATOM 2795 C CA . PRO A 1 352 ? 5.942 15.777 20.677 1.00 80.50 352 PRO A CA 1
ATOM 2796 C C . PRO A 1 352 ? 5.983 14.498 21.521 1.00 80.50 352 PRO A C 1
ATOM 2798 O O . PRO A 1 352 ? 5.214 13.565 21.291 1.00 80.50 352 PRO A O 1
ATOM 2801 N N . VAL A 1 353 ? 6.876 14.464 22.514 1.00 78.19 353 VAL A N 1
ATOM 2802 C CA . VAL A 1 353 ? 7.001 13.322 23.427 1.00 78.19 353 VAL A CA 1
ATOM 2803 C C . VAL A 1 353 ? 5.695 13.156 24.201 1.00 78.19 353 VAL A C 1
ATOM 2805 O O . VAL A 1 353 ? 5.279 14.054 24.935 1.00 78.19 353 VAL A O 1
ATOM 2808 N N . VAL A 1 354 ? 5.057 11.998 24.044 1.00 79.06 354 VAL A N 1
ATOM 2809 C CA . VAL A 1 354 ? 3.848 11.643 24.789 1.00 79.06 354 VAL A CA 1
ATOM 2810 C C . VAL A 1 354 ? 4.251 11.215 26.198 1.00 79.06 354 VAL A C 1
ATOM 2812 O O . VAL A 1 354 ? 5.078 10.320 26.375 1.00 79.06 354 VAL A O 1
ATOM 2815 N N . VAL A 1 355 ? 3.670 11.853 27.214 1.00 81.88 355 VAL A N 1
ATOM 2816 C CA . VAL A 1 355 ? 3.854 11.450 28.613 1.00 81.88 355 VAL A CA 1
ATOM 2817 C C . VAL A 1 355 ? 2.861 10.338 28.925 1.00 81.88 355 VAL A C 1
ATOM 2819 O O . VAL A 1 355 ? 1.652 10.554 28.882 1.00 81.88 355 VAL A O 1
ATOM 2822 N N . VAL A 1 356 ? 3.366 9.152 29.261 1.00 81.50 356 VAL A N 1
ATOM 2823 C CA . VAL A 1 356 ? 2.524 8.054 29.746 1.00 81.50 356 VAL A CA 1
ATOM 2824 C C . VAL A 1 356 ? 2.102 8.364 31.178 1.00 81.50 356 VAL A C 1
ATOM 2826 O O . VAL A 1 356 ? 2.943 8.490 32.068 1.00 81.50 356 VAL A O 1
ATOM 2829 N N . GLN A 1 357 ? 0.796 8.486 31.399 1.00 86.12 357 GLN A N 1
ATOM 2830 C CA . GLN A 1 357 ? 0.209 8.659 32.723 1.00 86.12 357 GLN A CA 1
ATOM 2831 C C . GLN A 1 357 ? -0.487 7.366 33.141 1.00 86.12 357 GLN A C 1
ATOM 2833 O O . GLN A 1 357 ? -1.226 6.768 32.363 1.00 86.12 357 GLN A O 1
ATOM 2838 N N . VAL A 1 358 ? -0.247 6.941 34.380 1.00 87.62 358 VAL A N 1
ATOM 2839 C CA . VAL A 1 358 ? -0.896 5.772 34.975 1.00 87.62 358 VAL A CA 1
ATOM 2840 C C . VAL A 1 358 ? -1.829 6.264 36.070 1.00 87.62 358 VAL A C 1
ATOM 2842 O O . VAL A 1 358 ? -1.396 6.959 36.987 1.00 87.62 358 VAL A O 1
ATOM 2845 N N . CYS A 1 359 ? -3.107 5.910 35.964 1.00 88.56 359 CYS A N 1
ATOM 2846 C CA . CYS A 1 359 ? -4.117 6.186 36.979 1.00 88.56 359 CYS A CA 1
ATOM 2847 C C . CYS A 1 359 ? -4.488 4.877 37.683 1.00 88.56 359 CYS A C 1
ATOM 2849 O O . CYS A 1 359 ? -4.722 3.862 37.025 1.00 88.56 359 CYS A O 1
ATOM 2851 N N . LEU A 1 360 ? -4.523 4.905 39.014 1.00 90.12 360 LEU A N 1
ATOM 2852 C CA . LEU A 1 360 ? -4.952 3.786 39.845 1.00 90.12 360 LEU A CA 1
ATOM 2853 C C . LEU A 1 360 ? -6.337 4.094 40.406 1.00 90.12 360 LEU A C 1
ATOM 2855 O O . LEU A 1 360 ? -6.547 5.162 40.977 1.00 90.12 360 LEU A O 1
ATOM 2859 N N . LEU A 1 361 ? -7.253 3.138 40.271 1.00 92.62 361 LEU A N 1
ATOM 2860 C CA . LEU A 1 361 ? -8.584 3.203 40.861 1.00 92.62 361 LEU A CA 1
ATOM 2861 C C . LEU A 1 361 ? -8.763 2.050 41.839 1.00 92.62 361 LEU A C 1
ATOM 2863 O O . LEU A 1 361 ? -8.386 0.913 41.550 1.00 92.62 361 LEU A O 1
ATOM 2867 N N . ALA A 1 362 ? -9.357 2.343 42.990 1.00 93.19 362 ALA A N 1
ATOM 2868 C CA . ALA A 1 362 ? -9.739 1.316 43.940 1.00 93.19 362 ALA A CA 1
ATOM 2869 C C . ALA A 1 362 ? -11.027 0.626 43.473 1.00 93.19 362 ALA A C 1
ATOM 2871 O O . ALA A 1 362 ? -12.046 1.269 43.217 1.00 93.19 362 ALA A O 1
ATOM 2872 N N . GLU A 1 363 ? -11.005 -0.703 43.397 1.00 88.69 363 GLU A N 1
ATOM 2873 C CA . GLU A 1 363 ? -12.207 -1.478 43.067 1.00 88.69 363 GLU A CA 1
ATOM 2874 C C . GLU A 1 363 ? -13.270 -1.360 44.171 1.00 88.69 363 GLU A C 1
ATOM 2876 O O . GLU A 1 363 ? -14.467 -1.314 43.894 1.00 88.69 363 GLU A O 1
ATOM 2881 N N . THR A 1 364 ? -12.832 -1.272 45.430 1.00 92.12 364 THR A N 1
ATOM 2882 C CA . THR A 1 364 ? -13.705 -1.174 46.603 1.00 92.12 364 THR A CA 1
ATOM 2883 C C . THR A 1 364 ? -13.202 -0.118 47.581 1.00 92.12 364 THR A C 1
ATOM 2885 O O . THR A 1 364 ? -12.005 0.168 47.640 1.00 92.12 364 THR A O 1
ATOM 2888 N N . GLU A 1 365 ? -14.101 0.410 48.415 1.00 94.81 365 GLU A N 1
ATOM 2889 C CA . GLU A 1 365 ? -13.745 1.320 49.516 1.00 94.81 365 GLU A CA 1
ATOM 2890 C C . GLU A 1 365 ? -12.733 0.691 50.492 1.00 94.81 365 GLU A C 1
ATOM 2892 O O . GLU A 1 365 ? -11.894 1.388 51.055 1.00 94.81 365 GLU A O 1
ATOM 2897 N N . ALA A 1 366 ? -12.755 -0.638 50.657 1.00 95.38 366 ALA A N 1
ATOM 2898 C CA . ALA A 1 366 ? -11.783 -1.352 51.485 1.00 95.38 366 ALA A CA 1
ATOM 2899 C C . ALA A 1 366 ? -10.362 -1.269 50.902 1.00 95.38 366 ALA A C 1
ATOM 2901 O O . ALA A 1 366 ? -9.421 -0.941 51.621 1.00 95.38 366 ALA A O 1
ATOM 2902 N N . ILE A 1 367 ? -10.207 -1.503 49.592 1.00 94.06 367 ILE A N 1
ATOM 2903 C CA . ILE A 1 367 ? -8.920 -1.330 48.896 1.00 94.06 367 ILE A CA 1
ATOM 2904 C C . ILE A 1 367 ? -8.483 0.138 48.944 1.00 94.06 367 ILE A C 1
ATOM 2906 O O . ILE A 1 367 ? -7.311 0.420 49.179 1.00 94.06 367 ILE A O 1
ATOM 2910 N N . GLN A 1 368 ? -9.424 1.073 48.777 1.00 96.44 368 GLN A N 1
ATOM 2911 C CA . GLN A 1 368 ? -9.150 2.505 48.887 1.00 96.44 368 GLN A CA 1
ATOM 2912 C C . GLN A 1 368 ? -8.586 2.868 50.268 1.00 96.44 368 GLN A C 1
ATOM 2914 O O . GLN A 1 368 ? -7.614 3.615 50.351 1.00 96.44 368 GLN A O 1
ATOM 2919 N N . ALA A 1 369 ? -9.171 2.339 51.348 1.00 95.69 369 ALA A N 1
ATOM 2920 C CA . ALA A 1 369 ? -8.704 2.576 52.710 1.00 95.69 369 ALA A CA 1
ATOM 2921 C C . ALA A 1 369 ? -7.288 2.021 52.936 1.00 95.69 369 ALA A C 1
ATOM 2923 O O . ALA A 1 369 ? -6.443 2.747 53.452 1.00 95.69 369 ALA A O 1
ATOM 2924 N N . ILE A 1 370 ? -7.009 0.797 52.470 1.00 96.06 370 ILE A N 1
ATOM 2925 C CA . ILE A 1 370 ? -5.675 0.175 52.559 1.00 96.06 370 ILE A CA 1
ATOM 2926 C C . ILE A 1 370 ? -4.627 1.016 51.818 1.00 96.06 370 ILE A C 1
ATOM 2928 O O . ILE A 1 370 ? -3.575 1.330 52.365 1.00 96.06 370 ILE A O 1
ATOM 2932 N N . LEU A 1 371 ? -4.914 1.432 50.580 1.00 94.75 371 LEU A N 1
ATOM 2933 C CA . LEU A 1 371 ? -3.991 2.267 49.802 1.00 94.75 371 LEU A CA 1
ATOM 2934 C C . LEU A 1 371 ? -3.766 3.635 50.460 1.00 94.75 371 LEU A C 1
ATOM 2936 O O . LEU A 1 371 ? -2.646 4.146 50.460 1.00 94.75 371 LEU A O 1
ATOM 2940 N N . ARG A 1 372 ? -4.810 4.201 51.077 1.00 95.69 372 ARG A N 1
ATOM 2941 C CA . ARG A 1 372 ? -4.731 5.467 51.812 1.00 95.69 372 ARG A CA 1
ATOM 2942 C C . ARG A 1 372 ? -3.849 5.359 53.060 1.00 95.69 372 ARG A C 1
ATOM 2944 O O . ARG A 1 372 ? -3.156 6.328 53.362 1.00 95.69 372 ARG A O 1
ATOM 2951 N N . GLU A 1 373 ? -3.842 4.220 53.758 1.00 95.88 373 GLU A N 1
ATOM 2952 C CA . GLU A 1 373 ? -2.937 3.962 54.895 1.00 95.88 373 GLU A CA 1
ATOM 2953 C C . GLU A 1 373 ? -1.459 3.983 54.472 1.00 95.88 373 GLU A C 1
ATOM 2955 O O . GLU A 1 373 ? -0.619 4.504 55.203 1.00 95.88 373 GLU A O 1
ATOM 2960 N N . GLU A 1 374 ? -1.160 3.539 53.249 1.00 95.12 374 GLU A N 1
ATOM 2961 C CA . GLU A 1 374 ? 0.176 3.591 52.632 1.00 95.12 374 GLU A CA 1
ATOM 2962 C C . GLU A 1 374 ? 0.492 4.948 51.959 1.00 95.12 374 GLU A C 1
ATOM 2964 O O . GLU A 1 374 ? 1.506 5.105 51.277 1.00 95.12 374 GLU A O 1
ATOM 2969 N N . GLY A 1 375 ? -0.371 5.957 52.125 1.00 94.81 375 GLY A N 1
ATOM 2970 C CA . GLY A 1 375 ? -0.184 7.295 51.554 1.00 94.81 375 GLY A CA 1
ATOM 2971 C C . GLY A 1 375 ? -0.498 7.406 50.057 1.00 94.81 375 GLY A C 1
ATOM 2972 O O . GLY A 1 375 ? -0.188 8.430 49.444 1.00 94.81 375 GLY A O 1
ATOM 2973 N N . ILE A 1 376 ? -1.129 6.391 49.460 1.00 93.94 376 ILE A N 1
ATOM 2974 C CA . ILE A 1 376 ? -1.537 6.379 48.053 1.00 93.94 376 ILE A CA 1
ATOM 2975 C C . ILE A 1 376 ? -2.996 6.845 47.959 1.00 93.94 376 ILE A C 1
ATOM 2977 O O . ILE A 1 376 ? -3.930 6.151 48.359 1.00 93.94 376 ILE A O 1
ATOM 2981 N N . LEU A 1 377 ? -3.201 8.045 47.416 1.00 94.12 377 LEU A N 1
ATOM 2982 C CA . LEU A 1 377 ? -4.534 8.609 47.206 1.00 94.12 377 LEU A CA 1
ATOM 2983 C C . LEU A 1 377 ? -5.130 8.084 45.897 1.00 94.12 377 LEU A C 1
ATOM 2985 O O . LEU A 1 377 ? -4.601 8.361 44.823 1.00 94.12 377 LEU A O 1
ATOM 2989 N N . VAL A 1 378 ? -6.239 7.352 45.995 1.00 95.25 378 VAL A N 1
ATOM 2990 C CA . VAL A 1 378 ? -7.000 6.844 44.846 1.00 95.25 378 VAL A CA 1
ATOM 2991 C C . VAL A 1 378 ? -8.494 7.078 45.030 1.00 95.25 378 VAL A C 1
ATOM 2993 O O . VAL A 1 378 ? -9.008 7.089 46.153 1.00 95.25 378 VAL A O 1
ATOM 2996 N N . GLU A 1 379 ? -9.188 7.230 43.912 1.00 95.19 379 GLU A N 1
ATOM 2997 C CA . GLU A 1 379 ? -10.647 7.245 43.834 1.00 95.19 379 GLU A CA 1
ATOM 2998 C C . GLU A 1 379 ? -11.159 5.836 43.521 1.00 95.19 379 GLU A C 1
ATOM 3000 O O . GLU A 1 379 ? -10.454 4.999 42.948 1.00 95.19 379 GLU A O 1
ATOM 3005 N N . THR A 1 380 ? -12.390 5.549 43.913 1.00 93.62 380 THR A N 1
ATOM 3006 C CA . THR A 1 380 ? -13.100 4.336 43.518 1.00 93.62 380 THR A CA 1
ATOM 3007 C C . THR A 1 380 ? -13.720 4.490 42.132 1.00 93.62 380 THR A C 1
ATOM 3009 O O . THR A 1 380 ? -13.947 5.596 41.639 1.00 93.62 380 THR A O 1
ATOM 3012 N N . VAL A 1 381 ? -14.084 3.368 41.508 1.00 91.00 381 VAL A N 1
ATOM 3013 C CA . VAL A 1 381 ? -14.807 3.365 40.221 1.00 91.00 381 VAL A CA 1
ATOM 3014 C C . VAL A 1 381 ? -16.125 4.158 40.279 1.00 91.00 381 VAL A C 1
ATOM 3016 O O . VAL A 1 381 ? -16.553 4.711 39.269 1.00 91.00 381 VAL A O 1
ATOM 3019 N N . ALA A 1 382 ? -16.775 4.228 41.445 1.00 89.88 382 ALA A N 1
ATOM 3020 C CA . ALA A 1 382 ? -18.011 4.988 41.623 1.00 89.88 382 ALA A CA 1
ATOM 3021 C C . ALA A 1 382 ? -17.771 6.503 41.755 1.00 89.88 382 ALA A C 1
ATOM 3023 O O . ALA A 1 382 ? -18.606 7.292 41.314 1.00 89.88 382 ALA A O 1
ATOM 3024 N N . GLU A 1 383 ? -16.643 6.907 42.344 1.00 93.75 383 GLU A N 1
ATOM 3025 C CA . GLU A 1 383 ? -16.306 8.314 42.602 1.00 93.75 383 GLU A CA 1
ATOM 3026 C C . GLU A 1 383 ? -15.913 9.073 41.328 1.00 93.75 383 GLU A C 1
ATOM 3028 O O . GLU A 1 383 ? -16.201 10.260 41.221 1.00 93.75 383 GLU A O 1
ATOM 3033 N N . VAL A 1 384 ? -15.364 8.389 40.317 1.00 92.25 384 VAL A N 1
ATOM 3034 C CA . VAL A 1 384 ? -14.924 9.020 39.054 1.00 92.25 384 VAL A CA 1
ATOM 3035 C C . VAL A 1 384 ? -16.059 9.365 38.072 1.00 92.25 384 VAL A C 1
ATOM 3037 O O . VAL A 1 384 ? -15.809 9.765 36.932 1.00 92.25 384 VAL A O 1
ATOM 3040 N N . HIS A 1 385 ? -17.325 9.237 38.478 1.00 88.19 385 HIS A N 1
ATOM 3041 C CA . HIS A 1 385 ? -18.474 9.630 37.658 1.00 88.19 385 HIS A CA 1
ATOM 3042 C C . HIS A 1 385 ? -18.393 11.134 37.290 1.00 88.19 385 HIS A C 1
ATOM 3044 O O . HIS A 1 385 ? -18.144 11.958 38.169 1.00 88.19 385 HIS A O 1
ATOM 3050 N N . PRO A 1 386 ? -18.630 11.549 36.025 1.00 89.25 386 PRO A N 1
ATOM 3051 C CA . PRO A 1 386 ? -19.371 10.857 34.961 1.00 89.25 386 PRO A CA 1
ATOM 3052 C C . PRO A 1 386 ? -18.571 9.886 34.092 1.00 89.25 386 PRO A C 1
ATOM 3054 O O . PRO A 1 386 ? -19.152 9.279 33.191 1.00 89.25 386 PRO A O 1
ATOM 3057 N N . MET A 1 387 ? -17.273 9.706 34.342 1.00 91.88 387 MET A N 1
ATOM 3058 C CA . MET A 1 387 ? -16.475 8.751 33.585 1.00 91.88 387 MET A CA 1
ATOM 3059 C C . MET A 1 387 ? -16.862 7.316 33.952 1.00 91.88 387 MET A C 1
ATOM 3061 O O . MET A 1 387 ? -16.863 6.918 35.116 1.00 91.88 387 MET A O 1
ATOM 3065 N N . ARG A 1 388 ? -17.193 6.516 32.940 1.00 93.06 388 ARG A N 1
ATOM 3066 C CA . ARG A 1 388 ? -17.554 5.108 33.096 1.00 93.06 388 ARG A CA 1
ATOM 3067 C C . ARG A 1 388 ? -16.346 4.233 32.820 1.00 93.06 388 ARG A C 1
ATOM 3069 O O . ARG A 1 388 ? -15.885 4.145 31.685 1.00 93.06 388 ARG A O 1
ATOM 3076 N N . ILE A 1 389 ? -15.886 3.530 33.846 1.00 93.12 389 ILE A N 1
ATOM 3077 C CA . ILE A 1 389 ? -14.837 2.521 33.705 1.00 93.12 389 ILE A CA 1
ATOM 3078 C C . ILE A 1 389 ? -15.474 1.192 33.296 1.00 93.12 389 ILE A C 1
ATOM 3080 O O . ILE A 1 389 ? -16.461 0.758 33.896 1.00 93.12 389 ILE A O 1
ATOM 3084 N N . GLN A 1 390 ? -14.947 0.555 32.255 1.00 93.31 390 GLN A N 1
ATOM 3085 C CA . GLN A 1 390 ? -15.403 -0.750 31.767 1.00 93.31 390 GLN A CA 1
ATOM 3086 C C . GLN A 1 390 ? -14.206 -1.650 31.431 1.00 93.31 390 GLN A C 1
ATOM 3088 O O . GLN A 1 390 ? -13.131 -1.146 31.127 1.00 93.31 390 GLN A O 1
ATOM 3093 N N . PRO A 1 391 ? -14.354 -2.981 31.441 1.00 92.12 391 PRO A N 1
ATOM 3094 C CA . PRO A 1 391 ? -13.278 -3.861 31.001 1.00 92.12 391 PRO A CA 1
ATOM 3095 C C . PRO A 1 391 ? -13.110 -3.839 29.475 1.00 92.12 391 PRO A C 1
ATOM 3097 O O . PRO A 1 391 ? -14.088 -3.646 28.742 1.00 92.12 391 PRO A O 1
ATOM 3100 N N . ALA A 1 392 ? -11.889 -4.098 28.992 1.00 92.38 392 ALA A N 1
ATOM 3101 C CA . ALA A 1 392 ? -11.535 -4.135 27.566 1.00 92.38 392 ALA A CA 1
ATOM 3102 C C . ALA A 1 392 ? -12.494 -4.982 26.711 1.00 92.38 392 ALA A C 1
ATOM 3104 O O . ALA A 1 392 ? -12.854 -4.579 25.605 1.00 92.38 392 ALA A O 1
ATOM 3105 N N . ARG A 1 393 ? -13.011 -6.100 27.245 1.00 91.31 393 ARG A N 1
ATOM 3106 C CA . ARG A 1 393 ? -13.997 -6.948 26.550 1.00 91.31 393 ARG A CA 1
ATOM 3107 C C . ARG A 1 393 ? -15.238 -6.184 26.078 1.00 91.31 393 ARG A C 1
ATOM 3109 O O . ARG A 1 393 ? -15.807 -6.515 25.040 1.00 91.31 393 ARG A O 1
ATOM 3116 N N . ILE A 1 394 ? -15.684 -5.167 26.821 1.00 93.00 394 ILE A N 1
ATOM 3117 C CA . ILE A 1 394 ? -16.840 -4.345 26.433 1.00 93.00 394 ILE A CA 1
ATOM 3118 C C . ILE A 1 394 ? -16.500 -3.514 25.198 1.00 93.00 394 ILE A C 1
ATOM 3120 O O . ILE A 1 394 ? -17.327 -3.411 24.291 1.00 93.00 394 ILE A O 1
ATOM 3124 N N . LEU A 1 395 ? -15.274 -2.996 25.122 1.00 93.44 395 LEU A N 1
ATOM 3125 C CA . LEU A 1 395 ? -14.778 -2.296 23.945 1.00 93.44 395 LEU A CA 1
ATOM 3126 C C . LEU A 1 395 ? -14.706 -3.229 22.729 1.00 93.44 395 LEU A C 1
ATOM 3128 O O . LEU A 1 395 ? -15.173 -2.840 21.659 1.00 93.44 395 LEU A O 1
ATOM 3132 N N . SER A 1 396 ? -14.265 -4.484 22.896 1.00 93.00 396 SER A N 1
ATOM 3133 C CA . SER A 1 396 ? -14.316 -5.494 21.823 1.00 93.00 396 SER A CA 1
ATOM 3134 C C . SER A 1 396 ? -15.733 -5.668 21.272 1.00 93.00 396 SER A C 1
ATOM 3136 O O . SER A 1 396 ? -15.930 -5.684 20.058 1.00 93.00 396 SER A O 1
ATOM 3138 N N . TYR A 1 397 ? -16.743 -5.755 22.147 1.00 93.56 397 TYR A N 1
ATOM 3139 C CA . TYR A 1 397 ? -18.146 -5.873 21.731 1.00 93.56 397 TYR A CA 1
ATOM 3140 C C . TYR A 1 397 ? -18.685 -4.617 21.041 1.00 93.56 397 TYR A C 1
ATOM 3142 O O . TYR A 1 397 ? -19.589 -4.727 20.208 1.00 93.56 397 TYR A O 1
ATOM 3150 N N . ILE A 1 398 ? -18.171 -3.434 21.386 1.00 93.12 398 ILE A N 1
ATOM 3151 C CA . ILE A 1 398 ? -18.515 -2.179 20.710 1.00 93.12 398 ILE A CA 1
ATOM 3152 C C . ILE A 1 398 ? -17.914 -2.180 19.301 1.00 93.12 398 ILE A C 1
ATOM 3154 O O . ILE A 1 398 ? -18.661 -2.035 18.332 1.00 93.12 398 ILE A O 1
ATOM 3158 N N . TYR A 1 399 ? -16.609 -2.440 19.171 1.00 9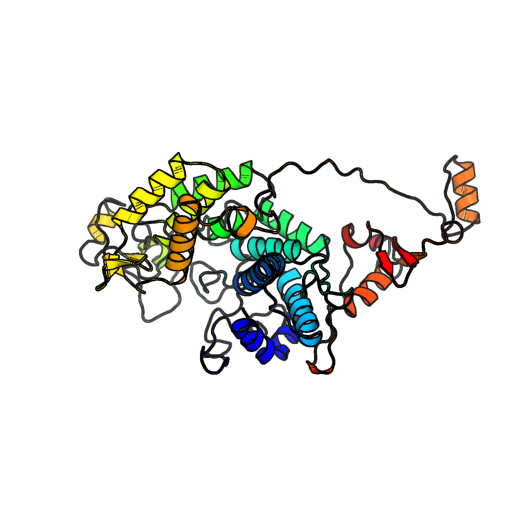3.75 399 TYR A N 1
ATOM 3159 C CA . TYR A 1 399 ? -15.923 -2.496 17.876 1.00 93.75 399 TYR A CA 1
ATOM 3160 C C . TYR A 1 399 ? -16.477 -3.595 16.962 1.00 93.75 399 TYR A C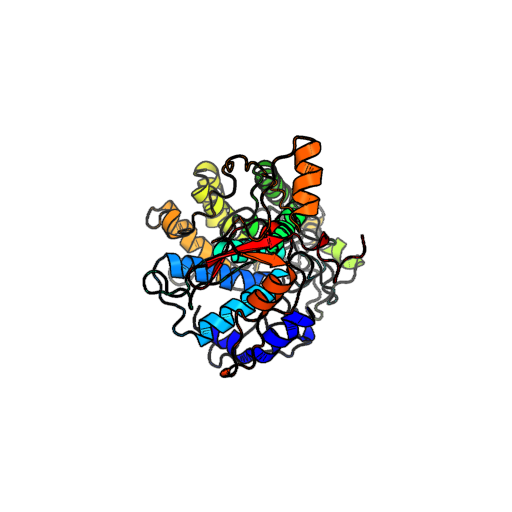 1
ATOM 3162 O O . TYR A 1 399 ? -16.599 -3.381 15.760 1.00 93.75 399 TYR A O 1
ATOM 3170 N N . ALA A 1 400 ? -16.913 -4.732 17.511 1.00 94.75 400 ALA A N 1
ATOM 3171 C CA . ALA A 1 400 ? -17.548 -5.800 16.735 1.00 94.75 400 ALA A CA 1
ATOM 3172 C C . ALA A 1 400 ? -18.847 -5.365 16.028 1.00 94.75 400 ALA A C 1
ATOM 3174 O O . ALA A 1 400 ? -19.306 -6.027 15.100 1.00 94.75 400 ALA A O 1
ATOM 3175 N N . ARG A 1 401 ? -19.470 -4.253 16.448 1.00 94.06 401 ARG A N 1
ATOM 3176 C CA . ARG A 1 401 ? -20.661 -3.697 15.783 1.00 94.06 401 ARG A CA 1
ATOM 3177 C C . ARG A 1 401 ? -20.324 -2.762 14.625 1.00 94.06 401 ARG A C 1
ATOM 3179 O O . ARG A 1 401 ? -21.210 -2.504 13.810 1.00 94.06 401 ARG A O 1
ATOM 3186 N N . LEU A 1 402 ? -19.098 -2.251 14.555 1.00 94.38 402 LEU A N 1
ATOM 3187 C CA . LEU A 1 402 ? -18.667 -1.360 13.482 1.00 94.38 402 LEU A CA 1
ATOM 3188 C C . LEU A 1 402 ? -18.677 -2.106 12.149 1.00 94.38 402 LEU A C 1
ATOM 3190 O O . LEU A 1 402 ? -18.308 -3.275 12.084 1.00 94.38 402 LEU A O 1
ATOM 3194 N N . GLY A 1 403 ? -19.151 -1.445 11.092 1.00 95.56 403 GLY A N 1
ATOM 3195 C CA . GLY A 1 403 ? -19.269 -2.034 9.755 1.00 95.56 403 GLY A CA 1
ATOM 3196 C C . GLY A 1 403 ? -20.356 -3.108 9.610 1.00 95.56 403 GLY A C 1
ATOM 3197 O O . GLY A 1 403 ? -20.517 -3.666 8.525 1.00 95.56 403 GLY A O 1
ATOM 3198 N N . ARG A 1 404 ? -21.128 -3.425 10.658 1.00 97.44 404 ARG A N 1
ATOM 3199 C CA . ARG A 1 404 ? -22.199 -4.421 10.554 1.00 97.44 404 ARG A CA 1
ATOM 3200 C C . ARG A 1 404 ? -23.290 -3.937 9.599 1.00 97.44 404 ARG A C 1
ATOM 3202 O O . ARG A 1 404 ? -23.943 -2.928 9.854 1.00 97.44 404 ARG A O 1
ATOM 3209 N N . ASN A 1 405 ? -23.571 -4.720 8.561 1.00 98.12 405 ASN A N 1
ATOM 3210 C CA . ASN A 1 405 ? -24.589 -4.402 7.571 1.00 98.12 405 ASN A CA 1
ATOM 3211 C C . ASN A 1 405 ? -25.394 -5.644 7.173 1.00 98.12 405 ASN A C 1
ATOM 3213 O O . ASN A 1 405 ? -24.933 -6.499 6.422 1.00 98.12 405 ASN A O 1
ATOM 3217 N N . LYS A 1 406 ? -26.648 -5.714 7.635 1.00 97.19 406 LYS A N 1
ATOM 3218 C CA . LYS A 1 406 ? -27.535 -6.857 7.362 1.00 97.19 406 LYS A CA 1
ATOM 3219 C C . LYS A 1 406 ? -27.893 -7.016 5.883 1.00 97.19 406 LYS A C 1
ATOM 3221 O O . LYS A 1 406 ? -28.112 -8.140 5.455 1.00 97.19 406 LYS A O 1
ATOM 3226 N N . ARG A 1 407 ? -27.989 -5.918 5.123 1.00 96.94 407 ARG A N 1
ATOM 3227 C CA . ARG A 1 407 ? -28.347 -5.968 3.694 1.00 96.94 407 ARG A CA 1
ATOM 3228 C C . ARG A 1 407 ? -27.234 -6.588 2.859 1.00 96.94 407 ARG A C 1
ATOM 3230 O O . ARG A 1 407 ? -27.518 -7.253 1.874 1.00 96.94 407 ARG A O 1
ATOM 3237 N N . MET A 1 408 ? -25.995 -6.362 3.280 1.00 97.00 408 MET A N 1
ATOM 3238 C CA . MET A 1 408 ? -24.787 -6.822 2.604 1.00 97.00 408 MET A CA 1
ATOM 3239 C C . MET A 1 408 ? -24.198 -8.109 3.201 1.00 97.00 408 MET A C 1
ATOM 3241 O O . MET A 1 408 ? -23.157 -8.550 2.742 1.00 97.00 408 MET A O 1
ATOM 3245 N N . GLY A 1 409 ? -24.811 -8.688 4.240 1.00 97.69 409 GLY A N 1
ATOM 3246 C CA . GLY A 1 409 ? -24.275 -9.878 4.913 1.00 97.69 409 GLY A CA 1
ATOM 3247 C C . GLY A 1 409 ? -23.054 -9.624 5.807 1.00 97.69 409 GLY A C 1
ATOM 3248 O O . GLY A 1 409 ? -22.486 -10.574 6.330 1.00 97.69 409 GLY A O 1
ATOM 3249 N N . LEU A 1 410 ? -22.676 -8.364 6.045 1.00 98.38 410 LEU A N 1
ATOM 3250 C CA . LEU A 1 410 ? -21.470 -8.013 6.796 1.00 98.38 410 LEU A CA 1
ATOM 3251 C C . LEU A 1 410 ? -21.707 -8.081 8.309 1.00 98.38 410 LEU A C 1
ATOM 3253 O O . LEU A 1 410 ? -22.592 -7.395 8.842 1.00 98.38 410 LEU A O 1
ATOM 3257 N N . SER A 1 411 ? -20.896 -8.863 9.021 1.00 97.31 411 SER A N 1
ATOM 3258 C CA . SER A 1 411 ? -21.033 -9.049 10.475 1.00 97.31 411 SER A CA 1
ATOM 3259 C C . SER A 1 411 ? -20.419 -7.918 11.310 1.00 97.31 411 SER A C 1
ATOM 3261 O O . SER A 1 411 ? -20.875 -7.687 12.432 1.00 97.31 411 SER A O 1
ATOM 3263 N N . GLY A 1 412 ? -19.472 -7.171 10.733 1.00 96.62 412 GLY A N 1
ATOM 3264 C CA . GLY A 1 412 ? -18.650 -6.160 11.404 1.00 96.62 412 GLY A CA 1
ATOM 3265 C C . GLY A 1 412 ? -17.238 -6.661 11.724 1.00 96.62 412 GLY A C 1
ATOM 3266 O O . GLY A 1 412 ? -16.763 -7.615 11.104 1.00 96.62 412 GLY A O 1
ATOM 3267 N N . ARG A 1 413 ? -16.529 -6.022 12.662 1.00 95.69 413 ARG A N 1
ATOM 3268 C CA . ARG A 1 413 ? -15.188 -6.484 13.063 1.00 95.69 413 ARG A CA 1
ATOM 3269 C C . ARG A 1 413 ? -15.282 -7.852 13.761 1.00 95.69 413 ARG A C 1
ATOM 3271 O O . ARG A 1 413 ? -16.107 -7.998 14.666 1.00 95.69 413 ARG A O 1
ATOM 3278 N N . PRO A 1 414 ? -14.435 -8.844 13.425 1.00 93.94 414 PRO A N 1
ATOM 3279 C CA . PRO A 1 414 ? -14.337 -10.068 14.209 1.00 93.94 414 PRO A CA 1
ATOM 3280 C C . PRO A 1 414 ? -14.062 -9.754 15.680 1.00 93.94 414 PRO A C 1
ATOM 3282 O O . PRO A 1 414 ? -13.315 -8.825 15.996 1.00 93.94 414 PRO A O 1
ATOM 3285 N N . LEU A 1 415 ? -14.645 -10.538 16.587 1.00 91.69 415 LEU A N 1
ATOM 3286 C CA . LEU A 1 415 ? -14.404 -10.366 18.014 1.00 91.69 415 LEU A CA 1
ATOM 3287 C C . LEU A 1 415 ? -12.944 -10.730 18.320 1.00 91.69 415 LEU A C 1
ATOM 3289 O O . LEU A 1 415 ? -12.581 -11.904 18.355 1.00 91.69 415 LEU A O 1
ATOM 3293 N N . ARG A 1 416 ? -12.112 -9.703 18.493 1.00 88.38 416 ARG A N 1
ATOM 3294 C CA . ARG A 1 416 ? -10.676 -9.800 18.761 1.00 88.38 416 ARG A CA 1
ATOM 3295 C C . ARG A 1 416 ? -10.330 -9.014 20.021 1.00 88.38 416 ARG A C 1
ATOM 3297 O O . ARG A 1 416 ? -11.062 -8.104 20.425 1.00 88.38 416 ARG A O 1
ATOM 3304 N N . HIS A 1 417 ? -9.193 -9.380 20.590 1.00 86.25 417 HIS A N 1
ATOM 3305 C CA . HIS A 1 417 ? -8.559 -8.700 21.709 1.00 86.25 417 HIS A CA 1
ATOM 3306 C C . HIS A 1 417 ? -8.317 -7.215 21.413 1.00 86.25 417 HIS A C 1
ATOM 3308 O O . HIS A 1 417 ? -8.150 -6.821 20.250 1.00 86.25 417 HIS A O 1
ATOM 3314 N N . MET A 1 418 ? -8.364 -6.400 22.465 1.00 90.44 418 MET A N 1
ATOM 3315 C CA . MET A 1 418 ? -8.140 -4.957 22.379 1.00 90.44 418 MET A CA 1
ATOM 3316 C C . MET A 1 418 ? -6.747 -4.661 22.901 1.00 90.44 418 MET A C 1
ATOM 3318 O O . MET A 1 418 ? -6.451 -4.898 24.069 1.00 90.44 418 MET A O 1
ATOM 3322 N N . GLY A 1 419 ? -5.899 -4.115 22.037 1.00 89.88 419 GLY A N 1
ATOM 3323 C CA . GLY A 1 419 ? -4.554 -3.753 22.442 1.00 89.88 419 GLY A CA 1
ATOM 3324 C C . GLY A 1 419 ? -4.524 -2.581 23.428 1.00 89.88 419 GLY A C 1
ATOM 3325 O O . GLY A 1 419 ? -5.520 -1.895 23.691 1.00 89.88 419 GLY A O 1
ATOM 3326 N N . VAL A 1 420 ? -3.344 -2.381 24.011 1.00 90.38 420 VAL A N 1
ATOM 3327 C CA . VAL A 1 420 ? -3.127 -1.417 25.093 1.00 90.38 420 VAL A CA 1
ATOM 3328 C C . VAL A 1 420 ? -3.427 0.008 24.628 1.00 90.38 420 VAL A C 1
ATOM 3330 O O . VAL A 1 420 ? -4.033 0.759 25.394 1.00 90.38 420 VAL A O 1
ATOM 3333 N N . LEU A 1 421 ? -3.089 0.364 23.382 1.00 91.81 421 LEU A N 1
ATOM 3334 C CA . LEU A 1 421 ? -3.309 1.714 22.854 1.00 91.81 421 LEU A CA 1
ATOM 3335 C C . LEU A 1 421 ? -4.801 2.024 22.710 1.00 91.81 421 LEU A C 1
ATOM 3337 O O . LEU A 1 421 ? -5.248 3.123 23.040 1.00 91.81 421 LEU A O 1
ATOM 3341 N N . ALA A 1 422 ? -5.601 1.054 22.268 1.00 92.88 422 ALA A N 1
ATOM 3342 C CA . ALA A 1 422 ? -7.046 1.217 22.209 1.00 92.88 422 ALA A CA 1
ATOM 3343 C C . ALA A 1 422 ? -7.666 1.370 23.605 1.00 92.88 422 ALA A C 1
ATOM 3345 O O . ALA A 1 422 ? -8.630 2.118 23.754 1.00 92.88 422 ALA A O 1
ATOM 3346 N N . THR A 1 423 ? -7.136 0.701 24.632 1.00 93.31 423 THR A N 1
ATOM 3347 C CA . THR A 1 423 ? -7.639 0.855 26.011 1.00 93.31 423 THR A CA 1
ATOM 3348 C C . THR A 1 423 ? -7.127 2.112 26.718 1.00 93.31 423 THR A C 1
ATOM 3350 O O . THR A 1 423 ? -7.756 2.567 27.667 1.00 93.31 423 THR A O 1
ATOM 3353 N N . SER A 1 424 ? -6.038 2.723 26.242 1.00 90.69 424 SER A N 1
ATOM 3354 C CA . SER A 1 424 ? -5.411 3.892 26.873 1.00 90.69 424 SER A CA 1
ATOM 3355 C C . SER A 1 424 ? -5.982 5.243 26.425 1.00 90.69 424 SER A C 1
ATOM 3357 O O . SER A 1 424 ? -5.343 6.272 26.640 1.00 90.69 424 SER A O 1
ATOM 3359 N N . LYS A 1 425 ? -7.154 5.263 25.778 1.00 89.88 425 LYS A N 1
ATOM 3360 C CA . LYS A 1 425 ? -7.842 6.493 25.358 1.00 89.88 425 LYS A CA 1
ATOM 3361 C C . LYS A 1 425 ? -9.253 6.584 25.931 1.00 89.88 425 LYS A C 1
ATOM 3363 O O . LYS A 1 425 ? -9.871 5.575 26.269 1.00 89.88 425 LYS A O 1
ATOM 3368 N N . PHE A 1 426 ? -9.756 7.812 26.022 1.00 92.00 426 PHE A N 1
ATOM 3369 C CA . PHE A 1 426 ? -11.150 8.073 26.363 1.00 92.00 426 PHE A CA 1
ATOM 3370 C C . PHE A 1 426 ? -12.038 7.948 25.128 1.00 92.00 426 PHE A C 1
ATOM 3372 O O . PHE A 1 426 ? -11.629 8.288 24.020 1.00 92.00 426 PHE A O 1
ATOM 3379 N N . TYR A 1 427 ? -13.264 7.483 25.338 1.00 92.56 427 TYR A N 1
ATOM 3380 C CA . TYR A 1 427 ? -14.272 7.332 24.297 1.00 92.56 427 TYR A CA 1
ATOM 3381 C C . TYR A 1 427 ? -15.514 8.127 24.665 1.00 92.56 427 TYR A C 1
ATOM 3383 O O . TYR A 1 427 ? -16.046 7.946 25.757 1.00 92.56 427 TYR A O 1
ATOM 3391 N N . ASP A 1 428 ? -16.013 8.944 23.745 1.00 90.56 428 ASP A N 1
ATOM 3392 C CA . ASP A 1 428 ? -17.350 9.518 23.871 1.00 90.56 428 ASP A CA 1
ATOM 3393 C C . ASP A 1 428 ? -18.370 8.566 23.237 1.00 90.56 428 ASP A C 1
ATOM 3395 O O . ASP A 1 428 ? -18.323 8.270 22.041 1.00 90.56 428 ASP A O 1
ATOM 3399 N N . ILE A 1 429 ? -19.272 8.026 24.057 1.00 87.56 429 ILE A N 1
ATOM 3400 C CA . ILE A 1 429 ? -20.331 7.125 23.607 1.00 87.56 429 ILE A CA 1
ATOM 3401 C C . ILE A 1 429 ? -21.656 7.594 24.199 1.00 87.56 429 ILE A C 1
ATOM 3403 O O . ILE A 1 429 ? -21.948 7.345 25.369 1.00 87.56 429 ILE A O 1
ATOM 3407 N N . ARG A 1 430 ? -22.508 8.186 23.350 1.00 83.62 430 ARG A N 1
ATOM 3408 C CA . ARG A 1 430 ? -23.847 8.681 23.726 1.00 83.62 430 ARG A CA 1
ATOM 3409 C C . ARG A 1 430 ? -23.777 9.638 24.925 1.00 83.62 430 ARG A C 1
ATOM 3411 O O . ARG A 1 430 ? -24.420 9.383 25.945 1.00 83.62 430 ARG A O 1
ATOM 3418 N N . ASP A 1 431 ? -22.953 10.678 24.813 1.00 84.81 431 ASP A N 1
ATOM 3419 C CA . ASP A 1 431 ? -22.778 11.742 25.814 1.00 84.81 431 ASP A CA 1
ATOM 3420 C C . ASP A 1 431 ? -22.184 11.258 27.151 1.00 84.81 431 ASP A C 1
ATOM 3422 O O . ASP A 1 431 ? -22.359 11.882 28.199 1.00 84.81 431 ASP A O 1
ATOM 3426 N N . ASN A 1 432 ? -21.514 10.104 27.146 1.00 89.75 432 ASN A N 1
ATOM 3427 C CA . ASN A 1 432 ? -20.818 9.560 28.307 1.00 89.75 432 ASN A CA 1
ATOM 3428 C C . ASN A 1 432 ? -19.363 9.298 27.932 1.00 89.75 432 ASN A C 1
ATOM 3430 O O . ASN A 1 432 ? -19.083 8.698 26.895 1.00 89.75 432 ASN A O 1
ATOM 3434 N N . ILE A 1 433 ? -18.454 9.672 28.830 1.00 94.44 433 ILE A N 1
ATOM 3435 C CA . ILE A 1 433 ? -17.032 9.373 28.689 1.00 94.44 433 ILE A CA 1
ATOM 3436 C C . ILE A 1 433 ? -16.789 7.967 29.227 1.00 94.44 433 ILE A C 1
ATOM 3438 O O . ILE A 1 433 ? -17.098 7.674 30.382 1.00 94.44 433 ILE A O 1
ATOM 3442 N N . PHE A 1 434 ? -16.223 7.102 28.400 1.00 95.25 434 PHE A N 1
ATOM 3443 C CA . PHE A 1 434 ? -15.778 5.772 28.781 1.00 95.25 434 PHE A CA 1
ATOM 3444 C C . PHE A 1 434 ? -14.255 5.711 28.815 1.00 95.25 434 PHE A C 1
ATOM 3446 O O . PHE A 1 434 ? -13.580 6.230 27.926 1.00 95.25 434 PHE A O 1
ATOM 3453 N N . ALA A 1 435 ? -13.734 5.019 29.820 1.00 94.38 435 ALA A N 1
ATOM 3454 C CA . ALA A 1 435 ? -12.358 4.551 29.863 1.00 94.38 435 ALA A CA 1
ATOM 3455 C C . ALA A 1 435 ? -12.372 3.035 30.047 1.00 94.38 435 ALA A C 1
ATOM 3457 O O . ALA A 1 435 ? -13.266 2.488 30.704 1.00 94.38 435 ALA A O 1
ATOM 3458 N N . PHE A 1 436 ? -11.392 2.353 29.463 1.00 93.38 436 PHE A N 1
ATOM 3459 C CA . PHE A 1 436 ? -11.338 0.899 29.497 1.00 93.38 436 PHE A CA 1
ATOM 3460 C C . PHE A 1 436 ? -10.108 0.421 30.253 1.00 93.38 436 PHE A C 1
ATOM 3462 O O . PHE A 1 436 ? -9.006 0.908 30.022 1.00 93.38 436 PHE A O 1
ATOM 3469 N N . THR A 1 437 ? -10.283 -0.532 31.167 1.00 92.00 437 THR A N 1
ATOM 3470 C CA . THR A 1 437 ? -9.133 -1.143 31.838 1.00 92.00 437 THR A CA 1
ATOM 3471 C C . THR A 1 437 ? -8.341 -1.983 30.835 1.00 92.00 437 THR A C 1
ATOM 3473 O O . THR A 1 437 ? -8.958 -2.618 29.971 1.00 92.00 437 THR A O 1
ATOM 3476 N N . PRO A 1 438 ? -7.004 -2.048 30.957 1.00 88.56 438 PRO A N 1
ATOM 3477 C CA . PRO A 1 438 ? -6.185 -2.923 30.128 1.00 88.56 438 PRO A CA 1
ATOM 3478 C C . PRO A 1 438 ? -6.645 -4.381 30.188 1.00 88.56 438 PRO A C 1
ATOM 3480 O O . PRO A 1 438 ? -7.076 -4.870 31.235 1.00 88.56 438 PRO A O 1
ATOM 3483 N N . GLU A 1 439 ? -6.519 -5.090 29.070 1.00 82.69 439 GLU A N 1
ATOM 3484 C CA . GLU A 1 439 ? -7.043 -6.452 28.920 1.00 82.69 439 GLU A CA 1
ATOM 3485 C C . GLU A 1 439 ? -6.379 -7.471 29.858 1.00 82.69 439 GLU A C 1
ATOM 3487 O O . GLU A 1 439 ? -7.050 -8.369 30.353 1.00 82.69 439 GLU A O 1
ATOM 3492 N N . PHE A 1 440 ? -5.099 -7.294 30.202 1.00 79.75 440 PHE A N 1
ATOM 3493 C CA . PHE A 1 440 ? -4.390 -8.186 31.131 1.00 79.75 440 PHE A CA 1
ATOM 3494 C C . PHE A 1 440 ? -4.920 -8.137 32.578 1.00 79.75 440 PHE A C 1
ATOM 3496 O O . PHE A 1 440 ? -4.549 -8.984 33.384 1.00 79.75 440 PHE A O 1
ATOM 3503 N N . ILE A 1 441 ? -5.766 -7.157 32.921 1.00 75.94 441 ILE A N 1
ATOM 3504 C CA . ILE A 1 441 ? -6.444 -7.057 34.228 1.00 75.94 441 ILE A CA 1
ATOM 3505 C C . ILE A 1 441 ? -7.799 -7.794 34.202 1.00 75.94 441 ILE A C 1
ATOM 3507 O O . ILE A 1 441 ? -8.394 -8.050 35.249 1.00 75.94 441 ILE A O 1
ATOM 3511 N N . ASP A 1 442 ? -8.309 -8.166 33.022 1.00 71.00 442 ASP A N 1
ATOM 3512 C CA . ASP A 1 442 ? -9.584 -8.871 32.897 1.00 71.00 442 ASP A CA 1
ATOM 3513 C C . ASP A 1 442 ? -9.442 -10.337 33.338 1.00 71.00 442 ASP A C 1
ATOM 3515 O O . ASP A 1 442 ? -8.994 -11.203 32.583 1.00 71.00 442 ASP A O 1
ATOM 3519 N N . GLN A 1 443 ? -9.883 -10.623 34.567 1.00 64.44 443 GLN A N 1
ATOM 3520 C CA . GLN A 1 443 ? -9.857 -11.957 35.181 1.00 64.44 443 GLN A CA 1
ATOM 3521 C C . GLN A 1 443 ? -10.625 -13.030 34.384 1.00 64.44 443 GLN A C 1
ATOM 3523 O O . GLN A 1 443 ? -10.459 -14.221 34.641 1.00 64.44 443 GLN A O 1
ATOM 3528 N N . GLN A 1 444 ? -11.488 -12.647 33.432 1.00 64.31 444 GLN A N 1
ATOM 3529 C CA . GLN A 1 444 ? -12.188 -13.603 32.564 1.00 64.31 444 GLN A CA 1
ATOM 3530 C C . GLN A 1 444 ? -11.345 -14.058 31.367 1.00 64.31 444 GLN A C 1
ATOM 3532 O O . GLN A 1 444 ? -11.683 -15.063 30.741 1.00 64.31 444 GLN A O 1
ATOM 3537 N N . GLN A 1 445 ? -10.281 -13.327 31.032 1.00 58.53 445 GLN A N 1
ATOM 3538 C CA . GLN A 1 445 ? -9.403 -13.626 29.899 1.00 58.53 445 GLN A CA 1
ATOM 3539 C C . GLN A 1 445 ? -7.969 -13.948 30.319 1.00 58.53 445 GLN A C 1
ATOM 3541 O O . GLN A 1 445 ? -7.285 -14.690 29.613 1.00 58.53 445 GLN A O 1
ATOM 3546 N N . PHE A 1 446 ? -7.528 -13.440 31.469 1.00 50.44 446 PHE A N 1
ATOM 3547 C CA . PHE A 1 446 ? -6.193 -13.661 32.003 1.00 50.44 446 PHE A CA 1
ATOM 3548 C C . PHE A 1 446 ? -6.269 -14.175 33.443 1.00 50.44 446 PHE A C 1
ATOM 3550 O O . PHE A 1 446 ? -6.861 -13.542 34.314 1.00 50.44 446 PHE A O 1
ATOM 3557 N N . TYR A 1 447 ? -5.641 -15.325 33.696 1.00 47.75 447 TYR A N 1
ATOM 3558 C CA . TYR A 1 447 ? -5.291 -15.753 35.048 1.00 47.75 447 TYR A CA 1
ATOM 3559 C C . TYR A 1 447 ? -3.896 -15.201 35.344 1.00 47.75 447 TYR A C 1
ATOM 3561 O O . TYR A 1 447 ? -2.914 -15.723 34.816 1.00 47.75 447 TYR A O 1
ATOM 3569 N N . LEU A 1 448 ? -3.825 -14.127 36.129 1.00 44.28 448 LEU A N 1
ATOM 3570 C CA . LEU A 1 448 ? -2.582 -13.630 36.723 1.00 44.28 448 LEU A CA 1
ATOM 3571 C C . LEU A 1 448 ? -2.453 -14.142 38.157 1.00 44.28 448 LEU A C 1
ATOM 3573 O O . LEU A 1 448 ? -3.473 -14.090 38.885 1.00 44.28 448 LEU A O 1
#

Secondary structure (DSSP, 8-state):
-HHHHHHHHTTHHHHHHHHHH--TTTSPPS-B-TTT--BSS-TTSS----HHHHHHHHHHHHHHHHTT-----SHHHHHHHHHHHHHHTTTTT--B-TTTT-SSTT-SS--B--HHHHHHHHHHHHHHTT-BTTGGG--TTTB----HHHHHHHHHHHHHHTT--SSS-S-BGGGHHHHSTTT-----HHHHHHHHHHHHHHHB-SSSEESBTT--TT-TT--TT-S---TTGGGGGTTTPPEETHHHHHHHHHHHHHT-HHHHHHHHHHHHTT-EE-TTS-EE--SEEE--GGGHHHHHHSTT-SPPEEES-SS-HHHHHHHHHHHHHHTTSS-HHHH-TT-GGGTTSPPPPPPP----EESSHHHHHHHHHTT---EETTTTTTSEEEEHHHHHHHHTTTT-BTTTTB--S---PPPHHHHTS-EE-SS-EEEEE-GGG-TTT---

Organism: NCBI:txid35019